Protein 3DCI (pdb70)

Nearest PDB structures (foldseek):
  3dci-assembly1_A  TM=1.004E+00  e=2.165E-43  Agrobacterium fabrum str. C58
  4tx1-assembly1_A  TM=9.556E-01  e=5.006E-25  Sinorhizobium meliloti 1021
  5hoe-assembly1_A  TM=9.175E-01  e=6.074E-21  Sinorhizobium meliloti 1021
  2q0q-assembly1_G  TM=9.028E-01  e=3.417E-20  Mycolicibacterium smegmatis
  2q0s-assembly1_F  TM=8.969E-01  e=2.049E-19  Mycolicibacterium smegmatis

Organism: Agrobacterium fabrum (strain C58 / ATCC 33970) (NCBI:txid176299)

Solvent-accessible surface area: 24130 Å² total

Foldseek 3Di:
DEEEEAEEVLQQAAALAPRDHDDLCLHQQSLLVVLLPPVYDYDGHYHHLAALADFDPPDPDTRGRQVVLLVVQAVTLHAEYEYHQLNCLQVVNPNARVSRLVSLVNVVCLQCPCDVPNPSRYAYEYELEAFFDQAPVGRAPRNHDRVRSVNQVSVCVSCVVVVGHYDYLNVFAHADNNHRRHGHSVSSSSSSNVVNVVVVVRD/DEEEEAEECQQQAQALQPRDHDPQCLHLQSLLVVLLVPPYDYHGHYHHLAALADFDDPDPDTRGRQVVLLVSPAVTLHAEYEYHQLNCLQVVNPNARVSRLVSLSSVVCLQCPCDVVNPSRYAYEYELEAFFDQAPVGRAPRRHDRVRSCNQVSVCVSCVVVVGHYDYLNVFAHADNNGRRHGHRNSSSRSSNVVNVVVVVSD/DEEEEAEAVLQQAQALPPRDHDPLCLRLQSLLCVLLPPPYDYDGHYHHLAALADFDDPDPDTRGRQVVLLVVPVVTLHAEYEYHQLNCLQVVNPNARVSRLVSLSNVVCLQCHCDVVNPSRYAYEYELEAFFALAPVGRAPRRHDRVRSVNQVSVCVSCVVVVGHYDYLNVFAHADNNRRRHGHRNSSSRSSNVVNVVVVVSD

CATH classification: 3.40.50.1110

Secondary structure (DSSP, 8-state):
-EEEEEESHHHHTB-TTT-PBPPGGGSHHHHHHHHHTTS-EEEEEE-TT-BSS----SSSS--BHHHHHHHHHHH---SEEE---TTTTSGGGTSSHHHHHH--HHHHHHHH---SSTT-PPEEEEEEPPPP---TTSS-GGG--TTT--HHHHHHHHHHHHT-EEEEGGGT----TTTSSS--HHHHHHHHHHHHHHHHHH-/-EEEEEESHHHHTB-TTT-PBPPGGGSHHHHHHHHHTTS-EEEEEE-TT-BSS----SSSS--BHHHHHHHHHHH---SEEE---TTTTSGGGTSSHHHHHH--HHHHHHHH---SSTT-PPEEEEEEPPPP---TTSS-GGG--TTT--HHHHHHHHHHHHT-EEEEGGGT----TTTSSS--HHHHHHHHHHHHHHHHHH-/-EEEEEESHHHHTB-TTTSSBPPGGGSHHHHHHHHTTTS-EEEEEE-TT-BSS----SSSS--BHHHHHHHHHHH---SEEE---TTTTSGGGTSSHHHHHH--HHHHHHHH---SSTT-PPEEEEEEPPPP---TTSS-GGG--TTT--HHHHHHHHHHHHT-EEEEGGGT----TTTSSS--HHHHHHHHHHHHHHHHHH-

Structure (mmCIF, N/CA/C/O backbone):
data_3DCI
#
_entry.id   3DCI
#
_cell.length_a   72.204
_cell.length_b   131.397
_cell.length_c   122.332
_cell.angle_alpha   90.00
_cell.angle_beta   90.00
_cell.angle_gamma   90.00
#
_symmetry.space_group_name_H-M   'C 2 2 21'
#
loop_
_entity.id
_entity.type
_entity.pdbx_description
1 polymer Arylesterase
2 non-polymer 'ZINC ION'
3 non-polymer 'CHLORIDE ION'
4 non-polymer 'ACETIC ACID'
5 water water
#
loop_
_atom_site.group_PDB
_atom_site.id
_atom_site.type_symbol
_atom_site.label_atom_id
_atom_sit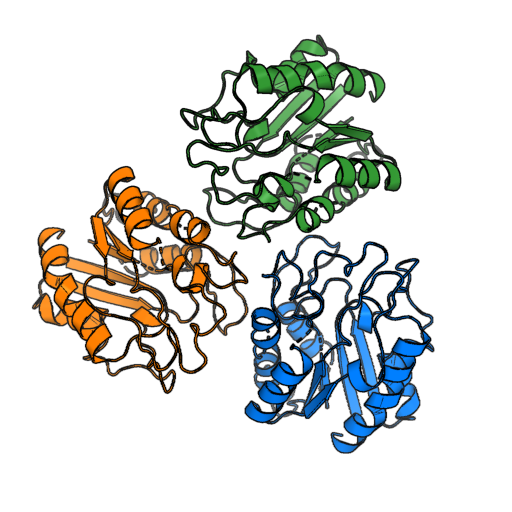e.label_alt_id
_atom_site.label_comp_id
_atom_site.label_asym_id
_atom_site.label_entity_id
_atom_site.label_seq_id
_atom_site.pdbx_PDB_ins_code
_atom_site.Cartn_x
_atom_site.Cartn_y
_atom_site.Cartn_z
_atom_site.occupancy
_atom_site.B_iso_or_equiv
_atom_site.auth_seq_id
_atom_site.auth_comp_id
_atom_site.auth_asym_id
_atom_site.auth_atom_id
_atom_site.pdbx_PDB_model_num
ATOM 9 N N . LYS A 1 24 ? 40.315 44.368 19.169 1.00 39.88 2 LYS A N 1
ATOM 10 C CA . LYS A 1 24 ? 40.035 45.720 18.744 1.00 36.72 2 LYS A CA 1
ATOM 11 C C . LYS A 1 24 ? 39.499 46.521 19.946 1.00 34.61 2 LYS A C 1
ATOM 12 O O . LYS A 1 24 ? 39.018 45.950 20.905 1.00 33.02 2 LYS A O 1
ATOM 18 N N . THR A 1 25 ? 39.610 47.840 19.896 1.00 32.70 3 THR A N 1
ATOM 19 C CA . THR A 1 25 ? 39.093 48.673 20.963 1.00 32.11 3 THR A CA 1
ATOM 20 C C . THR A 1 25 ? 38.124 49.721 20.405 1.00 29.57 3 THR A C 1
ATOM 21 O O . THR A 1 25 ? 38.373 50.325 19.363 1.00 28.23 3 THR A O 1
ATOM 25 N N . VAL A 1 26 ? 37.047 49.931 21.153 1.00 27.46 4 VAL A N 1
ATOM 26 C CA . VAL A 1 26 ? 35.916 50.698 20.729 1.00 26.21 4 VAL A CA 1
ATOM 27 C C . VAL A 1 26 ? 35.534 51.654 21.826 1.00 26.02 4 VAL A C 1
ATOM 28 O O . VAL A 1 26 ? 35.418 51.256 22.975 1.00 25.04 4 VAL A O 1
ATOM 32 N N . LEU A 1 27 ? 35.367 52.921 21.469 1.00 25.88 5 LEU A N 1
ATOM 33 C CA . LEU A 1 27 ? 34.829 53.914 22.394 1.00 25.80 5 LEU A CA 1
ATOM 34 C C . LEU A 1 27 ? 33.342 54.088 22.127 1.00 26.22 5 LEU A C 1
ATOM 35 O O . LEU A 1 27 ? 32.930 54.352 20.998 1.00 28.49 5 LEU A O 1
ATOM 40 N N . ALA A 1 28 ? 32.5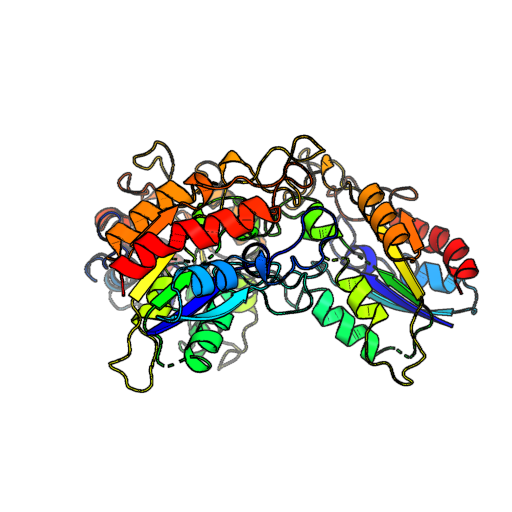40 53.908 23.166 1.00 26.83 6 ALA A N 1
ATOM 41 C CA . ALA A 1 28 ? 31.084 54.069 23.105 1.00 26.82 6 ALA A CA 1
ATOM 42 C C . ALA A 1 28 ? 30.706 55.359 23.811 1.00 26.17 6 ALA A C 1
ATOM 43 O O . ALA A 1 28 ? 30.535 55.394 25.034 1.00 28.68 6 ALA A O 1
ATOM 45 N N . PHE A 1 29 ? 30.518 56.408 23.024 1.00 26.01 7 PHE A N 1
ATOM 46 C CA . PHE A 1 29 ? 30.407 57.770 23.525 1.00 25.86 7 PHE A CA 1
ATOM 47 C C . PHE A 1 29 ? 28.980 58.289 23.376 1.00 25.78 7 PHE A C 1
ATOM 48 O O . PHE A 1 29 ? 28.450 58.366 22.271 1.00 25.58 7 PHE A O 1
ATOM 56 N N . GLY A 1 30 ? 28.348 58.666 24.483 1.00 25.39 8 GLY A N 1
ATOM 57 C CA . GLY A 1 30 ? 26.960 59.094 24.422 1.00 25.91 8 GLY A CA 1
ATOM 58 C C . GLY A 1 30 ? 26.469 59.816 25.643 1.00 25.69 8 GLY A C 1
ATOM 59 O O . GLY A 1 30 ? 27.248 60.327 26.424 1.00 25.28 8 GLY A O 1
ATOM 60 N N . ASP A 1 31 ? 25.156 59.839 25.788 1.00 25.90 9 ASP A N 1
ATOM 61 C CA . ASP A 1 31 ? 24.501 60.555 26.871 1.00 26.46 9 ASP A CA 1
ATOM 62 C C . ASP A 1 31 ? 23.823 59.570 27.830 1.00 25.99 9 ASP A C 1
ATOM 63 O O . ASP A 1 31 ? 24.304 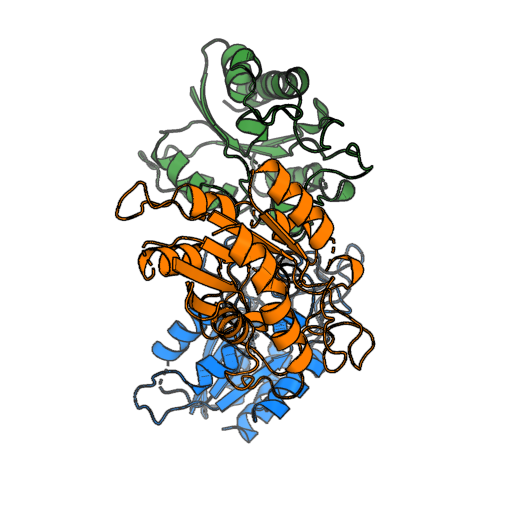58.459 27.974 1.00 24.94 9 ASP A O 1
ATOM 68 N N . SER A 1 32 ? 22.745 59.953 28.505 1.00 26.01 10 SER A N 1
ATOM 69 C CA . SER A 1 32 ? 22.092 59.020 29.428 1.00 27.59 10 SER A CA 1
ATOM 70 C C . SER A 1 32 ? 21.507 57.762 28.741 1.00 27.49 10 SER A C 1
ATOM 71 O O . SER A 1 32 ? 21.318 56.736 29.401 1.00 27.40 10 SER A O 1
ATOM 74 N N . LEU A 1 33 ? 21.251 57.808 27.431 1.00 26.57 11 LEU A N 1
ATOM 75 C CA . LEU A 1 33 ? 20.794 56.583 26.736 1.00 27.11 11 LEU A CA 1
ATOM 76 C C . LEU A 1 33 ? 21.922 55.531 26.689 1.00 26.13 11 LEU A C 1
ATOM 77 O O . LEU A 1 33 ? 21.666 54.332 26.654 1.00 26.93 11 LEU A O 1
ATOM 82 N N . THR A 1 34 ? 23.160 56.012 26.715 1.00 25.92 12 THR A N 1
ATOM 83 C CA . THR A 1 34 ? 24.359 55.190 26.685 1.00 26.15 12 THR A CA 1
ATOM 84 C C . THR A 1 34 ? 24.786 54.810 28.120 1.00 26.44 12 THR A C 1
ATOM 85 O O . THR A 1 34 ? 25.143 53.654 28.379 1.00 27.92 12 THR A O 1
ATOM 89 N N . TRP A 1 35 ? 24.715 55.764 29.048 1.00 25.91 13 TRP A N 1
ATOM 90 C CA . TRP A 1 35 ? 24.792 55.460 30.480 1.00 25.88 13 TRP A CA 1
ATOM 91 C C . TRP A 1 35 ? 23.778 54.368 30.884 1.00 26.59 13 TRP A C 1
ATOM 92 O O . TRP A 1 35 ? 24.121 53.463 31.634 1.00 26.98 13 TRP A O 1
ATOM 103 N N . GLY A 1 36 ? 22.544 54.475 30.368 1.00 26.95 14 GLY A N 1
ATOM 104 C CA . GLY A 1 36 ? 21.464 53.522 30.628 1.00 27.17 14 GLY A CA 1
ATOM 105 C C . GLY A 1 36 ? 20.508 54.028 31.699 1.00 27.37 14 GLY A C 1
ATOM 106 O O . GLY A 1 36 ? 20.344 53.383 32.715 1.00 27.85 14 GLY A O 1
ATOM 107 N N . ALA A 1 37 ? 19.871 55.181 31.491 1.00 27.59 15 ALA A N 1
ATOM 108 C CA . ALA A 1 37 ? 18.949 55.699 32.508 1.00 28.10 15 ALA A CA 1
ATOM 109 C C . ALA A 1 37 ? 17.570 55.051 32.352 1.00 29.21 15 ALA A C 1
ATOM 110 O O . ALA A 1 37 ? 17.013 55.000 31.242 1.00 30.00 15 ALA A O 1
ATOM 112 N N . ASP A 1 38 ? 17.037 54.556 33.456 1.00 29.76 16 ASP A N 1
ATOM 113 C CA . ASP A 1 38 ? 15.664 54.085 33.499 1.00 31.16 16 ASP A CA 1
ATOM 114 C C . ASP A 1 38 ? 14.679 55.249 33.306 1.00 31.51 16 ASP A C 1
ATOM 115 O O . ASP A 1 38 ? 14.786 56.273 33.987 1.00 30.67 16 ASP A O 1
ATOM 120 N N . PRO A 1 39 ? 13.694 55.090 32.396 1.00 32.79 17 PRO A N 1
ATOM 121 C CA . PRO A 1 39 ? 12.732 56.183 32.144 1.00 33.00 17 PRO A CA 1
ATOM 122 C C . PRO A 1 39 ? 11.950 56.630 33.394 1.00 33.56 17 PRO A C 1
ATOM 123 O O . PRO A 1 39 ? 11.722 57.826 33.568 1.00 34.35 17 PRO A O 1
ATOM 127 N N . ALA A 1 40 ? 11.585 55.683 34.251 1.00 33.56 18 ALA A N 1
ATOM 128 C CA . ALA A 1 40 ? 10.796 55.963 35.459 1.00 34.28 18 ALA A CA 1
ATOM 129 C C . ALA A 1 40 ? 11.643 56.546 36.599 1.00 34.92 18 ALA A C 1
ATOM 130 O O . ALA A 1 40 ? 11.391 57.659 37.079 1.00 35.43 18 ALA A O 1
ATOM 132 N N . THR A 1 41 ? 12.652 55.782 37.020 1.00 34.71 19 THR A N 1
ATOM 133 C CA . THR A 1 41 ? 13.432 56.100 38.223 1.00 33.66 19 THR A CA 1
ATOM 134 C C . THR A 1 41 ? 14.627 56.996 37.952 1.00 33.35 19 THR A C 1
ATOM 135 O O . THR A 1 41 ? 15.084 57.684 38.844 1.00 34.38 19 THR A O 1
ATOM 139 N N . GLY A 1 42 ? 15.157 56.982 36.735 1.00 32.15 20 GLY A N 1
ATOM 140 C CA . GLY A 1 42 ? 16.393 57.708 36.435 1.00 31.35 20 GLY A CA 1
ATOM 141 C C . GLY A 1 42 ? 17.652 56.987 36.903 1.00 30.47 20 GLY A C 1
ATOM 142 O O . GLY A 1 42 ? 18.765 57.454 36.654 1.00 29.06 20 GLY A O 1
ATOM 143 N N . LEU A 1 43 ? 17.476 55.836 37.556 1.00 29.38 21 LEU A N 1
ATOM 144 C CA . LEU A 1 43 ? 18.599 55.012 37.995 1.00 29.08 21 LEU A CA 1
ATOM 145 C C . LEU A 1 43 ? 19.137 54.156 36.856 1.00 28.58 21 LEU A C 1
ATOM 146 O O . LEU A 1 43 ? 18.453 53.932 35.856 1.00 28.00 21 LEU A O 1
ATOM 151 N N . ARG A 1 44 ? 20.369 53.675 37.005 1.00 28.10 22 ARG A N 1
ATOM 152 C CA . ARG A 1 44 ? 21.033 52.962 35.908 1.00 27.18 22 ARG A CA 1
ATOM 153 C C . ARG A 1 44 ? 20.462 51.557 35.638 1.00 27.37 22 ARG A C 1
ATOM 154 O O . ARG A 1 44 ? 20.180 50.795 36.574 1.00 26.89 22 ARG A O 1
ATOM 162 N N . HIS A 1 45 ? 20.289 51.208 34.363 1.00 27.27 23 HIS A N 1
ATOM 163 C CA . HIS A 1 45 ? 19.922 49.835 33.993 1.00 28.01 23 HIS A CA 1
ATOM 164 C C . HIS A 1 45 ? 21.017 48.896 34.427 1.00 28.56 23 HIS A C 1
ATOM 165 O O . HIS A 1 45 ? 22.185 49.277 34.395 1.00 28.83 23 HIS A O 1
ATOM 172 N N . PRO A 1 46 ? 20.663 47.650 34.746 1.00 29.57 24 PRO A N 1
ATOM 173 C CA . PRO A 1 46 ? 21.651 46.595 35.005 1.00 30.03 24 PRO A CA 1
ATOM 174 C C . PRO A 1 46 ? 22.679 46.508 33.863 1.00 30.02 24 PRO A C 1
ATOM 175 O O . PRO A 1 46 ? 22.321 46.691 32.692 1.00 29.29 24 PRO A O 1
ATOM 179 N N . VAL A 1 47 ? 23.925 46.200 34.190 1.00 30.83 25 VAL A N 1
ATOM 180 C CA . VAL A 1 47 ? 24.999 46.244 33.185 1.00 31.60 25 VAL A CA 1
ATOM 181 C C . VAL A 1 47 ? 24.687 45.349 31.975 1.00 31.85 25 VAL A C 1
ATOM 182 O O . VAL A 1 47 ? 24.974 45.720 30.840 1.00 30.54 25 VAL A O 1
ATOM 186 N N . GLU A 1 48 ? 24.056 44.205 32.257 1.00 32.54 26 GLU A N 1
ATOM 187 C CA A GLU A 1 48 ? 23.626 43.224 31.249 0.50 32.92 26 GLU A CA 1
ATOM 188 C CA B GLU A 1 48 ? 23.670 43.230 31.222 0.50 32.82 26 GLU A CA 1
ATOM 189 C C . GLU A 1 48 ? 22.740 43.804 30.151 1.00 33.04 26 GLU A C 1
ATOM 190 O O . GLU A 1 48 ? 22.611 43.213 29.078 1.00 33.64 26 GLU A O 1
ATOM 201 N N . HIS A 1 49 ? 22.095 44.939 30.439 1.00 33.22 27 HIS A N 1
ATOM 202 C CA . HIS A 1 49 ? 21.184 45.573 29.496 1.00 32.60 27 HIS A CA 1
ATOM 203 C C . HIS A 1 49 ? 21.711 46.860 28.873 1.00 32.32 27 HIS A C 1
ATOM 204 O O . HIS A 1 49 ? 21.044 47.404 28.004 1.00 33.33 27 HIS A O 1
ATOM 211 N N . ARG A 1 50 ? 22.888 47.342 29.280 1.00 30.43 28 ARG A N 1
ATOM 212 C CA . ARG A 1 50 ? 23.434 48.598 28.741 1.00 30.03 28 ARG A CA 1
ATOM 213 C C . ARG A 1 50 ? 24.027 48.359 27.360 1.00 28.77 28 ARG A C 1
ATOM 214 O O . ARG A 1 50 ? 24.693 47.349 27.142 1.00 28.32 28 ARG A O 1
ATOM 222 N N . TRP A 1 51 ? 23.815 49.273 26.422 1.00 27.21 29 TRP A N 1
ATOM 223 C CA . TRP A 1 51 ? 24.152 48.930 25.049 1.00 26.63 29 TRP A CA 1
ATOM 224 C C . TRP A 1 51 ? 25.662 48.685 24.840 1.00 26.12 29 TRP A C 1
ATOM 225 O O . TRP A 1 51 ? 26.010 47.770 24.118 1.00 25.24 29 TRP A O 1
ATOM 236 N N . PRO A 1 52 ? 26.553 49.508 25.460 1.00 25.84 30 PRO A N 1
ATOM 237 C CA . PRO A 1 52 ? 27.979 49.202 25.296 1.00 26.77 30 PRO A CA 1
ATOM 238 C C . PRO A 1 52 ? 28.420 47.827 25.820 1.00 27.23 30 PRO A C 1
ATOM 239 O O . PRO A 1 52 ? 29.174 47.151 25.127 1.00 27.40 30 PRO A O 1
ATOM 243 N N . ASP A 1 53 ? 27.949 47.415 26.999 1.00 28.33 31 ASP A N 1
ATOM 244 C CA . ASP A 1 53 ? 28.227 46.067 27.535 1.00 27.93 31 ASP A CA 1
ATOM 245 C C . ASP A 1 53 ? 27.628 44.946 26.695 1.00 27.77 31 ASP A C 1
ATOM 246 O O . ASP A 1 53 ? 28.244 43.877 26.527 1.00 27.60 31 ASP A O 1
ATOM 251 N N . VAL A 1 54 ? 26.400 45.151 26.228 1.00 27.49 32 VAL A N 1
ATOM 252 C CA . VAL A 1 54 ? 25.741 44.204 25.318 1.00 26.68 32 VAL A CA 1
ATOM 253 C C . VAL A 1 54 ? 26.537 44.069 24.026 1.00 26.86 32 VAL A C 1
ATOM 254 O O . VAL A 1 54 ? 26.863 42.970 23.618 1.00 27.19 32 VAL A O 1
ATOM 258 N N . LEU A 1 55 ? 26.885 45.193 23.403 1.00 26.27 33 LEU A N 1
ATOM 259 C CA . LEU A 1 55 ? 27.694 45.174 22.183 1.00 26.47 33 LEU A CA 1
ATOM 260 C C . LEU A 1 55 ? 28.994 44.376 22.385 1.00 26.58 33 LEU A C 1
ATOM 261 O O . LEU A 1 55 ? 29.347 43.535 21.550 1.00 26.63 33 LEU A O 1
ATOM 266 N N . GLU A 1 56 ? 29.694 44.627 23.491 1.00 27.08 34 GLU A N 1
ATOM 267 C CA . GLU A 1 56 ? 30.926 43.902 23.794 1.00 27.94 34 GLU A CA 1
ATOM 268 C C . GLU A 1 56 ? 30.704 42.401 23.939 1.00 28.09 34 GLU A C 1
ATOM 269 O O . GLU A 1 56 ? 31.454 41.601 23.389 1.00 28.02 34 GLU A O 1
ATOM 275 N N . ALA A 1 57 ? 29.691 42.020 24.703 1.00 28.49 35 ALA A N 1
ATOM 276 C CA . ALA A 1 57 ? 29.328 40.597 24.853 1.00 29.25 35 ALA A CA 1
ATOM 277 C C . ALA A 1 57 ? 28.988 39.952 23.497 1.00 29.50 35 ALA A C 1
ATOM 278 O O . ALA A 1 57 ? 29.385 38.830 23.223 1.00 29.38 35 ALA A O 1
ATOM 280 N N . GLU A 1 58 ? 28.280 40.685 22.643 1.00 29.98 36 GLU A N 1
ATOM 281 C CA . GLU A 1 58 ? 27.937 40.200 21.308 1.00 30.46 36 GLU A CA 1
ATOM 282 C C . GLU A 1 58 ? 29.152 39.972 20.437 1.00 30.63 36 GLU A C 1
ATOM 283 O O . GLU A 1 58 ? 29.183 39.027 19.662 1.00 30.59 36 GLU A O 1
ATOM 289 N N . LEU A 1 59 ? 30.151 40.837 20.554 1.00 30.85 37 LEU A N 1
ATOM 290 C CA . LEU A 1 59 ? 31.361 40.716 19.751 1.00 31.49 37 LEU A CA 1
ATOM 291 C C . LEU A 1 59 ? 32.269 39.605 20.262 1.00 32.15 37 LEU A C 1
ATOM 292 O O . LEU A 1 59 ? 33.261 39.261 19.628 1.00 32.55 37 LEU A O 1
ATOM 297 N N . ALA A 1 60 ? 31.951 39.079 21.436 1.00 33.66 38 ALA A N 1
ATOM 298 C CA . ALA A 1 60 ? 32.451 37.786 21.879 1.00 34.86 38 ALA A CA 1
ATOM 299 C C . ALA A 1 60 ? 33.986 37.681 21.868 1.00 35.64 38 ALA A C 1
ATOM 300 O O . ALA A 1 60 ? 34.542 36.716 21.357 1.00 35.88 38 ALA A O 1
ATOM 302 N N . GLY A 1 61 ? 34.661 38.684 22.425 1.00 36.54 39 GLY A N 1
ATOM 303 C CA . GLY A 1 61 ? 36.123 38.644 22.577 1.00 36.73 39 GLY A CA 1
ATOM 304 C C . GLY A 1 61 ? 36.896 39.318 21.459 1.00 37.31 39 GLY A C 1
ATOM 305 O O . GLY A 1 61 ? 38.100 39.501 21.561 1.00 37.84 39 GLY A O 1
ATOM 306 N N . LYS A 1 62 ? 36.204 39.677 20.387 1.00 37.99 40 LYS A N 1
ATOM 307 C CA . LYS A 1 62 ? 36.791 40.428 19.293 1.00 37.95 40 LYS A CA 1
ATOM 308 C C . LYS A 1 62 ? 37.202 41.849 19.724 1.00 37.63 40 LYS A C 1
ATOM 309 O O . LYS A 1 62 ? 38.288 42.316 19.364 1.00 37.17 40 LYS A O 1
ATOM 315 N N . ALA A 1 63 ? 36.322 42.525 20.467 1.00 36.66 41 ALA A N 1
ATOM 316 C CA . ALA A 1 63 ? 36.535 43.909 20.836 1.00 36.43 41 ALA A CA 1
ATOM 317 C C . ALA A 1 63 ? 36.297 44.173 22.313 1.00 35.52 41 ALA A C 1
ATOM 318 O O . ALA A 1 63 ? 35.507 43.495 22.969 1.00 36.40 41 ALA A O 1
ATOM 320 N N . LYS A 1 64 ? 37.004 45.174 22.823 1.00 34.10 42 LYS A N 1
ATOM 321 C CA . LYS A 1 64 ? 36.780 45.746 24.134 1.00 33.16 42 LYS A CA 1
ATOM 322 C C . LYS A 1 64 ? 36.047 47.069 23.893 1.00 31.18 42 LYS A C 1
ATOM 323 O O . LYS A 1 64 ? 36.497 47.883 23.061 1.00 30.24 42 LYS A O 1
ATOM 329 N N . VAL A 1 65 ? 34.916 47.258 24.576 1.00 28.61 43 VAL A N 1
ATOM 330 C CA . VAL A 1 65 ? 34.125 48.511 24.455 1.00 28.25 43 VAL A CA 1
ATOM 331 C C . VAL A 1 65 ? 34.244 49.339 25.738 1.00 27.40 43 VAL A C 1
ATOM 332 O O . VAL A 1 65 ? 34.039 48.823 26.831 1.00 26.92 43 VAL A O 1
ATOM 336 N N . HIS A 1 66 ? 34.672 50.588 25.592 1.00 27.80 44 HIS A N 1
ATOM 337 C CA . HIS A 1 66 ? 34.797 51.517 26.707 1.00 28.60 44 HIS A CA 1
ATOM 338 C C . HIS A 1 66 ? 33.564 52.411 26.774 1.00 28.30 44 HIS A C 1
ATOM 339 O O . HIS A 1 66 ? 33.378 53.281 25.924 1.00 28.22 44 HIS A O 1
ATOM 346 N N . PRO A 1 67 ? 32.724 52.199 27.788 1.00 27.84 45 PRO A N 1
ATOM 347 C CA . PRO A 1 67 ? 31.503 53.001 27.935 1.00 28.51 45 PRO A CA 1
ATOM 348 C C . PRO A 1 67 ? 31.781 54.417 28.457 1.00 28.25 45 PRO A C 1
ATOM 349 O O . PRO A 1 67 ? 32.468 54.595 29.456 1.00 30.04 45 PRO A O 1
ATOM 353 N N . GLU A 1 68 ? 31.275 55.423 27.758 1.00 28.22 46 GLU A N 1
ATOM 354 C CA . GLU A 1 68 ? 31.417 56.817 28.185 1.00 27.46 46 GLU A CA 1
ATOM 355 C C . GLU A 1 68 ? 30.095 57.520 27.909 1.00 27.16 46 GLU A C 1
ATOM 356 O O . GLU A 1 68 ? 29.985 58.349 27.001 1.00 26.35 46 GLU A O 1
ATOM 362 N N . GLY A 1 69 ? 29.090 57.138 28.696 1.00 26.45 47 GLY A N 1
ATOM 363 C CA . GLY A 1 69 ? 27.753 57.694 28.625 1.00 26.99 47 GLY A CA 1
ATOM 364 C C . GLY A 1 69 ? 27.478 58.634 29.785 1.00 27.05 47 GLY A C 1
ATOM 365 O O . GLY A 1 69 ? 27.414 58.190 30.938 1.00 27.65 47 GLY A O 1
ATOM 366 N N . LEU A 1 70 ? 27.274 59.918 29.477 1.00 27.02 48 LEU A N 1
ATOM 367 C CA . LEU A 1 70 ? 27.074 60.939 30.506 1.00 26.93 48 LEU A CA 1
ATOM 368 C C . LEU A 1 70 ? 25.692 61.598 30.372 1.00 27.36 48 LEU A C 1
ATOM 369 O O . LEU A 1 70 ? 25.396 62.232 29.348 1.00 27.22 48 LEU A O 1
ATOM 374 N N . GLY A 1 71 ? 24.891 61.509 31.431 1.00 27.06 49 GLY A N 1
ATOM 375 C CA . GLY A 1 71 ? 23.564 62.137 31.458 1.00 27.37 49 GLY A CA 1
ATOM 376 C C . GLY A 1 71 ? 23.608 63.634 31.179 1.00 27.23 49 GLY A C 1
ATOM 377 O O . GLY A 1 71 ? 24.351 64.381 31.832 1.00 27.35 49 GLY A O 1
ATOM 378 N N . GLY A 1 72 ? 22.868 64.057 30.163 1.00 27.06 50 GLY A N 1
ATOM 379 C CA . GLY A 1 72 ? 22.784 65.481 29.774 1.00 26.71 50 GLY A CA 1
ATOM 380 C C . GLY A 1 72 ? 23.772 65.899 28.695 1.00 26.46 50 GLY A C 1
ATOM 381 O O . GLY A 1 72 ? 23.773 67.049 28.259 1.00 24.99 50 GLY A O 1
ATOM 382 N N . ARG A 1 73 ? 24.618 64.977 28.257 1.00 26.69 51 ARG A N 1
ATOM 383 C CA . ARG A 1 73 ? 25.672 65.331 27.280 1.00 27.00 51 ARG A CA 1
ATOM 384 C C . ARG A 1 73 ? 25.089 65.771 25.926 1.00 26.99 51 ARG A C 1
ATOM 385 O O . ARG A 1 73 ? 24.139 65.162 25.428 1.00 26.02 51 ARG A O 1
ATOM 393 N N . THR A 1 74 ? 25.689 66.836 25.371 1.00 26.96 52 THR A N 1
ATOM 394 C CA . THR A 1 74 ? 25.350 67.412 24.075 1.00 27.31 52 THR A CA 1
ATOM 395 C C . THR A 1 74 ? 26.519 67.109 23.130 1.00 27.83 52 THR A C 1
ATOM 396 O O . THR A 1 74 ? 27.557 66.659 23.571 1.00 28.06 52 THR A O 1
ATOM 400 N N . THR A 1 75 ? 26.351 67.352 21.837 1.00 27.92 53 THR A N 1
ATOM 401 C CA . THR A 1 75 ? 27.442 67.186 20.908 1.00 28.50 53 THR A CA 1
ATOM 402 C C . THR A 1 75 ? 28.574 68.175 21.238 1.00 28.92 53 THR A C 1
ATOM 403 O O . THR A 1 75 ? 29.714 67.759 21.420 1.00 29.45 53 THR A O 1
ATOM 407 N N . CYS A 1 76 ? 28.264 69.472 21.315 1.00 29.61 54 CYS A N 1
ATOM 408 C CA . CYS A 1 76 ? 29.327 70.477 21.481 1.00 29.78 54 CYS A CA 1
ATOM 409 C C . CYS A 1 76 ? 28.852 71.748 22.165 1.00 29.82 54 CYS A C 1
ATOM 410 O O . CYS A 1 76 ? 29.413 72.825 21.940 1.00 30.09 54 CYS A O 1
ATOM 413 N N . TYR A 1 77 ? 27.850 71.616 23.031 1.00 29.47 55 TYR A N 1
ATOM 414 C CA . TYR A 1 77 ? 27.218 72.772 23.649 1.00 30.18 55 TYR A CA 1
ATOM 415 C C . TYR A 1 77 ? 27.417 72.694 25.159 1.00 30.23 55 TYR A C 1
ATOM 416 O O . TYR A 1 77 ? 27.220 71.648 25.767 1.00 29.43 55 TYR A O 1
ATOM 425 N N . ASP A 1 78 ? 27.859 73.793 25.752 1.00 30.53 56 ASP A N 1
ATOM 426 C CA . ASP A 1 78 ? 28.003 73.832 27.205 1.00 31.13 56 ASP A CA 1
ATOM 427 C C . ASP A 1 78 ? 26.613 73.718 27.801 1.00 30.98 56 ASP A C 1
ATOM 428 O O . ASP A 1 78 ? 25.636 74.246 27.254 1.00 30.38 56 ASP A O 1
ATOM 433 N N . ASP A 1 79 ? 26.521 73.036 28.939 1.00 30.60 57 ASP A N 1
ATOM 434 C CA . ASP A 1 79 ? 25.283 72.977 29.716 1.00 29.87 57 ASP A CA 1
ATOM 435 C C . ASP A 1 79 ? 25.686 72.751 31.180 1.00 29.24 57 ASP A C 1
ATOM 436 O O . ASP A 1 79 ? 26.171 71.674 31.510 1.00 28.49 57 ASP A O 1
ATOM 441 N N . HIS A 1 80 ? 25.534 73.769 32.033 1.00 28.23 58 HIS A N 1
ATOM 442 C CA . HIS A 1 80 ? 25.996 73.682 33.429 1.00 28.90 58 HIS A CA 1
ATOM 443 C C . HIS A 1 80 ? 24.919 73.226 34.401 1.00 28.05 58 HIS A C 1
ATOM 444 O O . HIS A 1 80 ? 25.088 73.402 35.591 1.00 27.91 58 HIS A O 1
ATOM 451 N N . ALA A 1 81 ? 23.842 72.602 33.903 1.00 27.68 59 ALA A N 1
ATOM 452 C CA . ALA A 1 81 ? 22.706 72.231 34.780 1.00 28.10 59 ALA A CA 1
ATOM 453 C C . ALA A 1 81 ? 22.904 70.898 35.510 1.00 27.72 59 ALA A C 1
ATOM 454 O O . ALA A 1 81 ? 22.067 70.514 36.328 1.00 27.83 59 ALA A O 1
ATOM 456 N N . GLY A 1 82 ? 24.022 70.225 35.254 1.00 26.97 60 GLY A N 1
ATOM 457 C CA . GLY A 1 82 ? 24.288 68.910 35.844 1.00 27.33 60 GLY A CA 1
ATOM 458 C C . GLY A 1 82 ? 25.492 68.982 36.769 1.00 27.13 60 GLY A C 1
ATOM 459 O O . GLY A 1 82 ? 26.112 70.033 36.887 1.00 25.94 60 GLY A O 1
ATOM 460 N N . PRO A 1 83 ? 25.824 67.866 37.435 1.00 27.05 61 PRO A N 1
ATOM 461 C CA . PRO A 1 83 ? 26.983 67.853 38.308 1.00 27.51 61 PRO A CA 1
ATOM 462 C C . PRO A 1 83 ? 28.334 67.725 37.580 1.00 27.85 61 PRO A C 1
ATOM 463 O O . PRO A 1 83 ? 29.373 67.845 38.240 1.00 27.89 61 PRO A O 1
ATOM 467 N N . ALA A 1 84 ? 28.326 67.439 36.271 1.00 27.47 62 ALA A N 1
ATOM 468 C CA . ALA A 1 84 ? 29.550 67.330 35.488 1.00 27.88 62 ALA A CA 1
ATOM 469 C C . ALA A 1 84 ? 29.373 68.004 34.130 1.00 28.28 62 ALA A C 1
ATOM 470 O O . ALA A 1 84 ? 28.261 68.137 33.644 1.00 28.04 62 ALA A O 1
ATOM 472 N N . CYS A 1 85 ? 30.494 68.405 33.542 1.00 29.73 63 CYS A N 1
ATOM 473 C CA . CYS A 1 85 ? 30.545 69.040 32.222 1.00 29.59 63 CYS A CA 1
ATOM 474 C C . CYS A 1 85 ? 29.774 68.241 31.142 1.00 28.91 63 CYS A C 1
ATOM 475 O O . CYS A 1 85 ? 29.964 67.048 31.003 1.00 27.67 63 CYS A O 1
ATOM 478 N N . ARG A 1 86 ? 28.913 68.917 30.384 1.00 27.87 64 ARG A N 1
ATOM 479 C CA . ARG A 1 86 ? 28.064 68.237 29.376 1.00 27.20 64 ARG A CA 1
ATOM 480 C C . ARG A 1 86 ? 28.491 68.484 27.930 1.00 27.26 64 ARG A C 1
ATOM 481 O O . ARG A 1 86 ? 27.860 67.974 27.012 1.00 26.63 64 ARG A O 1
ATOM 489 N N . ASN A 1 87 ? 29.576 69.237 27.726 1.00 26.92 65 ASN A N 1
ATOM 490 C CA . ASN A 1 87 ? 30.023 69.550 26.395 1.00 27.08 65 ASN A CA 1
ATOM 491 C C . ASN A 1 87 ? 30.681 68.299 25.845 1.00 27.48 65 ASN A C 1
ATOM 492 O O . ASN A 1 87 ? 31.709 67.853 26.355 1.00 27.94 65 ASN A O 1
ATOM 497 N N . GLY A 1 88 ? 30.058 67.700 24.843 1.00 27.13 66 GLY A N 1
ATOM 498 C CA . GLY A 1 88 ? 30.568 66.473 24.265 1.00 27.45 66 GLY A CA 1
ATOM 499 C C . GLY A 1 88 ? 31.936 66.588 23.620 1.00 26.98 66 GLY A C 1
ATOM 500 O O . GLY A 1 88 ? 32.707 65.667 23.671 1.00 26.81 66 GLY A O 1
ATOM 501 N N . ALA A 1 89 ? 32.244 67.718 23.015 1.00 26.77 67 ALA A N 1
ATOM 502 C CA . ALA A 1 89 ? 33.512 67.858 22.314 1.00 27.01 67 ALA A CA 1
ATOM 503 C C . ALA A 1 89 ? 34.719 67.865 23.277 1.00 27.62 67 ALA A C 1
ATOM 504 O O . ALA A 1 89 ? 35.761 67.266 22.987 1.00 26.34 67 ALA A O 1
ATOM 506 N N . ARG A 1 90 ? 34.576 68.550 24.420 1.00 28.14 68 ARG A N 1
ATOM 507 C CA . ARG A 1 90 ? 35.656 68.617 25.408 1.00 29.12 68 ARG A CA 1
ATOM 508 C C . ARG A 1 90 ? 35.890 67.241 26.015 1.00 27.75 68 ARG A C 1
ATOM 509 O O . ARG A 1 90 ? 37.025 66.808 26.177 1.00 26.04 68 ARG A O 1
ATOM 517 N N . ALA A 1 91 ? 34.800 66.568 26.353 1.00 27.06 69 ALA A N 1
ATOM 518 C CA . ALA A 1 91 ? 34.873 65.230 26.927 1.00 26.71 69 ALA A CA 1
ATOM 519 C C . ALA A 1 91 ? 35.343 64.198 25.918 1.00 26.39 69 ALA A C 1
ATOM 520 O O . ALA A 1 91 ? 35.959 63.200 26.315 1.00 25.01 69 ALA A O 1
ATOM 522 N N . LEU A 1 92 ? 35.009 64.389 24.634 1.00 26.43 70 LEU A N 1
ATOM 523 C CA . LEU A 1 92 ? 35.452 63.469 23.597 1.00 25.55 70 LEU A CA 1
ATOM 524 C C . LEU A 1 92 ? 36.953 63.505 23.482 1.00 25.61 70 LEU A C 1
ATOM 525 O O . LEU A 1 92 ? 37.592 62.457 23.409 1.00 24.48 70 LEU A O 1
ATOM 530 N N . GLU A 1 93 ? 37.529 64.706 23.523 1.00 25.52 71 GLU A N 1
ATOM 531 C CA . GLU A 1 93 ? 38.976 64.850 23.506 1.00 26.03 71 GLU A CA 1
ATOM 532 C C . GLU A 1 93 ? 39.637 64.090 24.666 1.00 25.10 71 GLU A C 1
ATOM 533 O O . GLU A 1 93 ? 40.652 63.440 24.479 1.00 24.28 71 GLU A O 1
ATOM 539 N N . VAL A 1 94 ? 39.072 64.190 25.862 1.00 25.47 72 VAL A N 1
ATOM 540 C CA . VAL A 1 94 ? 39.604 63.461 27.025 1.00 25.23 72 VAL A CA 1
ATOM 541 C C . VAL A 1 94 ? 39.466 61.939 26.850 1.00 25.65 72 VAL A C 1
ATOM 542 O O . VAL A 1 94 ? 40.381 61.164 27.187 1.00 24.46 72 VAL A O 1
ATOM 546 N N . ALA A 1 95 ? 38.311 61.522 26.356 1.00 25.08 73 ALA A N 1
ATOM 547 C CA . ALA A 1 95 ? 38.057 60.119 26.069 1.00 25.24 73 ALA A CA 1
ATOM 548 C C . ALA A 1 95 ? 39.043 59.550 25.059 1.00 24.57 73 ALA A C 1
ATOM 549 O O . ALA A 1 95 ? 39.490 58.388 25.194 1.00 24.90 73 ALA A O 1
ATOM 551 N N . LEU A 1 96 ? 39.296 60.302 24.002 1.00 24.30 74 LEU A N 1
ATOM 552 C CA . LEU A 1 96 ? 40.259 59.874 22.978 1.00 24.82 74 LEU A CA 1
ATOM 553 C C . LEU A 1 96 ? 41.647 59.732 23.588 1.00 25.15 74 LEU A C 1
ATOM 554 O O . LEU A 1 96 ? 42.313 58.754 23.359 1.00 24.69 74 LEU A O 1
ATOM 559 N N . SER A 1 97 ? 42.059 60.669 24.422 1.00 25.39 75 SER A N 1
ATOM 560 C CA . SER A 1 97 ? 43.379 60.555 25.034 1.00 26.17 75 SER A CA 1
ATOM 561 C C . SER A 1 97 ? 43.458 59.392 26.042 1.00 26.10 75 SER A C 1
ATOM 562 O O . SER A 1 97 ? 44.461 58.697 26.120 1.00 26.13 75 SER A O 1
ATOM 565 N N . CYS A 1 98 ? 42.403 59.187 26.814 1.00 26.15 76 CYS A N 1
ATOM 566 C CA . CYS A 1 98 ? 42.418 58.154 27.833 1.00 26.11 76 CYS A CA 1
ATOM 567 C C . CYS A 1 98 ? 42.456 56.751 27.221 1.00 25.53 76 CYS A C 1
ATOM 568 O O . CYS A 1 98 ? 43.006 55.819 27.818 1.00 24.25 76 CYS A O 1
ATOM 571 N N . HIS A 1 99 ? 41.846 56.606 26.055 1.00 25.53 77 HIS A N 1
ATOM 572 C CA . HIS A 1 99 ? 41.606 55.268 25.520 1.00 26.05 77 HIS A CA 1
ATOM 573 C C . HIS A 1 99 ? 42.325 54.968 24.221 1.00 26.20 77 HIS A C 1
ATOM 574 O O . HIS A 1 99 ? 42.335 53.833 23.788 1.00 25.86 77 HIS A O 1
ATOM 589 N N . PRO A 1 101 ? 45.352 53.920 21.798 1.00 26.89 79 PRO A N 1
ATOM 590 C CA . PRO A 1 101 ? 44.823 53.829 20.445 1.00 26.82 79 PRO A CA 1
ATOM 591 C C . PRO A 1 101 ? 43.469 53.100 20.344 1.00 26.48 79 PRO A C 1
ATOM 592 O O . PRO A 1 101 ? 43.244 52.068 20.972 1.00 27.41 79 PRO A O 1
ATOM 596 N N . LEU A 1 102 ? 42.587 53.657 19.532 1.00 26.12 80 LEU A N 1
ATOM 597 C CA . LEU A 1 102 ? 41.227 53.173 19.368 1.00 25.99 80 LEU A CA 1
ATOM 598 C C . LEU A 1 102 ? 41.029 52.743 17.911 1.00 26.25 80 LEU A C 1
ATOM 599 O O . LEU A 1 102 ? 41.506 53.399 16.987 1.00 24.15 80 LEU A O 1
ATOM 604 N N . ASP A 1 103 ? 40.289 51.665 17.699 1.00 26.66 81 ASP A N 1
ATOM 605 C CA . ASP A 1 103 ? 40.006 51.246 16.334 1.00 26.31 81 ASP A CA 1
ATOM 606 C C . ASP A 1 103 ? 38.724 51.881 15.804 1.00 26.06 81 ASP A C 1
ATOM 607 O O . ASP A 1 103 ? 38.592 52.096 14.606 1.00 24.56 81 ASP A O 1
ATOM 612 N N . LEU A 1 104 ? 37.783 52.156 16.710 1.00 25.75 82 LEU A N 1
ATOM 613 C CA . LEU A 1 104 ? 36.470 52.680 16.366 1.00 25.32 82 LEU A CA 1
ATOM 614 C C . LEU A 1 104 ? 35.919 53.567 17.483 1.00 25.02 82 LEU A C 1
ATOM 615 O O . LEU A 1 104 ? 36.021 53.245 18.654 1.00 24.91 82 LEU A O 1
ATOM 620 N N . VAL A 1 105 ? 35.326 54.677 17.085 1.00 24.98 83 VAL A N 1
ATOM 621 C CA . VAL A 1 105 ? 34.553 55.493 17.963 1.00 25.18 83 VAL A CA 1
ATOM 622 C C . VAL A 1 105 ? 33.105 55.401 17.495 1.00 25.34 83 VAL A C 1
ATOM 623 O O . VAL A 1 105 ? 32.813 55.566 16.302 1.00 25.67 83 VAL A O 1
ATOM 627 N N . ILE A 1 106 ? 32.210 55.162 18.440 1.00 25.06 84 ILE A N 1
ATOM 628 C CA . ILE A 1 106 ? 30.774 55.176 18.181 1.00 25.10 84 ILE A CA 1
ATOM 629 C C . ILE A 1 106 ? 30.174 56.334 18.974 1.00 25.22 84 ILE A C 1
ATOM 630 O O . ILE A 1 106 ? 30.411 56.454 20.176 1.00 25.47 84 ILE A O 1
ATOM 635 N N . ILE A 1 107 ? 29.418 57.199 18.321 1.00 24.46 85 ILE A N 1
ATOM 636 C CA . ILE A 1 107 ? 28.827 58.345 19.024 1.00 24.74 85 ILE A CA 1
ATOM 637 C C . ILE A 1 107 ? 27.322 58.318 18.830 1.00 25.02 85 ILE A C 1
ATOM 638 O O . ILE A 1 107 ? 26.863 58.353 17.695 1.00 24.14 85 ILE A O 1
ATOM 651 N N . LEU A 1 109 ? 24.462 60.730 20.091 1.00 26.53 87 LEU A N 1
ATOM 652 C CA . LEU A 1 109 ? 24.140 62.011 20.720 1.00 26.91 87 LEU A CA 1
ATOM 653 C C . LEU A 1 109 ? 23.163 62.758 19.842 1.00 27.02 87 LEU A C 1
ATOM 654 O O . LEU A 1 109 ? 23.006 62.438 18.641 1.00 26.70 87 LEU A O 1
ATOM 659 N N . GLY A 1 110 ? 22.509 63.744 20.441 1.00 27.02 88 GLY A N 1
ATOM 660 C CA . GLY A 1 110 ? 21.552 64.609 19.722 1.00 27.71 88 GLY A CA 1
ATOM 661 C C . GLY A 1 110 ? 20.284 64.886 20.506 1.00 28.03 88 GLY A C 1
ATOM 662 O O . GLY A 1 110 ? 19.640 65.933 20.315 1.00 28.39 88 GLY A O 1
ATOM 663 N N . THR A 1 111 ? 19.899 63.926 21.354 1.00 27.88 89 THR A N 1
ATOM 664 C CA . THR A 1 111 ? 18.705 64.040 22.196 1.00 27.76 89 THR A CA 1
ATOM 665 C C . THR A 1 111 ? 18.703 65.287 23.085 1.00 27.21 89 THR A C 1
ATOM 666 O O . THR A 1 111 ? 17.665 65.878 23.313 1.00 27.72 89 THR A O 1
ATOM 670 N N . ASN A 1 112 ? 19.860 65.667 23.606 1.00 27.07 90 ASN A N 1
ATOM 671 C CA . ASN A 1 112 ? 19.979 66.881 24.421 1.00 27.15 90 ASN A CA 1
ATOM 672 C C . ASN A 1 112 ? 20.195 68.148 23.613 1.00 26.92 90 ASN A C 1
ATOM 673 O O . ASN A 1 112 ? 19.851 69.222 24.073 1.00 26.26 90 ASN A O 1
ATOM 678 N N . ASP A 1 113 ? 20.728 68.001 22.405 1.00 26.82 91 ASP A N 1
ATOM 679 C CA . ASP A 1 113 ? 20.955 69.139 21.503 1.00 27.69 91 ASP A CA 1
ATOM 680 C C . ASP A 1 113 ? 19.659 69.722 20.990 1.00 26.69 91 ASP A C 1
ATOM 681 O O . ASP A 1 113 ? 19.630 70.874 20.547 1.00 26.39 91 ASP A O 1
ATOM 686 N N . ILE A 1 114 ? 18.589 68.925 21.049 1.00 26.47 92 ILE A N 1
ATOM 687 C CA . ILE A 1 114 ? 17.263 69.390 20.639 1.00 26.25 92 ILE A CA 1
ATOM 688 C C . ILE A 1 114 ? 16.436 69.917 21.827 1.00 26.37 92 ILE A C 1
ATOM 689 O O . ILE A 1 114 ? 15.276 70.277 21.649 1.00 27.38 92 ILE A O 1
ATOM 694 N N . LYS A 1 115 ? 17.020 69.972 23.025 1.00 26.86 93 LYS A N 1
ATOM 695 C CA . LYS A 1 115 ? 16.402 70.700 24.132 1.00 27.04 93 LYS A CA 1
ATOM 696 C C . LYS A 1 115 ? 16.248 72.174 23.707 1.00 26.51 93 LYS A C 1
ATOM 697 O O . LYS A 1 115 ? 17.069 72.693 22.949 1.00 26.08 93 LYS A O 1
ATOM 703 N N . PRO A 1 116 ? 15.215 72.862 24.220 1.00 26.13 94 PRO A N 1
ATOM 704 C CA . PRO A 1 116 ? 15.060 74.282 23.907 1.00 26.63 94 PRO A CA 1
ATOM 705 C C . PRO A 1 116 ? 16.295 75.134 24.168 1.00 26.02 94 PRO A C 1
ATOM 706 O O . PRO A 1 116 ? 16.575 76.038 23.390 1.00 25.58 94 PRO A O 1
ATOM 710 N N . VAL A 1 117 ? 17.017 74.868 25.261 1.00 27.12 95 VAL A N 1
ATOM 711 C CA . VAL A 1 117 ? 18.156 75.721 25.640 1.00 27.42 95 VAL A CA 1
ATOM 712 C C . VAL A 1 117 ? 19.228 75.746 24.537 1.00 28.21 95 VAL A C 1
ATOM 713 O O . VAL A 1 117 ? 19.919 76.751 24.368 1.00 27.23 95 VAL A O 1
ATOM 717 N N . HIS A 1 118 ? 19.317 74.641 23.788 1.00 28.34 96 HIS A N 1
ATOM 718 C CA . HIS A 1 118 ? 20.286 74.496 22.704 1.00 28.84 96 HIS A CA 1
ATOM 719 C C . HIS A 1 118 ? 19.713 74.752 21.336 1.00 28.68 96 HIS A C 1
ATOM 720 O O . HIS A 1 118 ? 20.370 74.458 20.351 1.00 29.52 96 HIS A O 1
ATOM 727 N N . GLY A 1 119 ? 18.487 75.255 21.295 1.00 28.63 97 GLY A N 1
ATOM 728 C CA . GLY A 1 119 ? 17.897 75.790 20.083 1.00 28.94 97 GLY A CA 1
ATOM 729 C C . GLY A 1 119 ? 16.613 75.107 19.642 1.00 28.90 97 GLY A C 1
ATOM 730 O O . GLY A 1 119 ? 15.887 75.636 18.831 1.00 28.51 97 GLY A O 1
ATOM 731 N N . GLY A 1 120 ? 16.380 73.900 20.149 1.00 29.10 98 GLY A N 1
ATOM 732 C CA . GLY A 1 120 ? 15.129 73.203 19.941 1.00 29.09 98 GLY A CA 1
ATOM 733 C C . GLY A 1 120 ? 15.028 72.475 18.622 1.00 29.21 98 GLY A C 1
ATOM 734 O O . GLY A 1 120 ? 13.977 71.921 18.342 1.00 29.32 98 GLY A O 1
ATOM 735 N N . ARG A 1 121 ? 16.126 72.412 17.855 1.00 28.84 99 ARG A N 1
ATOM 736 C CA . ARG A 1 121 ? 16.103 71.934 16.463 1.00 28.81 99 ARG A CA 1
ATOM 737 C C . ARG A 1 121 ? 17.262 70.990 16.120 1.00 28.05 99 ARG A C 1
ATOM 738 O O . ARG A 1 121 ? 18.275 70.974 16.784 1.00 26.69 99 ARG A O 1
ATOM 746 N N . ALA A 1 122 ? 17.100 70.244 15.038 1.00 28.19 100 ALA A N 1
ATOM 747 C CA . ALA A 1 122 ? 18.073 69.248 14.611 1.00 28.73 100 ALA A CA 1
ATOM 748 C C . ALA A 1 122 ? 19.383 69.851 14.071 1.00 29.02 100 ALA A C 1
ATOM 749 O O . ALA A 1 122 ? 20.435 69.177 14.127 1.00 28.87 100 ALA A O 1
ATOM 751 N N . GLU A 1 123 ? 19.317 71.095 13.569 1.00 29.21 101 GLU A N 1
ATOM 752 C CA . GLU A 1 123 ? 20.479 71.782 12.955 1.00 29.65 101 GLU A CA 1
ATOM 753 C C . GLU A 1 123 ? 21.662 71.773 13.901 1.00 28.98 101 GLU A C 1
ATOM 754 O O . GLU A 1 123 ? 22.789 71.480 13.498 1.00 28.93 101 GLU A O 1
ATOM 760 N N . ALA A 1 124 ? 21.407 72.134 15.157 1.00 28.14 102 ALA A N 1
ATOM 761 C CA . ALA A 1 124 ? 22.468 72.176 16.151 1.00 27.23 102 ALA A CA 1
ATOM 762 C C . ALA A 1 124 ? 23.095 70.789 16.396 1.00 26.34 102 ALA A C 1
ATOM 763 O O . ALA A 1 124 ? 24.309 70.677 16.646 1.00 26.23 102 ALA A O 1
ATOM 765 N N . ALA A 1 125 ? 22.280 69.741 16.337 1.00 25.58 103 ALA A N 1
ATOM 766 C CA . ALA A 1 125 ? 22.785 68.392 16.529 1.00 25.39 103 ALA A CA 1
ATOM 767 C C . ALA A 1 125 ? 23.678 67.959 15.372 1.00 25.12 103 ALA A C 1
ATOM 768 O O . ALA A 1 125 ? 24.754 67.415 15.620 1.00 23.28 103 ALA A O 1
ATOM 770 N N . VAL A 1 126 ? 23.250 68.182 14.131 1.00 25.32 104 VAL A N 1
ATOM 771 C CA . VAL A 1 126 ? 24.100 67.807 12.984 1.00 26.13 104 VAL A CA 1
ATOM 772 C C . VAL A 1 126 ? 25.433 68.629 12.935 1.00 26.34 104 VAL A C 1
ATOM 773 O O . VAL A 1 126 ? 26.492 68.065 12.681 1.00 26.10 104 VAL A O 1
ATOM 777 N N . SER A 1 127 ? 25.363 69.937 13.188 1.00 26.25 105 SER A N 1
ATOM 778 C CA . SER A 1 127 ? 26.562 70.787 13.279 1.00 26.48 105 SER A CA 1
ATOM 779 C C . SER A 1 127 ? 27.529 70.279 14.330 1.00 25.66 105 SER A C 1
ATOM 780 O O . SER A 1 127 ? 28.734 70.260 14.110 1.00 25.28 105 SER A O 1
ATOM 783 N N . GLY A 1 128 ? 26.996 69.892 15.485 1.00 25.48 106 GLY A N 1
ATOM 784 C CA . GLY A 1 128 ? 27.811 69.403 16.569 1.00 24.61 106 GLY A CA 1
ATOM 785 C C . GLY A 1 128 ? 28.422 68.059 16.221 1.00 25.33 106 GLY A C 1
ATOM 786 O O . GLY A 1 128 ? 29.593 67.812 16.495 1.00 23.89 106 GLY A O 1
ATOM 795 N N . ARG A 1 130 ? 29.139 67.014 13.237 1.00 24.76 108 ARG A N 1
ATOM 796 C CA . ARG A 1 130 ? 30.199 67.288 12.290 1.00 24.97 108 ARG A CA 1
ATOM 797 C C . ARG A 1 130 ? 31.464 67.712 13.056 1.00 25.17 108 ARG A C 1
ATOM 798 O O . ARG A 1 130 ? 32.564 67.247 12.748 1.00 23.18 108 ARG A O 1
ATOM 806 N N . ARG A 1 131 ? 31.304 68.564 14.080 1.00 24.54 109 ARG A N 1
ATOM 807 C CA . ARG A 1 131 ? 32.470 68.963 14.879 1.00 24.98 109 ARG A CA 1
ATOM 808 C C . ARG A 1 131 ? 33.123 67.741 15.576 1.00 24.95 109 ARG A C 1
ATOM 809 O O . ARG A 1 131 ? 34.333 67.576 15.558 1.00 22.88 109 ARG A O 1
ATOM 817 N N . LEU A 1 132 ? 32.322 66.850 16.135 1.00 25.42 110 LEU A N 1
ATOM 818 C CA . LEU A 1 132 ? 32.902 65.656 16.783 1.00 24.67 110 LEU A CA 1
ATOM 819 C C . LEU A 1 132 ? 33.641 64.735 15.792 1.00 25.07 110 LEU A C 1
ATOM 820 O O . LEU A 1 132 ? 34.725 64.182 16.097 1.00 23.61 110 LEU A O 1
ATOM 825 N N . ALA A 1 133 ? 33.062 64.571 14.604 1.00 24.69 111 ALA A N 1
ATOM 826 C CA . ALA A 1 133 ? 33.722 63.830 13.536 1.00 25.34 111 ALA A CA 1
ATOM 827 C C . ALA A 1 133 ? 35.102 64.429 13.223 1.00 25.47 111 ALA A C 1
ATOM 828 O O . ALA A 1 133 ? 36.095 63.711 13.140 1.00 25.21 111 ALA A O 1
ATOM 830 N N . GLN A 1 134 ? 35.174 65.748 13.077 1.00 25.52 112 GLN A N 1
ATOM 831 C CA . GLN A 1 134 ? 36.447 66.429 12.793 1.00 26.01 112 GLN A CA 1
ATOM 832 C C . GLN A 1 134 ? 37.456 66.221 13.906 1.00 26.35 112 GLN A C 1
ATOM 833 O O . GLN A 1 134 ? 38.655 66.038 13.652 1.00 26.70 112 GLN A O 1
ATOM 839 N N . ILE A 1 135 ? 36.979 66.267 15.143 1.00 25.66 113 ILE A N 1
ATOM 840 C CA . ILE A 1 135 ? 37.838 65.991 16.292 1.00 25.21 113 ILE A CA 1
ATOM 841 C C . ILE A 1 135 ? 38.436 64.587 16.227 1.00 24.98 113 ILE A C 1
ATOM 842 O O . ILE A 1 135 ? 39.647 64.414 16.391 1.00 24.10 113 ILE A O 1
ATOM 847 N N . VAL A 1 136 ? 37.596 63.586 15.969 1.00 25.67 114 VAL A N 1
ATOM 848 C CA . VAL A 1 136 ? 38.059 62.200 15.878 1.00 25.28 114 VAL A CA 1
ATOM 849 C C . VAL A 1 136 ? 39.106 62.079 14.758 1.00 25.75 114 VAL A C 1
ATOM 850 O O . VAL A 1 136 ? 40.147 61.445 14.952 1.00 24.97 114 VAL A O 1
ATOM 854 N N . GLU A 1 137 ? 38.808 62.670 13.589 1.00 26.04 115 GLU A N 1
ATOM 855 C CA . GLU A 1 137 ? 39.678 62.616 12.412 1.00 26.19 115 GLU A CA 1
ATOM 856 C C . GLU A 1 137 ? 41.053 63.233 12.648 1.00 25.20 115 GLU A C 1
ATOM 857 O O . GLU A 1 137 ? 42.076 62.711 12.197 1.00 24.90 115 GLU A O 1
ATOM 863 N N . THR A 1 138 ? 41.088 64.361 13.341 1.00 24.63 116 THR A N 1
ATOM 864 C CA . THR A 1 138 ? 42.286 65.182 13.373 1.00 24.98 116 THR A CA 1
ATOM 865 C C . THR A 1 138 ? 43.023 65.177 14.716 1.00 25.10 116 THR A C 1
ATOM 866 O O . THR A 1 138 ? 44.057 65.821 14.835 1.00 25.56 116 THR A O 1
ATOM 870 N N . PHE A 1 139 ? 42.535 64.433 15.711 1.00 25.03 117 PHE A N 1
ATOM 871 C CA . PHE A 1 139 ? 43.178 64.382 17.042 1.00 25.36 117 PHE A CA 1
ATOM 872 C C . PHE A 1 139 ? 44.653 63.973 16.976 1.00 25.43 117 PHE A C 1
ATOM 873 O O . PHE A 1 139 ? 45.035 63.237 16.097 1.00 25.89 117 PHE A O 1
ATOM 881 N N . ILE A 1 140 ? 45.472 64.439 17.907 1.00 26.35 118 ILE A N 1
ATOM 882 C CA . ILE A 1 140 ? 46.905 64.030 17.955 1.00 26.80 118 ILE A CA 1
ATOM 883 C C . ILE A 1 140 ? 46.974 62.726 18.734 1.00 26.48 118 ILE A C 1
ATOM 884 O O . ILE A 1 140 ? 47.005 62.730 19.966 1.00 27.50 118 ILE A O 1
ATOM 889 N N . TYR A 1 141 ? 46.937 61.622 18.005 1.00 26.54 119 TYR A N 1
ATOM 890 C CA . TYR A 1 141 ? 46.977 60.290 18.591 1.00 26.66 119 TYR A CA 1
ATOM 891 C C . TYR A 1 141 ? 48.428 59.828 18.822 1.00 26.98 119 TYR A C 1
ATOM 892 O O . TYR A 1 141 ? 49.369 60.309 18.166 1.00 26.47 119 TYR A O 1
ATOM 901 N N . LYS A 1 142 ? 48.595 58.929 19.788 1.00 27.49 120 LYS A N 1
ATOM 902 C CA . LYS A 1 142 ? 49.856 58.224 20.016 1.00 28.61 120 LYS A CA 1
ATOM 903 C C . LYS A 1 142 ? 49.596 56.753 19.713 1.00 28.78 120 LYS A C 1
ATOM 904 O O . LYS A 1 142 ? 48.853 56.087 20.457 1.00 28.45 120 LYS A O 1
ATOM 910 N N . PRO A 1 143 ? 50.130 56.248 18.572 1.00 29.31 121 PRO A N 1
ATOM 911 C CA . PRO A 1 143 ? 50.875 56.954 17.533 1.00 29.42 121 PRO A CA 1
ATOM 912 C C . PRO A 1 143 ? 49.947 57.724 16.601 1.00 30.28 121 PRO A C 1
ATOM 913 O O . PRO A 1 143 ? 48.726 57.483 16.592 1.00 30.16 121 PRO A O 1
ATOM 917 N N . ARG A 1 144 ? 50.528 58.617 15.808 1.00 30.66 122 ARG A N 1
ATOM 918 C CA . ARG A 1 144 ? 49.752 59.490 14.946 1.00 31.60 122 ARG A CA 1
ATOM 919 C C . ARG A 1 144 ? 48.909 58.728 13.932 1.00 31.40 122 ARG A C 1
ATOM 920 O O . ARG A 1 144 ? 47.861 59.208 13.534 1.00 32.31 122 ARG A O 1
ATOM 928 N N . GLU A 1 145 ? 49.374 57.546 13.557 1.00 31.91 123 GLU A N 1
ATOM 929 C CA . GLU A 1 145 ? 48.728 56.709 12.561 1.00 32.29 123 GLU A CA 1
ATOM 930 C C . GLU A 1 145 ? 47.447 56.040 13.086 1.00 31.60 123 GLU A C 1
ATOM 931 O O . GLU A 1 145 ? 46.644 55.544 12.296 1.00 30.80 123 GLU A O 1
ATOM 937 N N . ALA A 1 146 ? 47.257 56.019 14.404 1.00 30.76 124 ALA A N 1
ATOM 938 C CA . ALA A 1 146 ? 46.103 55.331 15.014 1.00 30.56 124 ALA A CA 1
ATOM 939 C C . ALA A 1 146 ? 44.781 56.112 14.926 1.00 29.74 124 ALA A C 1
ATOM 940 O O . ALA A 1 146 ? 44.143 56.352 15.955 1.00 30.63 124 ALA A O 1
ATOM 942 N N . VAL A 1 147 ? 44.344 56.474 13.723 1.00 28.17 125 VAL A N 1
ATOM 943 C CA . VAL A 1 147 ? 43.119 57.244 13.557 1.00 27.75 125 VAL A CA 1
ATOM 944 C C . VAL A 1 147 ? 41.948 56.249 13.563 1.00 27.67 125 VAL A C 1
ATOM 945 O O . VAL A 1 147 ? 41.917 55.358 12.755 1.00 27.21 125 VAL A O 1
ATOM 949 N N . PRO A 1 148 ? 41.002 56.393 14.500 1.00 26.65 126 PRO A N 1
ATOM 950 C CA . PRO A 1 148 ? 39.897 55.438 14.523 1.00 27.28 126 PRO A CA 1
ATOM 951 C C . PRO A 1 148 ? 38.881 55.659 13.398 1.00 26.88 126 PRO A C 1
ATOM 952 O O . PRO A 1 148 ? 38.750 56.769 12.901 1.00 24.79 126 PRO A O 1
ATOM 956 N N . LYS A 1 149 ? 38.124 54.606 13.082 1.00 27.01 127 LYS A N 1
ATOM 957 C CA . LYS A 1 149 ? 36.924 54.725 12.285 1.00 27.09 127 LYS A CA 1
ATOM 958 C C . LYS A 1 149 ? 35.834 55.337 13.159 1.00 26.38 127 LYS A C 1
ATOM 959 O O . LYS A 1 149 ? 35.988 55.405 14.379 1.00 25.20 127 LYS A O 1
ATOM 965 N N . LEU A 1 150 ? 34.757 55.795 12.524 1.00 25.30 128 LEU A N 1
ATOM 966 C CA . LEU A 1 150 ? 33.653 56.461 13.215 1.00 25.75 128 LEU A CA 1
ATOM 967 C C . LEU A 1 150 ? 32.323 55.879 12.750 1.00 24.66 128 LEU A C 1
ATOM 968 O O . LEU A 1 150 ? 32.075 55.723 11.558 1.00 24.95 128 LEU A O 1
ATOM 973 N N . LEU A 1 151 ? 31.467 55.594 13.717 1.00 24.91 129 LEU A N 1
ATOM 974 C CA . LEU A 1 151 ? 30.098 55.221 13.496 1.00 24.44 129 LEU A CA 1
ATOM 975 C C . LEU A 1 151 ? 29.237 56.243 14.227 1.00 25.31 129 LEU A C 1
ATOM 976 O O . LEU A 1 151 ? 29.328 56.379 15.444 1.00 25.28 129 LEU A O 1
ATOM 981 N N . ILE A 1 152 ? 28.466 56.997 13.437 1.00 25.26 130 ILE A N 1
ATOM 982 C CA . ILE A 1 152 ? 27.544 58.028 13.890 1.00 25.09 130 ILE A CA 1
ATOM 983 C C . ILE A 1 152 ? 26.208 57.318 14.076 1.00 24.67 130 ILE A C 1
ATOM 984 O O . ILE A 1 152 ? 25.734 56.708 13.150 1.00 24.18 130 ILE A O 1
ATOM 989 N N . VAL A 1 153 ? 25.643 57.383 15.292 1.00 24.07 131 VAL A N 1
ATOM 990 C CA . VAL A 1 153 ? 24.402 56.736 15.631 1.00 23.38 131 VAL A CA 1
ATOM 991 C C . VAL A 1 153 ? 23.305 57.755 15.987 1.00 23.53 131 VAL A C 1
ATOM 992 O O . VAL A 1 153 ? 23.467 58.584 16.900 1.00 23.22 131 VAL A O 1
ATOM 996 N N . ALA A 1 154 ? 22.197 57.709 15.252 1.00 23.71 132 ALA A N 1
ATOM 997 C CA . ALA A 1 154 ? 21.070 58.576 15.559 1.00 24.14 132 ALA A CA 1
ATOM 998 C C . ALA A 1 154 ? 20.309 57.913 16.699 1.00 24.92 132 ALA A C 1
ATOM 999 O O . ALA A 1 154 ? 20.042 56.716 16.625 1.00 25.27 132 ALA A O 1
ATOM 1001 N N . PRO A 1 155 ? 19.980 58.678 17.766 1.00 25.34 133 PRO A N 1
ATOM 1002 C CA . PRO A 1 155 ? 19.227 58.107 18.860 1.00 25.60 133 PRO A CA 1
ATOM 1003 C C . PRO A 1 155 ? 17.779 57.886 18.447 1.00 25.62 133 PRO A C 1
ATOM 1004 O O . PRO A 1 155 ? 17.297 58.535 17.516 1.00 25.27 133 PRO A O 1
ATOM 1008 N N . PRO A 1 156 ? 17.076 56.976 19.116 1.00 26.85 134 PRO A N 1
ATOM 1009 C CA . PRO A 1 156 ? 15.674 56.794 18.744 1.00 27.61 134 PRO A CA 1
ATOM 1010 C C . PRO A 1 156 ? 14.911 58.090 18.985 1.00 28.52 134 PRO A C 1
ATOM 1011 O O . PRO A 1 156 ? 15.225 58.784 19.939 1.00 28.42 134 PRO A O 1
ATOM 1015 N N . PRO A 1 157 ? 13.952 58.441 18.104 1.00 29.34 135 PRO A N 1
ATOM 1016 C CA . PRO A 1 157 ? 13.218 59.685 18.278 1.00 29.79 135 PRO A CA 1
ATOM 1017 C C . PRO A 1 157 ? 12.362 59.728 19.536 1.00 30.63 135 PRO A C 1
ATOM 1018 O O . PRO A 1 157 ? 11.953 58.680 20.065 1.00 31.90 135 PRO A O 1
ATOM 1022 N N . CYS A 1 158 ? 12.084 60.944 19.999 1.00 30.17 136 CYS A N 1
ATOM 1023 C CA . CYS A 1 158 ? 11.160 61.155 21.101 1.00 30.34 136 CYS A CA 1
ATOM 1024 C C . CYS A 1 158 ? 9.720 60.770 20.725 1.00 30.38 136 CYS A C 1
ATOM 1025 O O . CYS A 1 158 ? 9.346 60.747 19.553 1.00 29.85 136 CYS A O 1
ATOM 1028 N N . VAL A 1 159 ? 8.927 60.462 21.742 1.00 30.43 137 VAL A N 1
ATOM 1029 C CA . VAL A 1 159 ? 7.525 60.151 21.545 1.00 30.74 137 VAL A CA 1
ATOM 1030 C C . VAL A 1 159 ? 6.734 60.925 22.576 1.00 31.26 137 VAL A C 1
ATOM 1031 O O . VAL A 1 159 ? 7.318 61.592 23.419 1.00 31.17 137 VAL A O 1
ATOM 1035 N N . ALA A 1 160 ? 5.413 60.866 22.479 1.00 32.40 138 ALA A N 1
ATOM 1036 C CA . ALA A 1 160 ? 4.557 61.535 23.440 1.00 32.85 138 ALA A CA 1
ATOM 1037 C C . ALA A 1 160 ? 4.855 60.970 24.820 1.00 33.95 138 ALA A C 1
ATOM 1038 O O . ALA A 1 160 ? 4.730 59.761 25.049 1.00 34.13 138 ALA A O 1
ATOM 1040 N N . GLY A 1 161 ? 5.303 61.845 25.723 1.00 35.04 139 GLY A N 1
ATOM 1041 C CA . GLY A 1 161 ? 5.331 61.553 27.145 1.00 36.18 139 GLY A CA 1
ATOM 1042 C C . GLY A 1 161 ? 3.925 61.657 27.710 1.00 37.06 139 GLY A C 1
ATOM 1043 O O . GLY A 1 161 ? 2.961 61.899 26.964 1.00 36.65 139 GLY A O 1
ATOM 1044 N N . PRO A 1 162 ? 3.792 61.480 29.035 1.00 38.18 140 PRO A N 1
ATOM 1045 C CA . PRO A 1 162 ? 2.475 61.484 29.703 1.00 38.70 140 PRO A CA 1
ATOM 1046 C C . PRO A 1 162 ? 1.589 62.709 29.397 1.00 39.34 140 PRO A C 1
ATOM 1047 O O . PRO A 1 162 ? 0.367 62.559 29.172 1.00 39.97 140 PRO A O 1
ATOM 1051 N N . GLY A 1 163 ? 2.187 63.903 29.392 1.00 39.46 141 GLY A N 1
ATOM 1052 C CA . GLY A 1 163 ? 1.420 65.136 29.144 1.00 39.03 141 GLY A CA 1
ATOM 1053 C C . GLY A 1 163 ? 0.981 65.355 27.698 1.00 39.15 141 GLY A C 1
ATOM 1054 O O . GLY A 1 163 ? 0.285 66.327 27.401 1.00 39.87 141 GLY A O 1
ATOM 1055 N N . GLY A 1 164 ? 1.378 64.458 26.796 1.00 38.52 142 GLY A N 1
ATOM 1056 C CA . GLY A 1 164 ? 1.106 64.615 25.372 1.00 37.96 142 GLY A CA 1
ATOM 1057 C C . GLY A 1 164 ? 2.342 65.043 24.597 1.00 37.62 142 GLY A C 1
ATOM 1058 O O . GLY A 1 164 ? 2.300 65.099 23.368 1.00 37.64 142 GLY A O 1
ATOM 1059 N N . GLU A 1 165 ? 3.437 65.346 25.308 1.00 36.80 143 GLU A N 1
ATOM 1060 C CA . GLU A 1 165 ? 4.689 65.770 24.675 1.00 36.77 143 GLU A CA 1
ATOM 1061 C C . GLU A 1 165 ? 5.886 65.131 25.369 1.00 34.96 143 GLU A C 1
ATOM 1062 O O . GLU A 1 165 ? 5.779 64.674 26.513 1.00 33.81 143 GLU A O 1
ATOM 1068 N N . PRO A 1 166 ? 7.038 65.088 24.683 1.00 33.81 144 PRO A N 1
ATOM 1069 C CA . PRO A 1 166 ? 8.202 64.502 25.341 1.00 32.95 144 PRO A CA 1
ATOM 1070 C C . PRO A 1 166 ? 8.709 65.378 26.493 1.00 32.57 144 PRO A C 1
ATOM 1071 O O . PRO A 1 166 ? 8.443 66.581 26.536 1.00 31.15 144 PRO A O 1
ATOM 1075 N N . ALA A 1 167 ? 9.446 64.758 27.408 1.00 32.33 145 ALA A N 1
ATOM 1076 C CA . ALA A 1 167 ? 10.055 65.470 28.520 1.00 32.15 145 ALA A CA 1
ATOM 1077 C C . ALA A 1 167 ? 11.066 66.507 28.013 1.00 31.75 145 ALA A C 1
ATOM 1078 O O . ALA A 1 167 ? 11.672 66.344 26.951 1.00 30.66 145 ALA A O 1
ATOM 1080 N N . GLY A 1 168 ? 11.214 67.583 28.777 1.00 31.43 146 GLY A N 1
ATOM 1081 C CA . GLY A 1 168 ? 12.284 68.546 28.544 1.00 31.25 146 GLY A CA 1
ATOM 1082 C C . GLY A 1 168 ? 12.026 69.516 27.413 1.00 31.12 146 GLY A C 1
ATOM 1083 O O . GLY A 1 168 ? 12.959 70.137 26.921 1.00 31.26 146 GLY A O 1
ATOM 1084 N N . GLY A 1 169 ? 10.765 69.641 27.002 1.00 30.11 147 GLY A N 1
ATOM 1085 C CA . GLY A 1 169 ? 10.377 70.541 25.926 1.00 30.43 147 GLY A CA 1
ATOM 1086 C C . GLY A 1 169 ? 10.870 70.143 24.539 1.00 30.21 147 GLY A C 1
ATOM 1087 O O . GLY A 1 169 ? 10.818 70.957 23.613 1.00 29.72 147 GLY A O 1
ATOM 1088 N N . ARG A 1 170 ? 11.330 68.902 24.386 1.00 29.69 148 ARG A N 1
ATOM 1089 C CA . ARG A 1 170 ? 11.820 68.441 23.086 1.00 30.13 148 ARG A CA 1
ATOM 1090 C C . ARG A 1 170 ? 10.659 68.238 22.109 1.00 30.24 148 ARG A C 1
ATOM 1091 O O . ARG A 1 170 ? 9.556 67.896 22.498 1.00 29.32 148 ARG A O 1
ATOM 1099 N N . ASP A 1 171 ? 10.953 68.443 20.833 1.00 30.37 149 ASP A N 1
ATOM 1100 C CA . ASP A 1 171 ? 9.982 68.366 19.773 1.00 30.30 149 ASP A CA 1
ATOM 1101 C C . ASP A 1 171 ? 10.164 67.044 19.033 1.00 30.00 149 ASP A C 1
ATOM 1102 O O . ASP A 1 171 ? 11.266 66.717 18.613 1.00 29.90 149 ASP A O 1
ATOM 1107 N N . ILE A 1 172 ? 9.076 66.292 18.865 1.00 29.59 150 ILE A N 1
ATOM 1108 C CA . ILE A 1 172 ? 9.126 64.981 18.215 1.00 29.57 150 ILE A CA 1
ATOM 1109 C C . ILE A 1 172 ? 9.633 65.091 16.780 1.00 29.26 150 ILE A C 1
ATOM 1110 O O . ILE A 1 172 ? 10.534 64.365 16.370 1.00 29.15 150 ILE A O 1
ATOM 1115 N N . GLU A 1 173 ? 9.058 66.034 16.040 1.00 28.95 151 GLU A N 1
ATOM 1116 C CA A GLU A 1 173 ? 9.387 66.163 14.626 0.50 28.89 151 GLU A CA 1
ATOM 1117 C CA B GLU A 1 173 ? 9.367 66.257 14.622 0.50 28.87 151 GLU A CA 1
ATOM 1118 C C . GLU A 1 173 ? 10.859 66.526 14.422 1.00 28.53 151 GLU A C 1
ATOM 1119 O O . GLU A 1 173 ? 11.479 66.045 13.470 1.00 28.16 151 GLU A O 1
ATOM 1130 N N . GLN A 1 174 ? 11.435 67.321 15.321 1.00 27.88 152 GLN A N 1
ATOM 1131 C CA . GLN A 1 174 ? 12.867 67.619 15.234 1.00 28.44 152 GLN A CA 1
ATOM 1132 C C . GLN A 1 174 ? 13.739 66.391 15.522 1.00 28.12 152 GLN A C 1
ATOM 1133 O O . GLN A 1 174 ? 14.725 66.191 14.842 1.00 27.02 152 GLN A O 1
ATOM 1139 N N . SER A 1 175 ? 13.382 65.597 16.535 1.00 28.64 153 SER A N 1
ATOM 1140 C CA . SER A 1 175 ? 14.114 64.376 16.853 1.00 29.38 153 SER A CA 1
ATOM 1141 C C . SER A 1 175 ? 14.118 63.393 15.674 1.00 29.86 153 SER A C 1
ATOM 1142 O O . SER A 1 175 ? 15.073 62.636 15.498 1.00 28.82 153 SER A O 1
ATOM 1158 N N . ARG A 1 177 ? 14.272 64.184 12.604 1.00 30.01 155 ARG A N 1
ATOM 1159 C CA . ARG A 1 177 ? 15.179 64.683 11.581 1.00 29.85 155 ARG A CA 1
ATOM 1160 C C . ARG A 1 177 ? 16.621 64.203 11.787 1.00 28.81 155 ARG A C 1
ATOM 1161 O O . ARG A 1 177 ? 17.457 64.341 10.895 1.00 27.85 155 ARG A O 1
ATOM 1169 N N . LEU A 1 178 ? 16.932 63.674 12.967 1.00 28.24 156 LEU A N 1
ATOM 1170 C CA . LEU A 1 178 ? 18.308 63.311 13.273 1.00 27.81 156 LEU A CA 1
ATOM 1171 C C . LEU A 1 178 ? 18.809 62.171 12.384 1.00 27.51 156 LEU A C 1
ATOM 1172 O O . LEU A 1 178 ? 19.937 62.233 11.888 1.00 27.96 156 LEU A O 1
ATOM 1177 N N . ALA A 1 179 ? 17.984 61.151 12.159 1.00 27.13 157 ALA A N 1
ATOM 1178 C CA . ALA A 1 179 ? 18.389 60.013 11.311 1.00 26.76 157 ALA A CA 1
ATOM 1179 C C . ALA A 1 179 ? 18.792 60.458 9.886 1.00 26.40 157 ALA A C 1
ATOM 1180 O O . ALA A 1 179 ? 19.946 60.265 9.487 1.00 26.56 157 ALA A O 1
ATOM 1182 N N . PRO A 1 180 ? 17.871 61.091 9.138 1.00 26.13 158 PRO A N 1
ATOM 1183 C CA . PRO A 1 180 ? 18.250 61.490 7.780 1.00 25.95 158 PRO A CA 1
ATOM 1184 C C . PRO A 1 180 ? 19.375 62.519 7.717 1.00 25.41 158 PRO A C 1
ATOM 1185 O O . PRO A 1 180 ? 20.172 62.466 6.784 1.00 24.49 158 PRO A O 1
ATOM 1189 N N . LEU A 1 181 ? 19.449 63.445 8.676 1.00 24.78 159 LEU A N 1
ATOM 1190 C CA . LEU A 1 181 ? 20.536 64.427 8.668 1.00 25.09 159 LEU A CA 1
ATOM 1191 C C . LEU A 1 181 ? 21.882 63.774 8.999 1.00 24.65 159 LEU A C 1
ATOM 1192 O O . LEU A 1 181 ? 22.911 64.118 8.401 1.00 23.97 159 LEU A O 1
ATOM 1197 N N . TYR A 1 182 ? 21.881 62.874 9.985 1.00 24.83 160 TYR A N 1
ATOM 1198 C CA . TYR A 1 182 ? 23.109 62.157 10.362 1.00 24.61 160 TYR A CA 1
ATOM 1199 C C . TYR A 1 182 ? 23.559 61.206 9.264 1.00 24.76 160 TYR A C 1
ATOM 1200 O O . TYR A 1 182 ? 24.749 61.031 9.046 1.00 25.72 160 TYR A O 1
ATOM 1209 N N . ARG A 1 183 ? 22.605 60.568 8.606 1.00 25.51 161 ARG A N 1
ATOM 1210 C CA . ARG A 1 183 ? 22.906 59.719 7.455 1.00 25.66 161 ARG A CA 1
ATOM 1211 C C . ARG A 1 183 ? 23.620 60.505 6.385 1.00 25.37 161 ARG A C 1
ATOM 1212 O O . ARG A 1 183 ? 24.635 60.057 5.859 1.00 25.15 161 ARG A O 1
ATOM 1220 N N . LYS A 1 184 ? 23.087 61.678 6.062 1.00 25.57 162 LYS A N 1
ATOM 1221 C CA . LYS A 1 184 ? 23.643 62.506 4.996 1.00 25.83 162 LYS A CA 1
ATOM 1222 C C . LYS A 1 184 ? 25.007 63.025 5.407 1.00 24.98 162 LYS A C 1
ATOM 1223 O O . LYS A 1 184 ? 25.921 63.049 4.578 1.00 23.43 162 LYS A O 1
ATOM 1229 N N . LEU A 1 185 ? 25.171 63.365 6.694 1.00 24.56 163 LEU A N 1
ATOM 1230 C CA . LEU A 1 185 ? 26.468 63.792 7.206 1.00 25.11 163 LEU A CA 1
ATOM 1231 C C . LEU A 1 185 ? 27.535 62.695 7.122 1.00 25.94 163 LEU A C 1
ATOM 1232 O O . LEU A 1 185 ? 28.670 62.957 6.714 1.00 26.04 163 LEU A O 1
ATOM 1237 N N . ALA A 1 186 ? 27.168 61.474 7.525 1.00 26.18 164 ALA A N 1
ATOM 1238 C CA . ALA A 1 186 ? 28.067 60.330 7.468 1.00 25.79 164 ALA A CA 1
ATOM 1239 C C . ALA A 1 186 ? 28.499 60.055 6.027 1.00 25.91 164 ALA A C 1
ATOM 1240 O O . ALA A 1 186 ? 29.670 59.851 5.781 1.00 25.87 164 ALA A O 1
ATOM 1242 N N . ALA A 1 187 ? 27.568 60.116 5.068 1.00 26.19 165 ALA A N 1
ATOM 1243 C CA . ALA A 1 187 ? 27.894 59.945 3.662 1.00 26.65 165 ALA A CA 1
ATOM 1244 C C . ALA A 1 187 ? 28.862 61.033 3.181 1.00 27.33 165 ALA A C 1
ATOM 1245 O O . ALA A 1 187 ? 29.857 60.735 2.514 1.00 25.83 165 ALA A O 1
ATOM 1247 N N . GLU A 1 188 ? 28.589 62.288 3.538 1.00 27.41 166 GLU A N 1
ATOM 1248 C CA . GLU A 1 188 ? 29.493 63.386 3.163 1.00 27.79 166 GLU A CA 1
ATOM 1249 C C . GLU A 1 188 ? 30.921 63.179 3.670 1.00 27.31 166 GLU A C 1
ATOM 1250 O O . GLU A 1 188 ? 31.870 63.446 2.958 1.00 26.55 166 GLU A O 1
ATOM 1256 N N . LEU A 1 189 ? 31.051 62.767 4.927 1.00 27.41 167 LEU A N 1
ATOM 1257 C CA . LEU A 1 189 ? 32.341 62.697 5.591 1.00 27.95 167 LEU A CA 1
ATOM 1258 C C . LEU A 1 189 ? 33.064 61.376 5.375 1.00 28.21 167 LEU A C 1
ATOM 1259 O O . LEU A 1 189 ? 34.214 61.247 5.761 1.00 28.31 167 LEU A O 1
ATOM 1264 N N . GLY A 1 190 ? 32.384 60.392 4.793 1.00 27.96 168 GLY A N 1
ATOM 1265 C CA . GLY A 1 190 ? 32.978 59.073 4.557 1.00 28.17 168 GLY A CA 1
ATOM 1266 C C . GLY A 1 190 ? 33.069 58.208 5.809 1.00 27.77 168 GLY A C 1
ATOM 1267 O O . GLY A 1 190 ? 34.051 57.499 6.018 1.00 28.16 168 GLY A O 1
ATOM 1268 N N . HIS A 1 191 ? 32.050 58.276 6.647 1.00 27.77 169 HIS A N 1
ATOM 1269 C CA . HIS A 1 191 ? 31.952 57.429 7.828 1.00 27.43 169 HIS A CA 1
ATOM 1270 C C . HIS A 1 191 ? 30.668 56.617 7.777 1.00 26.92 169 HIS A C 1
ATOM 1271 O O . HIS A 1 191 ? 29.861 56.795 6.898 1.00 27.02 169 HIS A O 1
ATOM 1278 N N . HIS A 1 192 ? 30.486 55.728 8.746 1.00 26.98 170 HIS A N 1
ATOM 1279 C CA . HIS A 1 192 ? 29.307 54.872 8.836 1.00 25.65 170 HIS A CA 1
ATOM 1280 C C . HIS A 1 192 ? 28.210 55.466 9.711 1.00 24.84 170 HIS A C 1
ATOM 1281 O O . HIS A 1 192 ? 28.466 56.284 10.608 1.00 24.34 170 HIS A O 1
ATOM 1288 N N . PHE A 1 193 ? 26.996 54.997 9.466 1.00 23.97 171 PHE A N 1
ATOM 1289 C CA . PHE A 1 193 ? 25.805 55.508 10.148 1.00 24.12 171 PHE A CA 1
ATOM 1290 C C . PHE A 1 193 ? 24.935 54.367 10.569 1.00 23.86 171 PHE A C 1
ATOM 1291 O O . PHE A 1 193 ? 24.778 53.402 9.832 1.00 21.76 171 PHE A O 1
ATOM 1299 N N . PHE A 1 194 ? 24.333 54.481 11.747 1.00 24.52 172 PHE A N 1
ATOM 1300 C CA . PHE A 1 194 ? 23.254 53.574 12.120 1.00 25.04 172 PHE A CA 1
ATOM 1301 C C . PHE A 1 194 ? 22.123 54.348 12.780 1.00 24.98 172 PHE A C 1
ATOM 1302 O O . PHE A 1 194 ? 22.379 55.245 13.581 1.00 24.90 172 PHE A O 1
ATOM 1310 N N . ASP A 1 195 ? 20.885 54.015 12.418 1.00 24.94 173 ASP A N 1
ATOM 1311 C CA . ASP A 1 195 ? 19.707 54.592 13.057 1.00 25.03 173 ASP A CA 1
ATOM 1312 C C . ASP A 1 195 ? 19.199 53.707 14.197 1.00 24.96 173 ASP A C 1
ATOM 1313 O O . ASP A 1 195 ? 18.541 52.707 13.964 1.00 25.02 173 ASP A O 1
ATOM 1318 N N . ALA A 1 196 ? 19.495 54.093 15.443 1.00 25.45 174 ALA A N 1
ATOM 1319 C CA . ALA A 1 196 ? 19.034 53.336 16.623 1.00 24.90 174 ALA A CA 1
ATOM 1320 C C . ALA A 1 196 ? 17.516 53.286 16.707 1.00 25.20 174 ALA A C 1
ATOM 1321 O O . ALA A 1 196 ? 16.972 52.359 17.296 1.00 25.29 174 ALA A O 1
ATOM 1323 N N . GLY A 1 197 ? 16.832 54.268 16.112 1.00 25.70 175 GLY A N 1
ATOM 1324 C CA . GLY A 1 197 ? 15.373 54.255 16.015 1.00 26.04 175 GLY A CA 1
ATOM 1325 C C . GLY A 1 197 ? 14.801 53.125 15.173 1.00 26.49 175 GLY A C 1
ATOM 1326 O O . GLY A 1 197 ? 13.618 52.837 15.257 1.00 26.55 175 GLY A O 1
ATOM 1327 N N . SER A 1 198 ? 15.630 52.505 14.336 1.00 26.95 176 SER A N 1
ATOM 1328 C CA . SER A 1 198 ? 15.188 51.399 13.496 1.00 27.74 176 SER A CA 1
ATOM 1329 C C . SER A 1 198 ? 15.018 50.121 14.300 1.00 27.86 176 SER A C 1
ATOM 1330 O O . SER A 1 198 ? 14.416 49.192 13.807 1.00 28.31 176 SER A O 1
ATOM 1333 N N . VAL A 1 199 ? 15.588 50.063 15.504 1.00 28.57 177 VAL A N 1
ATOM 1334 C CA . VAL A 1 199 ? 15.497 48.887 16.371 1.00 28.98 177 VAL A CA 1
ATOM 1335 C C . VAL A 1 199 ? 14.958 49.150 17.779 1.00 29.66 177 VAL A C 1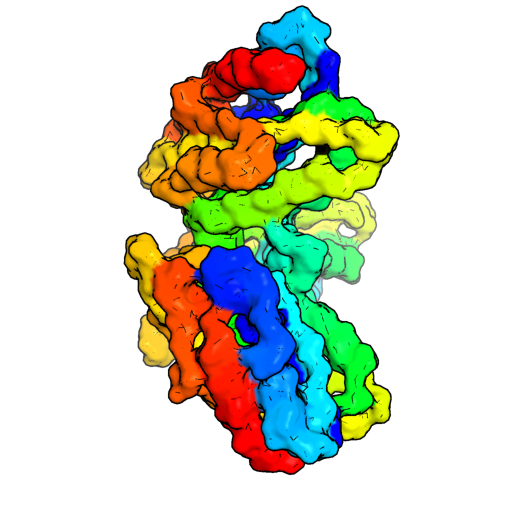
ATOM 1336 O O . VAL A 1 199 ? 14.693 48.191 18.508 1.00 30.32 177 VAL A O 1
ATOM 1340 N N . ALA A 1 200 ? 14.765 50.414 18.155 1.00 29.58 178 ALA A N 1
ATOM 1341 C CA . ALA A 1 200 ? 14.385 50.759 19.521 1.00 29.68 178 ALA A CA 1
ATOM 1342 C C . ALA A 1 200 ? 13.498 51.969 19.484 1.00 29.94 178 ALA A C 1
ATOM 1343 O O . ALA A 1 200 ? 13.681 52.840 18.626 1.00 29.77 178 ALA A O 1
ATOM 1345 N N . SER A 1 201 ? 12.548 52.023 20.415 1.00 30.27 179 SER A N 1
ATOM 1346 C CA . SER A 1 201 ? 11.669 53.197 20.570 1.00 30.45 179 SER A CA 1
ATOM 1347 C C . SER A 1 201 ? 11.799 53.814 21.957 1.00 30.00 179 SER A C 1
ATOM 1348 O O . SER A 1 201 ? 11.943 53.099 22.941 1.00 30.29 179 SER A O 1
ATOM 1351 N N . ALA A 1 202 ? 11.721 55.144 22.019 1.00 29.70 180 ALA A N 1
ATOM 1352 C CA . ALA A 1 202 ? 11.622 55.867 23.288 1.00 29.65 180 ALA A CA 1
ATOM 1353 C C . ALA A 1 202 ? 10.486 55.332 24.162 1.00 28.99 180 ALA A C 1
ATOM 1354 O O . ALA A 1 202 ? 9.462 54.871 23.660 1.00 28.96 180 ALA A O 1
ATOM 1356 N N . SER A 1 203 ? 10.671 55.384 25.473 1.00 28.54 181 SER A N 1
ATOM 1357 C CA . SER A 1 203 ? 9.608 54.970 26.407 1.00 28.77 181 SER A CA 1
ATOM 1358 C C . SER A 1 203 ? 8.514 56.046 26.516 1.00 28.72 181 SER A C 1
ATOM 1359 O O . SER A 1 203 ? 8.821 57.236 26.566 1.00 28.48 181 SER A O 1
ATOM 1362 N N . PRO A 1 204 ? 7.235 55.639 26.578 1.00 29.04 182 PRO A N 1
ATOM 1363 C CA . PRO A 1 204 ? 6.194 56.634 26.851 1.00 29.31 182 PRO A CA 1
ATOM 1364 C C . PRO A 1 204 ? 6.143 57.121 28.310 1.00 29.64 182 PRO A C 1
ATOM 1365 O O . PRO A 1 204 ? 5.403 58.060 28.605 1.00 29.77 182 PRO A O 1
ATOM 1369 N N . VAL A 1 205 ? 6.897 56.482 29.210 1.00 29.23 183 VAL A N 1
ATOM 1370 C CA . VAL A 1 205 ? 7.006 56.942 30.595 1.00 29.18 183 VAL A CA 1
ATOM 1371 C C . VAL A 1 205 ? 7.504 58.398 30.653 1.00 28.95 183 VAL A C 1
ATOM 1372 O O . VAL A 1 205 ? 7.021 59.192 31.451 1.00 28.54 183 VAL A O 1
ATOM 1376 N N . ASP A 1 206 ? 8.469 58.749 29.804 1.00 29.06 184 ASP A N 1
ATOM 1377 C CA . ASP A 1 206 ? 8.870 60.150 29.688 1.00 29.14 184 ASP A CA 1
ATOM 1378 C C . ASP A 1 206 ? 9.001 60.677 28.263 1.00 29.04 184 ASP A C 1
ATOM 1379 O O . ASP A 1 206 ? 9.297 61.857 28.077 1.00 29.38 184 ASP A O 1
ATOM 1384 N N . GLY A 1 207 ? 8.765 59.827 27.274 1.00 28.71 185 GLY A N 1
ATOM 1385 C CA . GLY A 1 207 ? 8.875 60.214 25.873 1.00 28.78 185 GLY A CA 1
ATOM 1386 C C . GLY A 1 207 ? 10.287 60.348 25.334 1.00 28.24 185 GLY A C 1
ATOM 1387 O O . GLY A 1 207 ? 10.465 60.675 24.168 1.00 27.75 185 GLY A O 1
ATOM 1388 N N . VAL A 1 208 ? 11.301 60.084 26.158 1.00 29.20 18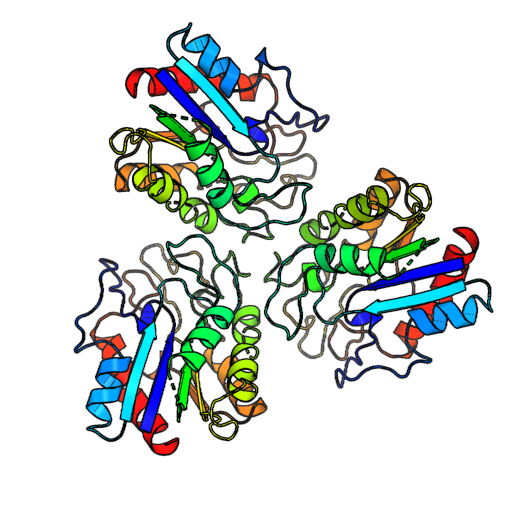6 VAL A N 1
ATOM 1389 C CA . VAL A 1 208 ? 12.691 60.409 25.792 1.00 29.12 186 VAL A CA 1
ATOM 1390 C C . VAL A 1 208 ? 13.690 59.244 25.996 1.00 29.53 186 VAL A C 1
ATOM 1391 O O . VAL A 1 208 ? 14.450 58.903 25.091 1.00 29.28 186 VAL A O 1
ATOM 1395 N N . HIS A 1 209 ? 13.673 58.639 27.176 1.00 29.98 187 HIS A N 1
ATOM 1396 C CA . HIS A 1 209 ? 14.634 57.604 27.545 1.00 30.41 187 HIS A CA 1
ATOM 1397 C C . HIS A 1 209 ? 14.191 56.212 27.135 1.00 30.08 187 HIS A C 1
ATOM 1398 O O . HIS A 1 209 ? 13.088 56.042 26.654 1.00 29.37 187 HIS A O 1
ATOM 1405 N N . LEU A 1 210 ? 15.083 55.238 27.313 1.00 29.86 188 LEU A N 1
ATOM 1406 C CA . LEU A 1 210 ? 14.872 53.863 26.846 1.00 29.81 188 LEU A CA 1
ATOM 1407 C C . LEU A 1 210 ? 14.743 52.865 28.001 1.00 29.44 188 LEU A C 1
ATOM 1408 O O . LEU A 1 210 ? 15.514 52.916 28.960 1.00 28.49 188 LEU A O 1
ATOM 1413 N N . ASP A 1 211 ? 13.772 51.957 27.915 1.00 29.88 189 ASP A N 1
ATOM 1414 C CA . ASP A 1 211 ? 13.704 50.877 28.884 1.00 30.07 189 ASP A CA 1
ATOM 1415 C C . ASP A 1 211 ? 14.862 49.884 28.634 1.00 29.95 189 ASP A C 1
ATOM 1416 O O . ASP A 1 211 ? 15.628 50.045 27.671 1.00 29.50 189 ASP A O 1
ATOM 1421 N N . ALA A 1 212 ? 15.013 48.900 29.517 1.00 29.52 190 ALA A N 1
ATOM 1422 C CA . ALA A 1 212 ? 16.150 47.961 29.452 1.00 30.01 190 ALA A CA 1
ATOM 1423 C C . ALA A 1 212 ? 16.171 47.170 28.147 1.00 29.65 190 ALA A C 1
ATOM 1424 O O . ALA A 1 212 ? 17.237 46.969 27.556 1.00 29.46 190 ALA A O 1
ATOM 1426 N N . SER A 1 213 ? 14.984 46.729 27.719 1.00 29.25 191 SER A N 1
ATOM 1427 C CA . SER A 1 213 ? 14.813 45.950 26.500 1.00 29.34 191 SER A CA 1
ATOM 1428 C C . SER A 1 213 ? 15.255 46.677 25.256 1.00 28.79 191 SER A C 1
ATOM 1429 O O . SER A 1 213 ? 15.950 46.112 24.409 1.00 28.25 191 SER A O 1
ATOM 1432 N N . ALA A 1 214 ? 14.816 47.928 25.140 1.00 28.27 192 ALA A N 1
ATOM 1433 C CA . ALA A 1 214 ? 15.127 48.753 23.988 1.00 27.93 192 ALA A CA 1
ATOM 1434 C C . ALA A 1 214 ? 16.622 49.097 23.994 1.00 27.78 192 ALA A C 1
ATOM 1435 O O . ALA A 1 214 ? 17.258 49.200 22.932 1.00 26.36 192 ALA A O 1
ATOM 1437 N N . THR A 1 215 ? 17.174 49.276 25.197 1.00 27.21 193 THR A N 1
ATOM 1438 C CA . THR A 1 215 ? 18.579 49.562 25.348 1.00 26.70 193 THR A CA 1
ATOM 1439 C C . THR A 1 215 ? 19.434 48.376 24.857 1.00 26.64 193 THR A C 1
ATOM 1440 O O . THR A 1 215 ? 20.371 48.552 24.054 1.00 25.91 193 THR A O 1
ATOM 1444 N N . ALA A 1 216 ? 19.095 47.183 25.310 1.00 26.13 194 ALA A N 1
ATOM 1445 C CA . ALA A 1 216 ? 19.820 45.983 24.919 1.00 26.34 194 ALA A CA 1
ATOM 1446 C C . ALA A 1 216 ? 19.671 45.688 23.424 1.00 26.40 194 ALA A C 1
ATOM 1447 O O . ALA A 1 216 ? 20.611 45.181 22.808 1.00 26.53 194 ALA A O 1
ATOM 1449 N N . ALA A 1 217 ? 18.502 46.004 22.842 1.00 26.22 195 ALA A N 1
ATOM 1450 C CA . ALA A 1 217 ? 18.285 45.802 21.400 1.00 26.05 195 ALA A CA 1
ATOM 1451 C C . ALA A 1 217 ? 19.212 46.704 20.559 1.00 26.37 195 ALA A C 1
ATOM 1452 O O . ALA A 1 217 ? 19.623 46.329 19.460 1.00 26.36 195 ALA A O 1
ATOM 1454 N N . ILE A 1 218 ? 19.577 47.869 21.087 1.00 26.04 196 ILE A N 1
ATOM 1455 C CA . ILE A 1 218 ? 20.544 48.719 20.406 1.00 26.54 196 ILE A CA 1
ATOM 1456 C C . ILE A 1 218 ? 21.932 48.069 20.398 1.00 26.68 196 ILE A C 1
ATOM 1457 O O . ILE A 1 218 ? 22.606 48.037 19.353 1.00 26.51 196 ILE A O 1
ATOM 1462 N N . GLY A 1 219 ? 22.367 47.551 21.542 1.00 26.68 197 GLY A N 1
ATOM 1463 C CA . GLY A 1 219 ? 23.682 46.914 21.604 1.00 27.43 197 GLY A CA 1
ATOM 1464 C C . GLY A 1 219 ? 23.756 45.695 20.690 1.00 27.82 197 GLY A C 1
ATOM 1465 O O . GLY A 1 219 ? 24.759 45.467 20.034 1.00 27.95 197 GLY A O 1
ATOM 1466 N N . ARG A 1 220 ? 22.683 44.913 20.655 1.00 27.66 198 ARG A N 1
ATOM 1467 C CA . ARG A 1 220 ? 22.625 43.736 19.793 1.00 29.14 198 ARG A CA 1
ATOM 1468 C C . ARG A 1 220 ? 22.684 44.111 18.311 1.00 28.11 198 ARG A C 1
ATOM 1469 O O . ARG A 1 220 ? 23.441 43.504 17.560 1.00 27.13 198 ARG A O 1
ATOM 1477 N N . ALA A 1 221 ? 21.911 45.136 17.931 1.00 27.69 199 ALA A N 1
ATOM 1478 C CA . ALA A 1 221 ? 21.804 45.611 16.544 1.00 27.69 199 ALA A CA 1
ATOM 1479 C C . ALA A 1 221 ? 23.116 46.235 16.042 1.00 27.43 199 ALA A C 1
ATOM 1480 O O . ALA A 1 221 ? 23.449 46.128 14.859 1.00 26.95 199 ALA A O 1
ATOM 1482 N N . LEU A 1 222 ? 23.862 46.868 16.936 1.00 26.74 200 LEU A N 1
ATOM 1483 C CA . LEU A 1 222 ? 25.156 47.480 16.557 1.00 27.36 200 LEU A CA 1
ATOM 1484 C C . LEU A 1 222 ? 26.283 46.485 16.274 1.00 27.29 200 LEU A C 1
ATOM 1485 O O . LEU A 1 222 ? 27.261 46.836 15.622 1.00 27.26 200 LEU A O 1
ATOM 1490 N N . ALA A 1 223 ? 26.137 45.249 16.730 1.00 28.19 201 ALA A N 1
ATOM 1491 C CA . ALA A 1 223 ? 27.162 44.241 16.549 1.00 28.35 201 ALA A CA 1
ATOM 1492 C C . ALA A 1 223 ? 27.441 44.041 15.058 1.00 29.52 201 ALA A C 1
ATOM 1493 O O . ALA A 1 223 ? 28.615 43.958 14.661 1.00 29.48 201 ALA A O 1
ATOM 1495 N N . ALA A 1 224 ? 26.386 44.049 14.229 1.00 29.97 202 ALA A N 1
ATOM 1496 C CA . ALA A 1 224 ? 26.545 43.816 12.782 1.00 29.89 202 ALA A CA 1
ATOM 1497 C C . ALA A 1 224 ? 27.361 44.878 12.067 1.00 30.03 202 ALA A C 1
ATOM 1498 O O . ALA A 1 224 ? 28.375 44.551 11.442 1.00 29.06 202 ALA A O 1
ATOM 1500 N N . PRO A 1 225 ? 26.936 46.158 12.142 1.00 30.56 203 PRO A N 1
ATOM 1501 C CA . PRO A 1 225 ? 27.774 47.169 11.542 1.00 30.48 203 PRO A CA 1
ATOM 1502 C C . PRO A 1 225 ? 29.177 47.196 12.157 1.00 30.03 203 PRO A C 1
ATOM 1503 O O . PRO A 1 225 ? 30.143 47.387 11.434 1.00 30.12 203 PRO A O 1
ATOM 1507 N N . VAL A 1 226 ? 29.288 46.988 13.467 1.00 30.00 204 VAL A N 1
ATOM 1508 C CA . VAL A 1 226 ? 30.595 47.067 14.140 1.00 30.38 204 VAL A CA 1
ATOM 1509 C C . VAL A 1 226 ? 31.537 45.978 13.587 1.00 30.73 204 VAL A C 1
ATOM 1510 O O . VAL A 1 226 ? 32.708 46.255 13.335 1.00 30.71 204 VAL A O 1
ATOM 1514 N N . ARG A 1 227 ? 31.013 44.781 13.308 1.00 31.62 205 ARG A N 1
ATOM 1515 C CA . ARG A 1 227 ? 31.767 43.768 12.533 1.00 31.98 205 ARG A CA 1
ATOM 1516 C C . ARG A 1 227 ? 32.138 44.182 11.095 1.00 31.98 205 ARG A C 1
ATOM 1517 O O . ARG A 1 227 ? 33.267 43.932 10.656 1.00 33.15 205 ARG A O 1
ATOM 1525 N N . ASP A 1 228 ? 31.208 44.769 10.332 1.00 31.79 206 ASP A N 1
ATOM 1526 C CA . ASP A 1 228 ? 31.536 45.246 8.968 1.00 31.77 206 ASP A CA 1
ATOM 1527 C C . ASP A 1 228 ? 32.669 46.270 9.057 1.00 31.89 206 ASP A C 1
ATOM 1528 O O . ASP A 1 228 ? 33.544 46.286 8.195 1.00 32.37 206 ASP A O 1
ATOM 1533 N N . ILE A 1 229 ? 32.633 47.120 10.079 1.00 31.34 207 ILE A N 1
ATOM 1534 C CA . ILE A 1 229 ? 33.587 48.228 10.188 1.00 31.51 207 ILE A CA 1
ATOM 1535 C C . ILE A 1 229 ? 34.970 47.734 10.634 1.00 31.64 207 ILE A C 1
ATOM 1536 O O . ILE A 1 229 ? 35.974 48.089 10.013 1.00 31.18 207 ILE A O 1
ATOM 1541 N N . LEU A 1 230 ? 35.007 46.930 11.705 1.00 31.98 208 LEU A N 1
ATOM 1542 C CA . LEU A 1 230 ? 36.271 46.473 12.300 1.00 32.72 208 LEU A CA 1
ATOM 1543 C C . LEU A 1 230 ? 37.035 45.468 11.444 1.00 32.84 208 LEU A C 1
ATOM 1544 O O . LEU A 1 230 ? 36.419 44.582 10.838 1.00 35.12 208 LEU A O 1
ATOM 1557 N N . LYS B 1 24 ? 45.381 106.758 8.901 1.00 39.16 2 LYS B N 1
ATOM 1558 C CA . LYS B 1 24 ? 44.425 106.239 9.884 1.00 37.15 2 LYS B CA 1
ATOM 1559 C C . LYS B 1 24 ? 44.437 104.710 9.894 1.00 33.09 2 LYS B C 1
ATOM 1560 O O . LYS B 1 24 ? 44.862 104.075 8.936 1.00 30.77 2 LYS B O 1
ATOM 1566 N N . THR B 1 25 ? 44.000 104.126 10.999 1.00 29.87 3 THR B N 1
ATOM 1567 C CA . THR B 1 25 ? 43.888 102.670 11.064 1.00 28.41 3 THR B CA 1
ATOM 1568 C C . THR B 1 25 ? 42.477 102.291 11.445 1.00 26.68 3 THR B C 1
ATOM 1569 O O . THR B 1 25 ? 41.851 102.928 12.300 1.00 25.46 3 THR B O 1
ATOM 1573 N N . VAL B 1 26 ? 42.011 101.221 10.813 1.00 25.23 4 VAL B N 1
ATOM 1574 C CA . VAL B 1 26 ? 40.635 100.773 10.899 1.00 24.53 4 VAL B CA 1
ATOM 1575 C C . VAL B 1 26 ? 40.620 99.269 11.158 1.00 24.79 4 VAL B C 1
ATOM 1576 O O . VAL B 1 26 ? 41.331 98.506 10.495 1.00 23.82 4 VAL B O 1
ATOM 1580 N N . LEU B 1 27 ? 39.807 98.845 12.121 1.00 24.24 5 LEU B N 1
ATOM 1581 C CA . LEU B 1 27 ? 39.588 97.430 12.375 1.00 23.41 5 LEU B CA 1
ATOM 1582 C C . LEU B 1 27 ? 38.263 97.030 11.727 1.00 24.03 5 LEU B C 1
ATOM 1583 O O . LEU B 1 27 ? 37.239 97.647 12.008 1.00 24.80 5 LEU B O 1
ATOM 1588 N N . ALA B 1 28 ? 38.295 95.994 10.875 1.00 24.29 6 ALA B N 1
ATOM 1589 C CA . ALA B 1 28 ? 37.105 95.442 10.208 1.00 23.65 6 ALA B CA 1
ATOM 1590 C C . ALA B 1 28 ? 36.807 94.088 10.835 1.00 24.46 6 ALA B C 1
ATOM 1591 O O . ALA B 1 28 ? 37.452 93.065 10.489 1.00 24.45 6 ALA B O 1
ATOM 1593 N N . PHE B 1 29 ? 35.846 94.083 11.755 1.00 24.01 7 PHE B N 1
ATOM 1594 C CA . PHE B 1 29 ? 35.584 92.942 12.633 1.00 23.87 7 PHE B CA 1
ATOM 1595 C C . PHE B 1 29 ? 34.246 92.321 12.244 1.00 23.88 7 PHE B C 1
ATOM 1596 O O . PHE B 1 29 ? 33.209 92.979 12.316 1.00 23.38 7 PHE B O 1
ATOM 1604 N N . GLY B 1 30 ? 34.255 91.052 11.854 1.00 23.64 8 GLY B N 1
ATOM 1605 C CA . GLY B 1 30 ? 33.021 90.392 11.498 1.00 24.03 8 GLY B CA 1
ATOM 1606 C C . GLY B 1 30 ? 33.108 88.887 11.467 1.00 23.46 8 GLY B C 1
ATOM 1607 O O . GLY B 1 30 ? 33.965 88.285 12.092 1.00 24.18 8 GLY B O 1
ATOM 1608 N N . ASP B 1 31 ? 32.214 88.286 10.691 1.00 23.80 9 ASP B N 1
ATOM 1609 C CA . ASP B 1 31 ? 32.060 86.867 10.587 1.00 23.83 9 ASP B CA 1
ATOM 1610 C C . ASP B 1 31 ? 32.414 86.434 9.162 1.00 23.56 9 ASP B C 1
ATOM 1611 O O . ASP B 1 31 ? 33.200 87.091 8.513 1.00 23.18 9 ASP B O 1
ATOM 1616 N N . SER B 1 32 ? 31.867 85.326 8.661 1.00 23.60 10 SER B N 1
ATOM 1617 C CA . SER B 1 32 ? 32.235 84.864 7.319 1.00 23.90 10 SER B CA 1
ATOM 1618 C C . SER B 1 32 ? 31.861 85.869 6.195 1.00 23.36 10 SER B C 1
ATOM 1619 O O . SER B 1 32 ? 32.436 85.828 5.113 1.00 22.52 10 SER B O 1
ATOM 1622 N N . LEU B 1 33 ? 30.926 86.790 6.443 1.00 23.36 11 LEU B N 1
ATOM 1623 C CA . LEU B 1 33 ? 30.638 87.839 5.450 1.00 23.39 11 LEU B CA 1
ATOM 1624 C C . LEU B 1 33 ? 31.840 88.769 5.285 1.00 23.24 11 LEU B C 1
ATOM 1625 O O . LEU B 1 33 ? 32.061 89.307 4.223 1.00 23.24 11 LEU B O 1
ATOM 1630 N N . THR B 1 34 ? 32.598 88.936 6.357 1.00 23.17 12 THR B N 1
ATOM 1631 C CA . THR B 1 34 ? 33.783 89.775 6.370 1.00 22.87 12 THR B CA 1
ATOM 1632 C C . THR B 1 34 ? 35.014 89.002 5.902 1.00 23.18 12 THR B C 1
ATOM 1633 O O . THR B 1 34 ? 35.825 89.535 5.150 1.00 23.23 12 THR B O 1
ATOM 1637 N N . TRP B 1 35 ? 35.159 87.758 6.354 1.00 21.88 13 TRP B N 1
ATOM 1638 C CA . TRP B 1 35 ? 36.180 86.849 5.819 1.00 22.54 13 TRP B CA 1
ATOM 1639 C C . TRP B 1 35 ? 36.056 86.702 4.306 1.00 22.97 13 TRP B C 1
ATOM 1640 O O . TRP B 1 35 ? 37.047 86.659 3.574 1.00 23.39 13 TRP B O 1
ATOM 1651 N N . GLY B 1 36 ? 34.817 86.604 3.848 1.00 23.14 14 GLY B N 1
ATOM 1652 C CA . GLY B 1 36 ? 34.509 86.551 2.424 1.00 22.69 14 GLY B CA 1
ATOM 1653 C C . GLY B 1 36 ? 34.214 85.152 1.958 1.00 22.41 14 GLY B C 1
ATOM 1654 O O . GLY B 1 36 ? 34.810 84.705 1.004 1.00 23.78 14 GLY B O 1
ATOM 1655 N N . ALA B 1 37 ? 33.258 84.477 2.577 1.00 22.30 15 ALA B N 1
ATOM 1656 C CA . ALA B 1 37 ? 32.902 83.082 2.182 1.00 22.57 15 ALA B CA 1
ATOM 1657 C C . ALA B 1 37 ? 32.039 83.086 0.935 1.00 22.72 15 ALA B C 1
ATOM 1658 O O . ALA B 1 37 ? 31.012 83.774 0.870 1.00 22.14 15 ALA B O 1
ATOM 1660 N N . ASP B 1 38 ? 32.478 82.351 -0.071 1.00 22.49 16 ASP B N 1
ATOM 1661 C CA . ASP B 1 38 ? 31.680 82.184 -1.255 1.00 22.79 16 ASP B CA 1
ATOM 1662 C C . ASP B 1 38 ? 30.436 81.349 -0.917 1.00 23.57 16 ASP B C 1
ATOM 1663 O O . ASP B 1 38 ? 30.571 80.273 -0.319 1.00 24.27 16 ASP B O 1
ATOM 1668 N N . PRO B 1 39 ? 29.225 81.829 -1.279 1.00 24.27 17 PRO B N 1
ATOM 1669 C CA . PRO B 1 39 ? 27.991 81.065 -1.027 1.00 24.48 17 PRO B CA 1
ATOM 1670 C C . PRO B 1 39 ? 27.962 79.615 -1.545 1.00 24.77 17 PRO B C 1
ATOM 1671 O O . PRO B 1 39 ? 27.464 78.747 -0.840 1.00 24.66 17 PRO B O 1
ATOM 1675 N N . ALA B 1 40 ? 28.468 79.365 -2.757 1.00 24.79 18 ALA B N 1
ATOM 1676 C CA . ALA B 1 40 ? 28.427 78.027 -3.359 1.00 25.06 18 ALA B CA 1
ATOM 1677 C C . ALA B 1 40 ? 29.441 77.057 -2.741 1.00 25.61 18 ALA B C 1
ATOM 1678 O O . ALA B 1 40 ? 29.117 75.889 -2.474 1.00 26.62 18 ALA B O 1
ATOM 1680 N N . THR B 1 41 ? 30.672 77.516 -2.560 1.00 25.27 19 THR B N 1
ATOM 1681 C CA . THR B 1 41 ? 31.790 76.620 -2.226 1.00 25.02 19 THR B CA 1
ATOM 1682 C C . THR B 1 41 ? 32.252 76.741 -0.773 1.00 25.28 19 THR B C 1
ATOM 1683 O O . THR B 1 41 ? 32.886 75.840 -0.254 1.00 26.62 19 THR B O 1
ATOM 1687 N N . GLY B 1 42 ? 31.963 77.859 -0.135 1.00 24.31 20 GLY B N 1
ATOM 1688 C CA . GLY B 1 42 ? 32.516 78.165 1.184 1.00 25.50 20 GLY B CA 1
ATOM 1689 C C . GLY B 1 42 ? 33.973 78.622 1.168 1.00 25.59 20 GLY B C 1
ATOM 1690 O O . GLY B 1 42 ? 34.515 78.950 2.225 1.00 27.25 20 GLY B O 1
ATOM 1691 N N . LEU B 1 43 ? 34.604 78.650 -0.008 1.00 24.82 21 LEU B N 1
ATOM 1692 C CA . LEU B 1 43 ? 35.990 79.090 -0.123 1.00 24.75 21 LEU B CA 1
ATOM 1693 C C . LEU B 1 43 ? 36.048 80.597 -0.154 1.00 23.87 21 LEU B C 1
ATOM 1694 O O . LEU B 1 43 ? 35.050 81.260 -0.448 1.00 23.34 21 LEU B O 1
ATOM 1699 N N . ARG B 1 44 ? 37.223 81.138 0.142 1.00 22.98 22 ARG B N 1
ATOM 1700 C CA . ARG B 1 44 ? 37.338 82.582 0.349 1.00 22.02 22 ARG B CA 1
ATOM 1701 C C . ARG B 1 44 ? 37.284 83.300 -1.009 1.00 21.83 22 ARG B C 1
ATOM 1702 O O . ARG B 1 44 ? 37.919 82.877 -1.969 1.00 20.78 22 ARG B O 1
ATOM 1710 N N . HIS B 1 45 ? 36.503 84.372 -1.087 1.00 22.34 23 HIS B N 1
ATOM 1711 C CA . HIS B 1 45 ? 36.550 85.278 -2.223 1.00 22.59 23 HIS B CA 1
ATOM 1712 C C . HIS B 1 45 ? 37.980 85.798 -2.433 1.00 23.44 23 HIS B C 1
ATOM 1713 O O . HIS B 1 45 ? 38.726 85.962 -1.483 1.00 23.91 23 HIS B O 1
ATOM 1720 N N . PRO B 1 46 ? 38.347 86.115 -3.669 1.00 24.96 24 PRO B N 1
ATOM 1721 C CA . PRO B 1 46 ? 39.645 86.735 -3.873 1.00 25.82 24 PRO B CA 1
ATOM 1722 C C . PRO B 1 46 ? 39.742 88.086 -3.161 1.00 26.10 24 PRO B C 1
ATOM 1723 O O . PRO B 1 46 ? 38.742 88.777 -2.983 1.00 24.38 24 PRO B O 1
ATOM 1727 N N . VAL B 1 47 ? 40.951 88.433 -2.754 1.00 27.04 25 VAL B N 1
ATOM 1728 C CA . VAL B 1 47 ? 41.194 89.606 -1.940 1.00 27.53 25 VAL B CA 1
ATOM 1729 C C . VAL B 1 47 ? 40.548 90.870 -2.477 1.00 28.03 25 VAL B C 1
ATOM 1730 O O . VAL B 1 47 ? 39.988 91.648 -1.704 1.00 27.49 25 VAL B O 1
ATOM 1734 N N . GLU B 1 48 ? 40.576 91.060 -3.791 1.00 28.37 26 GLU B N 1
ATOM 1735 C CA . GLU B 1 48 ? 40.038 92.270 -4.376 1.00 29.34 26 GLU B CA 1
ATOM 1736 C C . GLU B 1 48 ? 38.497 92.321 -4.278 1.00 29.50 26 GLU B C 1
ATOM 1737 O O . GLU B 1 48 ? 37.910 93.356 -4.555 1.00 29.43 26 GLU B O 1
ATOM 1743 N N . HIS B 1 49 ? 37.845 91.243 -3.832 1.00 28.30 27 HIS B N 1
ATOM 1744 C CA . HIS B 1 49 ? 36.414 91.306 -3.596 1.00 28.88 27 HIS B CA 1
ATOM 1745 C C . HIS B 1 49 ? 35.985 91.209 -2.136 1.00 28.40 27 HIS B C 1
ATOM 1746 O O . HIS B 1 49 ? 34.797 91.071 -1.861 1.00 30.32 27 HIS B O 1
ATOM 1753 N N . ARG B 1 50 ? 36.929 91.273 -1.200 1.00 26.34 28 ARG B N 1
ATOM 1754 C CA . ARG B 1 50 ? 36.569 91.247 0.194 1.00 24.91 28 ARG B CA 1
ATOM 1755 C C . ARG B 1 50 ? 36.324 92.661 0.639 1.00 23.37 28 ARG B C 1
ATOM 1756 O O . ARG B 1 50 ? 37.038 93.568 0.225 1.00 22.95 28 ARG B O 1
ATOM 1764 N N . TRP B 1 51 ? 35.280 92.866 1.436 1.00 23.09 29 TRP B N 1
ATOM 1765 C CA . TRP B 1 51 ? 34.868 94.231 1.749 1.00 22.62 29 TRP B CA 1
ATOM 1766 C C . TRP B 1 51 ? 35.954 95.041 2.444 1.00 22.43 29 TRP B C 1
ATOM 1767 O O . TRP B 1 51 ? 36.112 96.201 2.107 1.00 22.02 29 TRP B O 1
ATOM 1778 N N . PRO B 1 52 ? 36.698 94.455 3.402 1.00 22.91 30 PRO B N 1
ATOM 1779 C CA . PRO B 1 52 ? 37.763 95.266 4.017 1.00 23.20 30 PRO B CA 1
ATOM 1780 C C . PRO B 1 52 ? 38.834 95.729 3.047 1.00 23.83 30 PRO B C 1
ATOM 1781 O O . PRO B 1 52 ? 39.255 96.894 3.107 1.00 22.79 30 PRO B O 1
ATOM 1785 N N . ASP B 1 53 ? 39.271 94.847 2.150 1.00 24.74 31 ASP B N 1
ATOM 1786 C CA . ASP B 1 53 ? 40.261 95.202 1.146 1.00 24.40 31 ASP B CA 1
ATOM 1787 C C . ASP B 1 53 ? 39.729 96.247 0.162 1.00 23.97 31 ASP B C 1
ATOM 1788 O O . ASP B 1 53 ? 40.426 97.198 -0.147 1.00 22.08 31 ASP B O 1
ATOM 1793 N N . VAL B 1 54 ? 38.514 96.042 -0.345 1.00 24.27 32 VAL B N 1
ATOM 1794 C CA . VAL B 1 54 ? 37.854 97.033 -1.203 1.00 24.16 32 VAL B CA 1
ATOM 1795 C C . VAL B 1 54 ? 37.728 98.382 -0.514 1.00 24.89 32 VAL B C 1
ATOM 1796 O O . VAL B 1 54 ? 37.984 99.426 -1.142 1.00 21.93 32 VAL B O 1
ATOM 1800 N N . LEU B 1 55 ? 37.386 98.373 0.808 1.00 24.15 33 LEU B N 1
ATOM 1801 C CA . LEU B 1 55 ? 37.256 99.634 1.535 1.00 24.16 33 LEU B CA 1
ATOM 1802 C C . LEU B 1 55 ? 38.610 100.351 1.565 1.00 24.64 33 LEU B C 1
ATOM 1803 O O . LEU B 1 55 ? 38.697 101.544 1.286 1.00 23.70 33 LEU B O 1
ATOM 1808 N N . GLU B 1 56 ? 39.671 99.618 1.887 1.00 25.16 34 GLU B N 1
ATOM 1809 C CA . GLU B 1 56 ? 40.999 100.198 1.941 1.00 25.94 34 GLU B CA 1
ATOM 1810 C C . GLU B 1 56 ? 41.417 100.782 0.587 1.00 25.70 34 GLU B C 1
ATOM 1811 O O . GLU B 1 56 ? 41.965 101.890 0.533 1.00 24.88 34 GLU B O 1
ATOM 1817 N N . ALA B 1 57 ? 41.161 100.052 -0.497 1.00 25.84 35 ALA B N 1
ATOM 1818 C CA . ALA B 1 57 ? 41.511 100.547 -1.826 1.00 27.09 35 ALA B CA 1
ATOM 1819 C C . ALA B 1 57 ? 40.775 101.854 -2.119 1.00 27.41 35 ALA B C 1
ATOM 1820 O O . ALA B 1 57 ? 41.351 102.768 -2.687 1.00 27.52 35 ALA B O 1
ATOM 1822 N N . GLU B 1 58 ? 39.503 101.934 -1.731 1.00 28.55 36 GLU B N 1
ATOM 1823 C CA . GLU B 1 58 ? 38.694 103.133 -1.980 1.00 29.92 36 GLU B CA 1
ATOM 1824 C C . GLU B 1 58 ? 39.157 104.320 -1.157 1.00 30.94 36 GLU B C 1
ATOM 1825 O O . GLU B 1 58 ? 39.037 105.456 -1.585 1.00 31.22 36 GLU B O 1
ATOM 1831 N N . LEU B 1 59 ? 39.674 104.054 0.030 1.00 31.63 37 LEU B N 1
ATOM 1832 C CA . LEU B 1 59 ? 40.185 105.106 0.876 1.00 32.89 37 LEU B CA 1
ATOM 1833 C C . LEU B 1 59 ? 41.503 105.678 0.348 1.00 33.78 37 LEU B C 1
ATOM 1834 O O . LEU B 1 59 ? 41.951 106.713 0.826 1.00 34.10 37 LEU B O 1
ATOM 1839 N N . ALA B 1 60 ? 42.101 105.028 -0.652 1.00 34.68 38 ALA B N 1
ATOM 1840 C CA . ALA B 1 60 ? 43.166 105.645 -1.450 1.00 35.40 38 ALA B CA 1
ATOM 1841 C C . ALA B 1 60 ? 44.308 106.194 -0.583 1.00 36.06 38 ALA B C 1
ATOM 1842 O O . ALA B 1 60 ? 44.799 107.323 -0.801 1.00 36.61 38 ALA B O 1
ATOM 1844 N N . GLY B 1 61 ? 44.706 105.392 0.402 1.00 36.29 39 GLY B N 1
ATOM 1845 C CA . GLY B 1 61 ? 45.844 105.712 1.254 1.00 36.51 39 GLY B CA 1
ATOM 1846 C C . GLY B 1 61 ? 45.546 106.564 2.476 1.00 36.96 39 GLY B C 1
ATOM 1847 O O . GLY B 1 61 ? 46.476 106.901 3.198 1.00 37.77 39 GLY B O 1
ATOM 1848 N N . LYS B 1 62 ? 44.278 106.926 2.710 1.00 36.96 40 LYS B N 1
ATOM 1849 C CA . LYS B 1 62 ? 43.879 107.606 3.963 1.00 36.73 40 LYS B CA 1
ATOM 1850 C C . LYS B 1 62 ? 43.963 106.653 5.164 1.00 36.11 40 LYS B C 1
ATOM 1851 O O . LYS B 1 62 ? 44.179 107.103 6.293 1.00 36.03 40 LYS B O 1
ATOM 1857 N N . ALA B 1 63 ? 43.786 105.352 4.914 1.00 34.90 41 ALA B N 1
ATOM 1858 C CA . ALA B 1 63 ? 43.610 104.392 5.985 1.00 34.17 41 ALA B CA 1
ATOM 1859 C C . ALA B 1 63 ? 44.147 103.008 5.632 1.00 32.88 41 ALA B C 1
ATOM 1860 O O . ALA B 1 63 ? 44.184 102.611 4.457 1.00 31.96 41 ALA B O 1
ATOM 1862 N N . LYS B 1 64 ? 44.603 102.316 6.673 1.00 31.69 42 LYS B N 1
ATOM 1863 C CA . LYS B 1 64 ? 44.943 100.912 6.640 1.00 31.41 42 LYS B CA 1
ATOM 1864 C C . LYS B 1 64 ? 43.781 100.194 7.318 1.00 29.55 42 LYS B C 1
ATOM 1865 O O . LYS B 1 64 ? 43.327 100.613 8.398 1.00 29.21 42 LYS B O 1
ATOM 1871 N N . VAL B 1 65 ? 43.276 99.142 6.696 1.00 27.48 43 VAL B N 1
ATOM 1872 C CA . VAL B 1 65 ? 42.157 98.385 7.276 1.00 27.02 43 VAL B CA 1
ATOM 1873 C C . VAL B 1 65 ? 42.618 96.992 7.644 1.00 26.47 43 VAL B C 1
ATOM 1874 O O . VAL B 1 65 ? 43.108 96.272 6.799 1.00 25.21 43 VAL B O 1
ATOM 1878 N N . HIS B 1 66 ? 42.440 96.603 8.902 1.00 26.36 44 HIS B N 1
ATOM 1879 C CA . HIS B 1 66 ? 42.849 95.279 9.371 1.00 26.61 44 HIS B CA 1
ATOM 1880 C C . HIS B 1 66 ? 41.649 94.350 9.364 1.00 26.14 44 HIS B C 1
ATOM 1881 O O . HIS B 1 66 ? 40.714 94.559 10.112 1.00 26.37 44 HIS B O 1
ATOM 1888 N N . PRO B 1 67 ? 41.660 93.339 8.509 1.00 26.59 45 PRO B N 1
ATOM 1889 C CA . PRO B 1 67 ? 40.505 92.411 8.470 1.00 26.85 45 PRO B CA 1
ATOM 1890 C C . PRO B 1 67 ? 40.521 91.364 9.594 1.00 26.78 45 PRO B C 1
ATOM 1891 O O . PRO B 1 67 ? 41.574 90.774 9.859 1.00 26.70 45 PRO B O 1
ATOM 1895 N N . GLU B 1 68 ? 39.378 91.167 10.266 1.00 25.52 46 GLU B N 1
ATOM 1896 C CA . GLU B 1 68 ? 39.238 90.147 11.295 1.00 26.17 46 GLU B CA 1
ATOM 1897 C C . GLU B 1 68 ? 37.843 89.523 11.173 1.00 25.34 46 GLU B C 1
ATOM 1898 O O . GLU B 1 68 ? 36.920 89.855 11.926 1.00 25.18 46 GLU B O 1
ATOM 1904 N N . GLY B 1 69 ? 37.691 88.680 10.162 1.00 24.39 47 GLY B N 1
ATOM 1905 C CA . GLY B 1 69 ? 36.428 88.023 9.855 1.00 24.69 47 GLY B CA 1
ATOM 1906 C C . GLY B 1 69 ? 36.529 86.534 10.112 1.00 24.04 47 GLY B C 1
ATOM 1907 O O . GLY B 1 69 ? 37.328 85.859 9.489 1.00 24.60 47 GLY B O 1
ATOM 1908 N N . LEU B 1 70 ? 35.714 86.020 11.024 1.00 23.96 48 LEU B N 1
ATOM 1909 C CA . LEU B 1 70 ? 35.783 84.615 11.433 1.00 24.15 48 LEU B CA 1
ATOM 1910 C C . LEU B 1 70 ? 34.440 83.932 11.173 1.00 24.10 48 LEU B C 1
ATOM 1911 O O . LEU B 1 70 ? 33.410 84.348 11.709 1.00 23.17 48 LEU B O 1
ATOM 1916 N N . GLY B 1 71 ? 34.454 82.879 10.365 1.00 24.84 49 GLY B N 1
ATOM 1917 C CA . GLY B 1 71 ? 33.226 82.131 10.089 1.00 24.58 49 GLY B CA 1
ATOM 1918 C C . GLY B 1 71 ? 32.585 81.593 11.366 1.00 24.14 49 GLY B C 1
ATOM 1919 O O . GLY B 1 71 ? 33.268 80.999 12.197 1.00 25.49 49 GLY B O 1
ATOM 1920 N N . GLY B 1 72 ? 31.280 81.803 11.509 1.00 23.77 50 GLY B N 1
ATOM 1921 C CA . GLY B 1 72 ? 30.544 81.406 12.686 1.00 23.73 50 GLY B CA 1
ATOM 1922 C C . GLY B 1 72 ? 30.516 82.410 13.828 1.00 23.73 50 GLY B C 1
ATOM 1923 O O . GLY B 1 72 ? 29.819 82.181 14.828 1.00 24.07 50 GLY B O 1
ATOM 1924 N N . ARG B 1 73 ? 31.243 83.529 13.706 1.00 24.32 51 ARG B N 1
ATOM 1925 C CA . ARG B 1 73 ? 31.352 84.482 14.822 1.00 24.22 51 ARG B CA 1
ATOM 1926 C C . ARG B 1 73 ? 29.996 85.077 15.213 1.00 24.42 51 ARG B C 1
ATOM 1927 O O . ARG B 1 73 ? 29.233 85.514 14.363 1.00 23.76 51 ARG B O 1
ATOM 1935 N N . THR B 1 74 ? 29.716 85.064 16.515 1.00 24.13 52 THR B N 1
ATOM 1936 C CA . THR B 1 74 ? 28.560 85.741 17.101 1.00 24.65 52 THR B CA 1
ATOM 1937 C C . THR B 1 74 ? 29.018 87.025 17.760 1.00 24.60 52 THR B C 1
ATOM 1938 O O . THR B 1 74 ? 30.212 87.253 17.933 1.00 24.69 52 THR B O 1
ATOM 1942 N N . THR B 1 75 ? 28.073 87.828 18.219 1.00 25.37 53 THR B N 1
ATOM 1943 C CA . THR B 1 75 ? 28.415 89.045 18.961 1.00 25.62 53 THR B CA 1
ATOM 1944 C C . THR B 1 75 ? 29.063 88.715 20.281 1.00 26.20 53 THR B C 1
ATOM 1945 O O . THR B 1 75 ? 30.162 89.166 20.528 1.00 27.15 53 THR B O 1
ATOM 1949 N N . CYS B 1 76 ? 28.439 87.882 21.111 1.00 27.00 54 CYS B N 1
ATOM 1950 C CA . CYS B 1 76 ? 28.988 87.613 22.426 1.00 27.30 54 CYS B CA 1
ATOM 1951 C C . CYS B 1 76 ? 28.585 86.252 22.988 1.00 27.67 54 CYS B C 1
ATOM 1952 O O . CYS B 1 76 ? 28.440 86.080 24.215 1.00 27.43 54 CYS B O 1
ATOM 1955 N N . TYR B 1 77 ? 28.436 85.277 22.105 1.00 26.16 55 TYR B N 1
ATOM 1956 C CA . TYR B 1 77 ? 27.868 83.992 22.486 1.00 26.90 55 TYR B CA 1
ATOM 1957 C C . TYR B 1 77 ? 28.848 82.886 22.134 1.00 27.20 55 TYR B C 1
ATOM 1958 O O . TYR B 1 77 ? 29.361 82.822 21.017 1.00 26.48 55 TYR B O 1
ATOM 1967 N N . ASP B 1 78 ? 29.104 82.029 23.104 1.00 28.50 56 ASP B N 1
ATOM 1968 C CA . ASP B 1 78 ? 29.989 80.894 22.896 1.00 29.77 56 ASP B CA 1
ATOM 1969 C C . ASP B 1 78 ? 29.321 79.981 21.877 1.00 29.62 56 ASP B C 1
ATOM 1970 O O . ASP B 1 78 ? 28.105 79.792 21.887 1.00 29.18 56 ASP B O 1
ATOM 1975 N N . ASP B 1 79 ? 30.120 79.409 20.994 1.00 29.37 57 ASP B N 1
ATOM 1976 C CA . ASP B 1 79 ? 29.616 78.484 19.985 1.00 28.58 57 ASP B CA 1
ATOM 1977 C C . ASP B 1 79 ? 30.793 77.589 19.643 1.00 28.51 57 ASP B C 1
ATOM 1978 O O . ASP B 1 79 ? 31.778 78.055 19.073 1.00 28.78 57 ASP B O 1
ATOM 1983 N N . HIS B 1 80 ? 30.712 76.319 20.018 1.00 28.13 58 HIS B N 1
ATOM 1984 C CA . HIS B 1 80 ? 31.857 75.417 19.907 1.00 28.48 58 HIS B CA 1
ATOM 1985 C C . HIS B 1 80 ? 31.759 74.485 18.712 1.00 28.09 58 HIS B C 1
ATOM 1986 O O . HIS B 1 80 ? 32.473 73.484 18.678 1.00 27.09 58 HIS B O 1
ATOM 1993 N N . ALA B 1 81 ? 30.881 74.812 17.747 1.00 27.69 59 ALA B N 1
ATOM 1994 C CA . ALA B 1 81 ? 30.646 73.940 16.597 1.00 27.47 59 ALA B CA 1
ATOM 1995 C C . ALA B 1 81 ? 31.727 74.109 15.518 1.00 27.15 59 ALA B C 1
ATOM 1996 O O . ALA B 1 81 ? 31.728 73.373 14.527 1.00 26.99 59 ALA B O 1
ATOM 1998 N N . GLY B 1 82 ? 32.659 75.035 15.710 1.00 26.66 60 GLY B N 1
ATOM 1999 C CA . GLY B 1 82 ? 33.711 75.280 14.704 1.00 26.75 60 GLY B CA 1
ATOM 2000 C C . GLY B 1 82 ? 35.111 74.944 15.205 1.00 26.76 60 GLY B C 1
ATOM 2001 O O . GLY B 1 82 ? 35.287 74.487 16.321 1.00 25.94 60 GLY B O 1
ATOM 2002 N N . PRO B 1 83 ? 36.128 75.145 14.357 1.00 26.85 61 PRO B N 1
ATOM 2003 C CA . PRO B 1 83 ? 37.507 74.870 14.770 1.00 27.29 61 PRO B CA 1
ATOM 2004 C C . PRO B 1 83 ? 38.169 75.958 15.646 1.00 27.40 61 PRO B C 1
ATOM 2005 O O . PRO B 1 83 ? 39.274 75.730 16.164 1.00 27.10 61 PRO B O 1
ATOM 2009 N N . ALA B 1 84 ? 37.502 77.100 15.811 1.00 26.48 62 ALA B N 1
ATOM 2010 C CA . ALA B 1 84 ? 38.031 78.240 16.567 1.00 27.27 62 ALA B CA 1
ATOM 2011 C C . ALA B 1 84 ? 36.915 78.911 17.338 1.00 27.65 62 ALA B C 1
ATOM 2012 O O . ALA B 1 84 ? 35.747 78.869 16.922 1.00 27.03 62 ALA B O 1
ATOM 2014 N N . CYS B 1 85 ? 37.289 79.582 18.421 1.00 28.64 63 CYS B N 1
ATOM 2015 C CA . CYS B 1 85 ? 36.364 80.363 19.243 1.00 27.99 63 CYS B CA 1
ATOM 2016 C C . CYS B 1 85 ? 35.516 81.339 18.420 1.00 27.27 63 CYS B C 1
ATOM 2017 O O . CYS B 1 85 ? 36.053 82.112 17.622 1.00 27.12 63 CYS B O 1
ATOM 2020 N N . ARG B 1 86 ? 34.202 81.311 18.650 1.00 25.79 64 ARG B N 1
ATOM 2021 C CA . ARG B 1 86 ? 33.246 82.139 17.925 1.00 25.47 64 ARG B CA 1
ATOM 2022 C C . ARG B 1 86 ? 32.656 83.260 18.764 1.00 25.42 64 ARG B C 1
ATOM 2023 O O . ARG B 1 86 ? 31.810 84.022 18.277 1.00 25.26 64 ARG B O 1
ATOM 2031 N N . ASN B 1 87 ? 33.096 83.373 20.016 1.00 24.76 65 ASN B N 1
ATOM 2032 C CA . ASN B 1 87 ? 32.659 84.461 20.861 1.00 24.48 65 ASN B CA 1
ATOM 2033 C C . ASN B 1 87 ? 33.265 85.794 20.404 1.00 24.20 65 ASN B C 1
ATOM 2034 O O . ASN B 1 87 ? 34.457 86.028 20.546 1.00 24.20 65 ASN B O 1
ATOM 2039 N N . GLY B 1 88 ? 32.431 86.654 19.843 1.00 23.44 66 GLY B N 1
ATOM 2040 C CA . GLY B 1 88 ? 32.902 87.933 19.319 1.00 24.25 66 GLY B CA 1
ATOM 2041 C C . GLY B 1 88 ? 33.506 88.882 20.323 1.00 23.92 66 GLY B C 1
ATOM 2042 O O . GLY B 1 88 ? 34.463 89.570 19.994 1.00 24.29 66 GLY B O 1
ATOM 2043 N N . ALA B 1 89 ? 32.953 88.931 21.531 1.00 24.23 67 ALA B N 1
ATOM 2044 C CA . ALA B 1 89 ? 33.465 89.815 22.589 1.00 24.59 67 ALA B CA 1
ATOM 2045 C C . ALA B 1 89 ? 34.897 89.445 22.996 1.00 25.27 67 ALA B C 1
ATOM 2046 O O . ALA B 1 89 ? 35.761 90.314 23.132 1.00 23.39 67 ALA B O 1
ATOM 2048 N N . ARG B 1 90 ? 35.161 88.159 23.191 1.00 25.87 68 ARG B N 1
ATOM 2049 C CA . ARG B 1 90 ? 36.517 87.754 23.585 1.00 27.08 68 ARG B CA 1
ATOM 2050 C C . ARG B 1 90 ? 37.495 88.021 22.482 1.00 26.58 68 ARG B C 1
ATOM 2051 O O . ARG B 1 90 ? 38.601 88.496 22.722 1.00 26.17 68 ARG B O 1
ATOM 2059 N N . ALA B 1 91 ? 37.100 87.732 21.250 1.00 26.17 69 ALA B N 1
ATOM 2060 C CA . ALA B 1 91 ? 37.974 87.989 20.116 1.00 25.60 69 ALA B CA 1
ATOM 2061 C C . ALA B 1 91 ? 38.130 89.480 19.815 1.00 24.86 69 ALA B C 1
ATOM 2062 O O . ALA B 1 91 ? 39.160 89.896 19.319 1.00 24.16 69 ALA B O 1
ATOM 2064 N N . LEU B 1 92 ? 37.105 90.280 20.106 1.00 24.64 70 LEU B N 1
ATOM 2065 C CA . LEU B 1 92 ? 37.188 91.693 19.912 1.00 23.93 70 LEU B CA 1
ATOM 2066 C C . LEU B 1 92 ? 38.262 92.268 20.837 1.00 24.10 70 LEU B C 1
ATOM 2067 O O . LEU B 1 92 ? 39.061 93.085 20.406 1.00 23.47 70 LEU B O 1
ATOM 2072 N N . GLU B 1 93 ? 38.297 91.846 22.101 1.00 23.46 71 GLU B N 1
ATOM 2073 C CA . GLU B 1 93 ? 39.326 92.328 23.023 1.00 23.54 71 GLU B CA 1
ATOM 2074 C C . GLU B 1 93 ? 40.710 92.022 22.473 1.00 23.22 71 GLU B C 1
ATOM 2075 O O . GLU B 1 93 ? 41.607 92.865 22.510 1.00 23.43 71 GLU B O 1
ATOM 2081 N N . VAL B 1 94 ? 40.886 90.814 21.952 1.00 22.45 72 VAL B N 1
ATOM 2082 C CA . VAL B 1 94 ? 42.154 90.435 21.318 1.00 22.78 72 VAL B CA 1
ATOM 2083 C C . VAL B 1 94 ? 42.503 91.320 20.097 1.00 22.98 72 VAL B C 1
ATOM 2084 O O . VAL B 1 94 ? 43.629 91.770 19.969 1.00 22.69 72 VAL B O 1
ATOM 2088 N N . ALA B 1 95 ? 41.531 91.557 19.222 1.00 22.35 73 ALA B N 1
ATOM 2089 C CA . ALA B 1 95 ? 41.764 92.365 18.034 1.00 22.83 73 ALA B CA 1
ATOM 2090 C C . ALA B 1 95 ? 42.094 93.822 18.376 1.00 22.87 73 ALA B C 1
ATOM 2091 O O . ALA B 1 95 ? 42.923 94.461 17.713 1.00 23.59 73 ALA B O 1
ATOM 2093 N N . LEU B 1 96 ? 41.451 94.358 19.407 1.00 22.40 74 LEU B N 1
ATOM 2094 C CA . LEU B 1 96 ? 41.779 95.719 19.867 1.00 22.24 74 LEU B CA 1
ATOM 2095 C C . LEU B 1 96 ? 43.221 95.789 20.359 1.00 22.60 74 LEU B C 1
ATOM 2096 O O . LEU B 1 96 ? 43.944 96.718 20.025 1.00 22.41 74 LEU B O 1
ATOM 2101 N N . SER B 1 97 ? 43.644 94.819 21.152 1.00 22.07 75 SER B N 1
ATOM 2102 C CA . SER B 1 97 ? 44.997 94.838 21.690 1.00 22.36 75 SER B CA 1
ATOM 2103 C C . SER B 1 97 ? 46.049 94.659 20.605 1.00 22.21 75 SER B C 1
ATOM 2104 O O . SER B 1 97 ? 47.078 95.354 20.618 1.00 21.35 75 SER B O 1
ATOM 2107 N N . CYS B 1 98 ? 45.809 93.712 19.691 1.00 21.97 76 CYS B N 1
ATOM 2108 C CA . CYS B 1 98 ? 46.713 93.468 18.549 1.00 22.69 76 CYS B CA 1
ATOM 2109 C C . CYS B 1 98 ? 46.861 94.645 17.612 1.00 22.96 76 CYS B C 1
ATOM 2110 O O . CYS B 1 98 ? 47.936 94.858 17.065 1.00 23.31 76 CYS B O 1
ATOM 2113 N N . HIS B 1 99 ? 45.804 95.420 17.407 1.00 23.45 77 HIS B N 1
ATOM 2114 C CA . HIS B 1 99 ? 45.830 96.471 16.377 1.00 23.59 77 HIS B CA 1
ATOM 2115 C C . HIS B 1 99 ? 45.762 97.911 16.857 1.00 23.35 77 HIS B C 1
ATOM 2116 O O . HIS B 1 99 ? 45.898 98.846 16.057 1.00 22.74 77 HIS B O 1
ATOM 2131 N N . PRO B 1 101 ? 47.086 101.366 18.430 1.00 24.83 79 PRO B N 1
ATOM 2132 C CA . PRO B 1 101 ? 45.960 102.302 18.437 1.00 24.84 79 PRO B CA 1
ATOM 2133 C C . PRO B 1 101 ? 45.164 102.314 17.127 1.00 24.64 79 PRO B C 1
ATOM 2134 O O . PRO B 1 101 ? 45.725 102.234 16.023 1.00 22.60 79 PRO B O 1
ATOM 2138 N N . LEU B 1 102 ? 43.850 102.380 17.294 1.00 24.41 80 LEU B N 1
ATOM 2139 C CA . LEU B 1 102 ? 42.904 102.329 16.210 1.00 24.35 80 LEU B CA 1
ATOM 2140 C C . LEU B 1 102 ? 42.116 103.647 16.146 1.00 24.55 80 LEU B C 1
ATOM 2141 O O . LEU B 1 102 ? 41.696 104.192 17.188 1.00 23.91 80 LEU B O 1
ATOM 2146 N N . ASP B 1 103 ? 41.919 104.150 14.930 1.00 24.17 81 ASP B N 1
ATOM 2147 C CA . ASP B 1 103 ? 41.070 105.341 14.718 1.00 24.49 81 ASP B CA 1
ATOM 2148 C C . ASP B 1 103 ? 39.580 104.980 14.661 1.00 23.58 81 ASP B C 1
ATOM 2149 O O . ASP B 1 103 ? 38.734 105.724 15.142 1.00 22.34 81 ASP B O 1
ATOM 2154 N N . LEU B 1 104 ? 39.275 103.803 14.134 1.00 23.69 82 LEU B N 1
ATOM 2155 C CA . LEU B 1 104 ? 37.889 103.373 13.943 1.00 23.37 82 LEU B CA 1
ATOM 2156 C C . LEU B 1 104 ? 37.777 101.871 13.986 1.00 23.49 82 LEU B C 1
ATOM 2157 O O . LEU B 1 104 ? 38.636 101.176 13.445 1.00 22.21 82 LEU B O 1
ATOM 2162 N N . VAL B 1 105 ? 36.671 101.403 14.581 1.00 23.28 83 VAL B N 1
ATOM 2163 C CA . VAL B 1 105 ? 36.311 100.013 14.595 1.00 24.05 83 VAL B CA 1
ATOM 2164 C C . VAL B 1 105 ? 35.013 99.875 13.842 1.00 23.87 83 VAL B C 1
ATOM 2165 O O . VAL B 1 105 ? 34.074 100.621 14.088 1.00 25.05 83 VAL B O 1
ATOM 2169 N N . ILE B 1 106 ? 34.974 98.947 12.893 1.00 23.43 84 ILE B N 1
ATOM 2170 C CA . ILE B 1 106 ? 33.745 98.635 12.158 1.00 23.34 84 ILE B CA 1
ATOM 2171 C C . ILE B 1 106 ? 33.333 97.218 12.521 1.00 23.82 84 ILE B C 1
ATOM 2172 O O . ILE B 1 106 ? 34.122 96.301 12.404 1.00 24.91 84 ILE B O 1
ATOM 2177 N N . ILE B 1 107 ? 32.090 97.028 12.942 1.00 23.55 85 ILE B N 1
ATOM 2178 C CA . ILE B 1 107 ? 31.644 95.697 13.327 1.00 23.85 85 ILE B CA 1
ATOM 2179 C C . ILE B 1 107 ? 30.421 95.335 12.538 1.00 24.52 85 ILE B C 1
ATOM 2180 O O . ILE B 1 107 ? 29.399 96.040 12.602 1.00 24.21 85 ILE B O 1
ATOM 2193 N N . LEU B 1 109 ? 28.174 92.143 12.513 1.00 24.83 87 LEU B N 1
ATOM 2194 C CA . LEU B 1 109 ? 27.816 90.862 13.108 1.00 24.73 87 LEU B CA 1
ATOM 2195 C C . LEU B 1 109 ? 26.322 90.825 13.373 1.00 25.34 87 LEU B C 1
ATOM 2196 O O . LEU B 1 109 ? 25.634 91.857 13.304 1.00 25.73 87 LEU B O 1
ATOM 2201 N N . GLY B 1 110 ? 25.807 89.629 13.612 1.00 25.59 88 GLY B N 1
ATOM 2202 C CA . GLY B 1 110 ? 24.372 89.445 13.884 1.00 25.77 88 GLY B CA 1
ATOM 2203 C C . GLY B 1 110 ? 23.810 88.239 13.168 1.00 25.35 88 GLY B C 1
ATOM 2204 O O . GLY B 1 110 ? 22.852 87.635 13.636 1.00 25.23 88 GLY B O 1
ATOM 2205 N N . THR B 1 111 ? 24.422 87.888 12.037 1.00 25.42 89 THR B N 1
ATOM 2206 C CA . THR B 1 111 ? 23.912 86.837 11.153 1.00 25.26 89 THR B CA 1
ATOM 2207 C C . THR B 1 111 ? 23.934 85.480 11.877 1.00 25.39 89 THR B C 1
ATOM 2208 O O . THR B 1 111 ? 23.022 84.693 11.723 1.00 25.22 89 THR B O 1
ATOM 2212 N N . ASN B 1 112 ? 24.932 85.244 12.730 1.00 25.31 90 ASN B N 1
ATOM 2213 C CA . ASN B 1 112 ? 24.998 83.986 13.497 1.00 25.78 90 ASN B CA 1
ATOM 2214 C C . ASN B 1 112 ? 24.207 83.982 14.810 1.00 25.87 90 ASN B C 1
ATOM 2215 O O . ASN B 1 112 ? 23.745 82.931 15.284 1.00 25.33 90 ASN B O 1
ATOM 2220 N N . ASP B 1 113 ? 23.971 85.171 15.342 1.00 26.03 91 ASP B N 1
ATOM 2221 C CA . ASP B 1 113 ? 23.220 85.327 16.581 1.00 26.55 91 ASP B CA 1
ATOM 2222 C C . ASP B 1 113 ? 21.745 84.973 16.403 1.00 26.51 91 ASP B C 1
ATOM 2223 O O . ASP B 1 113 ? 21.030 84.688 17.379 1.00 25.30 91 ASP B O 1
ATOM 2228 N N . ILE B 1 114 ? 21.276 85.030 15.154 1.00 26.30 92 ILE B N 1
ATOM 2229 C CA . ILE B 1 114 ? 19.910 84.636 14.857 1.00 26.22 92 ILE B CA 1
ATOM 2230 C C . ILE B 1 114 ? 19.796 83.151 14.502 1.00 26.34 92 ILE B C 1
ATOM 2231 O O . ILE B 1 114 ? 18.715 82.689 14.172 1.00 27.00 92 ILE B O 1
ATOM 2236 N N . LYS B 1 115 ? 20.882 82.385 14.584 1.00 26.80 93 LYS B N 1
ATOM 2237 C CA . LYS B 1 115 ? 20.772 80.916 14.463 1.00 27.01 93 LYS B CA 1
ATOM 2238 C C . LYS B 1 115 ? 19.872 80.400 15.625 1.00 26.63 93 LYS B C 1
ATOM 2239 O O . LYS B 1 115 ? 19.900 80.970 16.722 1.00 24.15 93 LYS B O 1
ATOM 2245 N N . PRO B 1 116 ? 19.103 79.317 15.406 1.00 26.76 94 PRO B N 1
ATOM 2246 C CA . PRO B 1 116 ? 18.318 78.770 16.508 1.00 26.56 94 PRO B CA 1
ATOM 2247 C C . PRO B 1 116 ? 19.096 78.496 17.811 1.00 26.21 94 PRO B C 1
ATOM 2248 O O . PRO B 1 116 ? 18.542 78.704 18.880 1.00 24.30 94 PRO B O 1
ATOM 2252 N N . VAL B 1 117 ? 20.358 78.036 17.730 1.00 26.41 95 VAL B N 1
ATOM 2253 C CA . VAL B 1 117 ? 21.113 77.722 18.942 1.00 26.29 95 VAL B CA 1
ATOM 2254 C C . VAL B 1 117 ? 21.310 78.943 19.820 1.00 26.33 95 VAL B C 1
ATOM 2255 O O . VAL B 1 117 ? 21.407 78.812 21.044 1.00 25.96 95 VAL B O 1
ATOM 2259 N N . HIS B 1 118 ? 21.309 80.128 19.210 1.00 25.64 96 HIS B N 1
ATOM 2260 C CA . HIS B 1 118 ? 21.473 81.384 19.945 1.00 25.49 96 HIS B CA 1
ATOM 2261 C C . HIS B 1 118 ? 20.156 82.148 20.173 1.00 24.99 96 HIS B C 1
ATOM 2262 O O . HIS B 1 118 ? 20.175 83.313 20.547 1.00 24.81 96 HIS B O 1
ATOM 2269 N N . GLY B 1 119 ? 19.035 81.468 19.969 1.00 24.34 97 GLY B N 1
ATOM 2270 C CA . GLY B 1 119 ? 17.699 82.006 20.290 1.00 24.65 97 GLY B CA 1
ATOM 2271 C C . GLY B 1 119 ? 16.786 82.250 19.091 1.00 24.12 97 GLY B C 1
ATOM 2272 O O . GLY B 1 119 ? 15.581 82.411 19.251 1.00 23.00 97 GLY B O 1
ATOM 2273 N N . GLY B 1 120 ? 17.363 82.289 17.886 1.00 24.71 98 GLY B N 1
ATOM 2274 C CA . GLY B 1 120 ? 16.588 82.461 16.670 1.00 24.73 98 GLY B CA 1
ATOM 2275 C C . GLY B 1 120 ? 16.002 83.845 16.436 1.00 25.23 98 GLY B C 1
ATOM 2276 O O . GLY B 1 120 ? 15.141 84.020 15.567 1.00 24.52 98 GLY B O 1
ATOM 2277 N N . ARG B 1 121 ? 16.472 84.839 17.182 1.00 25.44 99 ARG B N 1
ATOM 2278 C CA . ARG B 1 121 ? 15.815 86.140 17.220 1.00 26.13 99 ARG B CA 1
ATOM 2279 C C . ARG B 1 121 ? 16.806 87.279 17.283 1.00 25.44 99 ARG B C 1
ATOM 2280 O O . ARG B 1 121 ? 17.966 87.083 17.621 1.00 25.11 99 ARG B O 1
ATOM 2288 N N . ALA B 1 122 ? 16.329 88.483 16.982 1.00 24.80 100 ALA B N 1
ATOM 2289 C CA . ALA B 1 122 ? 17.221 89.639 16.837 1.00 24.89 100 ALA B CA 1
ATOM 2290 C C . ALA B 1 122 ? 17.680 90.249 18.172 1.00 24.13 100 ALA B C 1
ATOM 2291 O O . ALA B 1 122 ? 18.729 90.879 18.228 1.00 25.22 100 ALA B O 1
ATOM 2293 N N . GLU B 1 123 ? 16.904 90.071 19.234 1.00 24.36 101 GLU B N 1
ATOM 2294 C CA . GLU B 1 123 ? 17.244 90.633 20.555 1.00 24.87 101 GLU B CA 1
ATOM 2295 C C . GLU B 1 123 ? 18.673 90.290 21.005 1.00 24.36 101 GLU B C 1
ATOM 2296 O O . GLU B 1 123 ? 19.393 91.147 21.502 1.00 23.79 101 GLU B O 1
ATOM 2302 N N . ALA B 1 124 ? 19.077 89.033 20.814 1.00 24.26 102 ALA B N 1
ATOM 2303 C CA . ALA B 1 124 ? 20.399 88.588 21.199 1.00 24.20 102 ALA B CA 1
ATOM 2304 C C . ALA B 1 124 ? 21.509 89.338 20.426 1.00 24.52 102 ALA B C 1
ATOM 2305 O O . ALA B 1 124 ? 22.547 89.675 21.010 1.00 24.55 102 ALA B O 1
ATOM 2307 N N . ALA B 1 125 ? 21.277 89.597 19.125 1.00 24.61 103 ALA B N 1
ATOM 2308 C CA . ALA B 1 125 ? 22.209 90.368 18.286 1.00 24.13 103 ALA B CA 1
ATOM 2309 C C . ALA B 1 125 ? 22.375 91.810 18.773 1.00 24.32 103 ALA B C 1
ATOM 2310 O O . ALA B 1 125 ? 23.512 92.289 18.961 1.00 23.58 103 ALA B O 1
ATOM 2312 N N . VAL B 1 126 ? 21.267 92.497 18.990 1.00 23.82 104 VAL B N 1
ATOM 2313 C CA . VAL B 1 126 ? 21.336 93.856 19.522 1.00 24.59 104 VAL B CA 1
ATOM 2314 C C . VAL B 1 126 ? 21.926 93.945 20.958 1.00 24.49 104 VAL B C 1
ATOM 2315 O O . VAL B 1 126 ? 22.745 94.828 21.234 1.00 23.90 104 VAL B O 1
ATOM 2319 N N . SER B 1 127 ? 21.568 93.021 21.848 1.00 24.83 105 SER B N 1
ATOM 2320 C CA . SER B 1 127 ? 22.172 92.993 23.173 1.00 24.96 105 SER B CA 1
ATOM 2321 C C . SER B 1 127 ? 23.663 92.748 23.030 1.00 24.83 105 SER B C 1
ATOM 2322 O O . SER B 1 127 ? 24.455 93.341 23.747 1.00 24.98 105 SER B O 1
ATOM 2325 N N . GLY B 1 128 ? 24.044 91.830 22.139 1.00 23.93 106 GLY B N 1
ATOM 2326 C CA . GLY B 1 128 ? 25.450 91.551 21.936 1.00 24.66 106 GLY B CA 1
ATOM 2327 C C . GLY B 1 128 ? 26.227 92.714 21.340 1.00 24.58 106 GLY B C 1
ATOM 2328 O O . GLY B 1 128 ? 27.368 92.979 21.740 1.00 24.93 106 GLY B O 1
ATOM 2337 N N . ARG B 1 130 ? 25.485 95.883 21.733 1.00 23.67 108 ARG B N 1
ATOM 2338 C CA . ARG B 1 130 ? 25.651 96.812 22.846 1.00 24.42 108 ARG B CA 1
ATOM 2339 C C . ARG B 1 130 ? 26.915 96.469 23.659 1.00 24.23 108 ARG B C 1
ATOM 2340 O O . ARG B 1 130 ? 27.711 97.349 23.991 1.00 24.97 108 ARG B O 1
ATOM 2348 N N . ARG B 1 131 ? 27.097 95.189 23.956 1.00 23.98 109 ARG B N 1
ATOM 2349 C CA . ARG B 1 131 ? 28.249 94.742 24.729 1.00 23.98 109 ARG B CA 1
ATOM 2350 C C . ARG B 1 131 ? 29.543 95.040 23.975 1.00 23.61 109 ARG B C 1
ATOM 2351 O O . ARG B 1 131 ? 30.498 95.540 24.554 1.00 23.98 109 ARG B O 1
ATOM 2359 N N . LEU B 1 132 ? 29.564 94.763 22.675 1.00 23.59 110 LEU B N 1
ATOM 2360 C CA . LEU B 1 132 ? 30.731 95.041 21.855 1.00 22.75 110 LEU B CA 1
ATOM 2361 C C . LEU B 1 132 ? 31.040 96.538 21.836 1.00 22.67 110 LEU B C 1
ATOM 2362 O O . LEU B 1 132 ? 32.196 96.923 21.978 1.00 21.41 110 LEU B O 1
ATOM 2367 N N . ALA B 1 133 ? 30.016 97.367 21.707 1.00 22.38 111 ALA B N 1
ATOM 2368 C CA . ALA B 1 133 ? 30.196 98.819 21.747 1.00 23.25 111 ALA B CA 1
ATOM 2369 C C . ALA B 1 133 ? 30.789 99.263 23.085 1.00 23.32 111 ALA B C 1
ATOM 2370 O O . ALA B 1 133 ? 31.711 100.075 23.114 1.00 21.64 111 ALA B O 1
ATOM 2372 N N . GLN B 1 134 ? 30.280 98.712 24.183 1.00 23.72 112 GLN B N 1
ATOM 2373 C CA . GLN B 1 134 ? 30.838 98.965 25.528 1.00 24.11 112 GLN B CA 1
ATOM 2374 C C . GLN B 1 134 ? 32.291 98.598 25.619 1.00 23.59 112 GLN B C 1
ATOM 2375 O O . GLN B 1 134 ? 33.075 99.361 26.186 1.00 24.09 112 GLN B O 1
ATOM 2381 N N . ILE B 1 135 ? 32.654 97.457 25.044 1.00 22.52 113 ILE B N 1
ATOM 2382 C CA . ILE B 1 135 ? 34.040 96.996 25.041 1.00 22.12 113 ILE B CA 1
ATOM 2383 C C . ILE B 1 135 ? 34.943 97.978 24.297 1.00 22.43 113 ILE B C 1
ATOM 2384 O O . ILE B 1 135 ? 35.969 98.357 24.834 1.00 22.31 113 ILE B O 1
ATOM 2389 N N . VAL B 1 136 ? 34.537 98.424 23.112 1.00 22.07 114 VAL B N 1
ATOM 2390 C CA . VAL B 1 136 ? 35.324 99.389 22.351 1.00 22.84 114 VAL B CA 1
ATOM 2391 C C . VAL B 1 136 ? 35.475 100.697 23.128 1.00 22.80 114 VAL B C 1
ATOM 2392 O O . VAL B 1 136 ? 36.552 101.280 23.174 1.00 23.62 114 VAL B O 1
ATOM 2396 N N . GLU B 1 137 ? 34.399 101.151 23.737 1.00 23.04 115 GLU B N 1
ATOM 2397 C CA . GLU B 1 137 ? 34.452 102.399 24.494 1.00 24.54 115 GLU B CA 1
ATOM 2398 C C . GLU B 1 137 ? 35.409 102.365 25.670 1.00 23.40 115 GLU B C 1
ATOM 2399 O O . GLU B 1 137 ? 36.099 103.356 25.942 1.00 22.95 115 GLU B O 1
ATOM 2405 N N . THR B 1 138 ? 35.423 101.251 26.393 1.00 22.66 116 THR B N 1
ATOM 2406 C CA . THR B 1 138 ? 36.039 101.184 27.722 1.00 23.01 116 THR B CA 1
ATOM 2407 C C . THR B 1 138 ? 37.359 100.422 27.788 1.00 22.47 116 THR B C 1
ATOM 2408 O O . THR B 1 138 ? 37.984 100.358 28.847 1.00 22.07 116 THR B O 1
ATOM 2412 N N . PHE B 1 139 ? 37.823 99.911 26.662 1.00 22.40 117 PHE B N 1
ATOM 2413 C CA . PHE B 1 139 ? 39.035 99.101 26.631 1.00 22.82 117 PHE B CA 1
ATOM 2414 C C . PHE B 1 139 ? 40.227 99.902 27.141 1.00 23.83 117 PHE B C 1
ATOM 2415 O O . PHE B 1 139 ? 40.262 101.142 26.989 1.00 24.36 117 PHE B O 1
ATOM 2423 N N . ILE B 1 140 ? 41.195 99.193 27.734 1.00 23.64 118 ILE B N 1
ATOM 2424 C CA . ILE B 1 140 ? 42.445 99.801 28.192 1.00 23.69 118 ILE B CA 1
ATOM 2425 C C . ILE B 1 140 ? 43.407 99.895 27.018 1.00 23.85 118 ILE B C 1
ATOM 2426 O O . ILE B 1 140 ? 44.194 98.979 26.762 1.00 24.04 118 ILE B O 1
ATOM 2431 N N . TYR B 1 141 ? 43.330 101.012 26.320 1.00 23.63 119 TYR B N 1
ATOM 2432 C CA . TYR B 1 141 ? 44.188 101.268 25.158 1.00 24.05 119 TYR B CA 1
ATOM 2433 C C . TYR B 1 141 ? 45.556 101.817 25.579 1.00 24.18 119 TYR B C 1
ATOM 2434 O O . TYR B 1 141 ? 45.722 102.368 26.671 1.00 22.01 119 TYR B O 1
ATOM 2443 N N . LYS B 1 142 ? 46.519 101.656 24.668 1.00 25.23 120 LYS B N 1
ATOM 2444 C CA . LYS B 1 142 ? 47.865 102.204 24.798 1.00 25.94 120 LYS B CA 1
ATOM 2445 C C . LYS B 1 142 ? 48.071 103.114 23.593 1.00 26.66 120 LYS B C 1
ATOM 2446 O O . LYS B 1 142 ? 48.207 102.613 22.470 1.00 27.36 120 LYS B O 1
ATOM 2452 N N . PRO B 1 143 ? 48.042 104.443 23.797 1.00 27.03 121 PRO B N 1
ATOM 2453 C CA . PRO B 1 143 ? 47.791 105.189 25.012 1.00 27.44 121 PRO B CA 1
ATOM 2454 C C . PRO B 1 143 ? 46.312 105.227 25.393 1.00 27.46 121 PRO B C 1
ATOM 2455 O O . PRO B 1 143 ? 45.457 104.980 24.555 1.00 27.48 121 PRO B O 1
ATOM 2459 N N . ARG B 1 144 ? 46.008 105.587 26.628 1.00 28.07 122 ARG B N 1
ATOM 2460 C CA . ARG B 1 144 ? 44.634 105.467 27.134 1.00 29.19 122 ARG B CA 1
ATOM 2461 C C . ARG B 1 144 ? 43.625 106.288 26.370 1.00 29.66 122 ARG B C 1
ATOM 2462 O O . ARG B 1 144 ? 42.465 105.918 26.309 1.00 30.53 122 ARG B O 1
ATOM 2470 N N . GLU B 1 145 ? 44.077 107.375 25.764 1.00 30.50 123 GLU B N 1
ATOM 2471 C CA . GLU B 1 145 ? 43.191 108.313 25.068 1.00 30.82 123 GLU B CA 1
ATOM 2472 C C . GLU B 1 145 ? 42.906 107.933 23.607 1.00 30.52 123 GLU B C 1
ATOM 2473 O O . GLU B 1 145 ? 42.087 108.582 22.955 1.00 30.00 123 GLU B O 1
ATOM 2479 N N . ALA B 1 146 ? 43.572 106.896 23.092 1.00 28.98 124 ALA B N 1
ATOM 2480 C CA . ALA B 1 146 ? 43.335 106.448 21.730 1.00 28.55 124 ALA B CA 1
ATOM 2481 C C . ALA B 1 146 ? 42.037 105.645 21.637 1.00 27.56 124 ALA B C 1
ATOM 2482 O O . ALA B 1 146 ? 42.047 104.486 21.218 1.00 28.36 124 ALA B O 1
ATOM 2484 N N . VAL B 1 147 ? 40.914 106.251 22.015 1.00 26.75 125 VAL B N 1
ATOM 2485 C CA . VAL B 1 147 ? 39.631 105.551 21.957 1.00 26.63 125 VAL B CA 1
ATOM 2486 C C . VAL B 1 147 ? 39.103 105.622 20.526 1.00 26.02 125 VAL B C 1
ATOM 2487 O O . VAL B 1 147 ? 38.907 106.707 19.996 1.00 25.64 125 VAL B O 1
ATOM 2491 N N . PRO B 1 148 ? 38.881 104.471 19.888 1.00 25.45 126 PRO B N 1
ATOM 2492 C CA . PRO B 1 148 ? 38.453 104.504 18.487 1.00 25.81 126 PRO B CA 1
ATOM 2493 C C . PRO B 1 148 ? 37.024 104.958 18.344 1.00 25.35 126 PRO B C 1
ATOM 2494 O O . PRO B 1 148 ? 36.229 104.814 19.277 1.00 24.74 126 PRO B O 1
ATOM 2498 N N . LYS B 1 149 ? 36.701 105.480 17.174 1.00 25.28 127 LYS B N 1
ATOM 2499 C CA . LYS B 1 149 ? 35.313 105.696 16.815 1.00 25.42 127 LYS B CA 1
ATOM 2500 C C . LYS B 1 149 ? 34.719 104.312 16.482 1.00 24.93 127 LYS B C 1
ATOM 2501 O O . LYS B 1 149 ? 35.458 103.323 16.322 1.00 23.76 127 LYS B O 1
ATOM 2507 N N . LEU B 1 150 ? 33.391 104.228 16.412 1.00 23.54 128 LEU B N 1
ATOM 2508 C CA . LEU B 1 150 ? 32.738 102.966 16.170 1.00 23.82 128 LEU B CA 1
ATOM 2509 C C . LEU B 1 150 ? 31.671 103.103 15.086 1.00 23.74 128 LEU B C 1
ATOM 2510 O O . LEU B 1 150 ? 30.780 103.977 15.166 1.00 23.45 128 LEU B O 1
ATOM 2515 N N . LEU B 1 151 ? 31.744 102.221 14.096 1.00 23.18 129 LEU B N 1
ATOM 2516 C CA . LEU B 1 151 ? 30.690 102.113 13.086 1.00 23.30 129 LEU B CA 1
ATOM 2517 C C . LEU B 1 151 ? 30.025 100.731 13.227 1.00 24.09 129 LEU B C 1
ATOM 2518 O O . LEU B 1 151 ? 30.683 99.697 13.022 1.00 23.72 129 LEU B O 1
ATOM 2523 N N . ILE B 1 152 ? 28.752 100.733 13.616 1.00 23.48 130 ILE B N 1
ATOM 2524 C CA . ILE B 1 152 ? 27.941 99.506 13.754 1.00 23.69 130 ILE B CA 1
ATOM 2525 C C . ILE B 1 152 ? 27.262 99.222 12.408 1.00 23.07 130 ILE B C 1
ATOM 2526 O O . ILE B 1 152 ? 26.599 100.075 11.869 1.00 23.08 130 ILE B O 1
ATOM 2531 N N . VAL B 1 153 ? 27.486 98.040 11.849 1.00 23.18 131 VAL B N 1
ATOM 2532 C CA . VAL B 1 153 ? 26.952 97.680 10.535 1.00 23.15 131 VAL B CA 1
ATOM 2533 C C . VAL B 1 153 ? 25.940 96.537 10.637 1.00 22.98 131 VAL B C 1
ATOM 2534 O O . VAL B 1 153 ? 26.260 95.464 11.123 1.00 24.33 131 VAL B O 1
ATOM 2538 N N . ALA B 1 154 ? 24.719 96.775 10.168 1.00 23.20 132 ALA B N 1
ATOM 2539 C CA . ALA B 1 154 ? 23.725 95.722 10.038 1.00 23.06 132 ALA B CA 1
ATOM 2540 C C . ALA B 1 154 ? 24.091 94.898 8.812 1.00 22.87 132 ALA B C 1
ATOM 2541 O O . ALA B 1 154 ? 24.228 95.463 7.722 1.00 23.54 132 ALA B O 1
ATOM 2543 N N . PRO B 1 155 ? 24.249 93.562 8.966 1.00 23.65 133 PRO B N 1
ATOM 2544 C CA . PRO B 1 155 ? 24.518 92.733 7.793 1.00 23.65 133 PRO B CA 1
ATOM 2545 C C . PRO B 1 155 ? 23.290 92.639 6.910 1.00 23.77 133 PRO B C 1
ATOM 2546 O O . PRO B 1 155 ? 22.171 92.828 7.392 1.00 25.09 133 PRO B O 1
ATOM 2550 N N . PRO B 1 156 ? 23.478 92.330 5.616 1.00 24.74 134 PRO B N 1
ATOM 2551 C CA . PRO B 1 156 ? 22.315 92.164 4.750 1.00 25.01 134 PRO B CA 1
ATOM 2552 C C . PRO B 1 156 ? 21.395 91.048 5.254 1.00 25.39 134 PRO B C 1
ATOM 2553 O O . PRO B 1 156 ? 21.889 90.015 5.685 1.00 24.14 134 PRO B O 1
ATOM 2557 N N . PRO B 1 157 ? 20.071 91.239 5.149 1.00 26.27 135 PRO B N 1
ATOM 2558 C CA . PRO B 1 157 ? 19.124 90.238 5.615 1.00 26.52 135 PRO B CA 1
ATOM 2559 C C . PRO B 1 157 ? 19.246 88.924 4.852 1.00 27.14 135 PRO B C 1
ATOM 2560 O O . PRO B 1 157 ? 19.686 88.900 3.698 1.00 27.06 135 PRO B O 1
ATOM 2564 N N . CYS B 1 158 ? 18.819 87.842 5.480 1.00 27.77 136 CYS B N 1
ATOM 2565 C CA . CYS B 1 158 ? 18.787 86.541 4.821 1.00 28.32 136 CYS B CA 1
ATOM 2566 C C . CYS B 1 158 ? 17.678 86.565 3.794 1.00 28.50 136 CYS B C 1
ATOM 2567 O O . CYS B 1 158 ? 16.766 87.381 3.888 1.00 27.67 136 CYS B O 1
ATOM 2570 N N . VAL B 1 159 ? 17.770 85.660 2.823 1.00 28.73 137 VAL B N 1
ATOM 2571 C CA . VAL B 1 159 ? 16.742 85.484 1.807 1.00 29.47 137 VAL B CA 1
ATOM 2572 C C . VAL B 1 159 ? 16.453 83.975 1.685 1.00 30.20 137 VAL B C 1
ATOM 2573 O O . VAL B 1 159 ? 17.140 83.152 2.291 1.00 29.93 137 VAL B O 1
ATOM 2577 N N . ALA B 1 160 ? 15.432 83.620 0.916 1.00 31.46 138 ALA B N 1
ATOM 2578 C CA . ALA B 1 160 ? 15.111 82.233 0.725 1.00 32.98 138 ALA B CA 1
ATOM 2579 C C . ALA B 1 160 ? 16.267 81.557 -0.026 1.00 33.82 138 ALA B C 1
ATOM 2580 O O . ALA B 1 160 ? 16.724 82.060 -1.051 1.00 34.10 138 ALA B O 1
ATOM 2582 N N . GLY B 1 161 ? 16.769 80.454 0.527 1.00 34.48 139 GLY B N 1
ATOM 2583 C CA . GLY B 1 161 ? 17.730 79.591 -0.177 1.00 35.34 139 GLY B CA 1
ATOM 2584 C C . GLY B 1 161 ? 16.999 78.628 -1.112 1.00 36.22 139 GLY B C 1
ATOM 2585 O O . GLY B 1 161 ? 15.783 78.767 -1.328 1.00 36.37 139 GLY B O 1
ATOM 2586 N N . PRO B 1 162 ? 17.723 77.634 -1.665 1.00 37.04 140 PRO B N 1
ATOM 2587 C CA . PRO B 1 162 ? 17.129 76.708 -2.661 1.00 37.35 140 PRO B CA 1
ATOM 2588 C C . PRO B 1 162 ? 15.873 76.015 -2.147 1.00 37.67 140 PRO B C 1
ATOM 2589 O O . PRO B 1 162 ? 14.897 75.910 -2.875 1.00 37.98 140 PRO B O 1
ATOM 2593 N N . GLY B 1 163 ? 15.902 75.575 -0.891 1.00 38.06 141 GLY B N 1
ATOM 2594 C CA . GLY B 1 163 ? 14.784 74.837 -0.307 1.00 38.45 141 GLY B CA 1
ATOM 2595 C C . GLY B 1 163 ? 13.606 75.679 0.146 1.00 38.74 141 GLY B C 1
ATOM 2596 O O . GLY B 1 163 ? 12.562 75.134 0.493 1.00 39.04 141 GLY B O 1
ATOM 2597 N N . GLY B 1 164 ? 13.758 77.000 0.152 1.00 38.70 142 GLY B N 1
ATOM 2598 C CA . GLY B 1 164 ? 12.660 77.901 0.509 1.00 38.70 142 GLY B CA 1
ATOM 2599 C C . GLY B 1 164 ? 12.892 78.798 1.715 1.00 39.01 142 GLY B C 1
ATOM 2600 O O . GLY B 1 164 ? 12.123 79.745 1.920 1.00 40.05 142 GLY B O 1
ATOM 2601 N N . GLU B 1 165 ? 13.911 78.499 2.528 1.00 38.57 143 GLU B N 1
ATOM 2602 C CA . GLU B 1 165 ? 14.285 79.349 3.671 1.00 38.25 143 GLU B CA 1
ATOM 2603 C C . GLU B 1 165 ? 15.825 79.418 3.772 1.00 37.57 143 GLU B C 1
ATOM 2604 O O . GLU B 1 165 ? 16.538 78.671 3.082 1.00 36.92 143 GLU B O 1
ATOM 2610 N N . PRO B 1 166 ? 16.353 80.338 4.605 1.00 36.36 144 PRO B N 1
ATOM 2611 C CA . PRO B 1 166 ? 17.820 80.439 4.639 1.00 35.75 144 PRO B CA 1
ATOM 2612 C C . PRO B 1 166 ? 18.495 79.207 5.239 1.00 34.43 144 PRO B C 1
ATOM 2613 O O . PRO B 1 166 ? 17.853 78.416 5.931 1.00 33.75 144 PRO B O 1
ATOM 2617 N N . ALA B 1 167 ? 19.785 79.063 4.969 1.00 33.48 145 ALA B N 1
ATOM 2618 C CA . ALA B 1 167 ? 20.593 78.028 5.583 1.00 33.54 145 ALA B CA 1
ATOM 2619 C C . ALA B 1 167 ? 20.636 78.213 7.096 1.00 33.72 145 ALA B C 1
ATOM 2620 O O . ALA B 1 167 ? 20.492 79.329 7.587 1.00 34.11 145 ALA B O 1
ATOM 2622 N N . GLY B 1 168 ? 20.809 77.108 7.822 1.00 33.88 146 GLY B N 1
ATOM 2623 C CA . GLY B 1 168 ? 21.082 77.141 9.261 1.00 33.52 146 GLY B CA 1
ATOM 2624 C C . GLY B 1 168 ? 19.897 77.457 10.157 1.00 33.32 146 GLY B C 1
ATOM 2625 O O . GLY B 1 168 ? 20.078 77.814 11.332 1.00 33.73 146 GLY B O 1
ATOM 2626 N N . GLY B 1 169 ? 18.687 77.342 9.614 1.00 32.87 147 GLY B N 1
ATOM 2627 C CA . GLY B 1 169 ? 17.476 77.605 10.380 1.00 32.87 147 GLY B CA 1
ATOM 2628 C C . GLY B 1 169 ? 17.176 79.072 10.657 1.00 32.54 147 GLY B C 1
ATOM 2629 O O . GLY B 1 169 ? 16.256 79.377 11.421 1.00 32.97 147 GLY B O 1
ATOM 2630 N N . ARG B 1 170 ? 17.901 79.978 10.010 1.00 32.17 148 ARG B N 1
ATOM 2631 C CA . ARG B 1 170 ? 17.685 81.413 10.215 1.00 32.23 148 ARG B CA 1
ATOM 2632 C C . ARG B 1 170 ? 16.333 81.893 9.686 1.00 32.29 148 ARG B C 1
ATOM 2633 O O . ARG B 1 170 ? 15.790 81.359 8.706 1.00 33.21 148 ARG B O 1
ATOM 2641 N N . ASP B 1 171 ? 15.800 82.913 10.348 1.00 32.00 149 ASP B N 1
ATOM 2642 C CA . ASP B 1 171 ? 14.475 83.456 10.056 1.00 31.72 149 ASP B CA 1
ATOM 2643 C C . ASP B 1 171 ? 14.667 84.799 9.353 1.00 31.02 149 ASP B C 1
ATOM 2644 O O . ASP B 1 171 ? 15.346 85.692 9.879 1.00 29.74 149 ASP B O 1
ATOM 2649 N N . ILE B 1 172 ? 14.055 84.942 8.177 1.00 29.93 150 ILE B N 1
ATOM 2650 C CA . ILE B 1 172 ? 14.232 86.121 7.353 1.00 29.82 150 ILE B CA 1
ATOM 2651 C C . ILE B 1 172 ? 13.743 87.359 8.102 1.00 29.35 150 ILE B C 1
ATOM 2652 O O . ILE B 1 172 ? 14.446 88.366 8.193 1.00 28.18 150 ILE B O 1
ATOM 2657 N N . GLU B 1 173 ? 12.539 87.249 8.647 1.00 29.78 151 GLU B N 1
ATOM 2658 C CA . GLU B 1 173 ? 11.910 88.309 9.424 1.00 30.11 151 GLU B CA 1
ATOM 2659 C C . GLU B 1 173 ? 12.823 88.817 10.548 1.00 29.44 151 GLU B C 1
ATOM 2660 O O . GLU B 1 173 ? 12.941 90.025 10.752 1.00 29.99 151 GLU B O 1
ATOM 2666 N N . GLN B 1 174 ? 13.520 87.916 11.241 1.00 27.98 152 GLN B N 1
ATOM 2667 C CA . GLN B 1 174 ? 14.385 88.332 12.350 1.00 27.18 152 GLN B CA 1
ATOM 2668 C C . GLN B 1 174 ? 15.631 89.073 11.842 1.00 26.50 152 GLN B C 1
ATOM 2669 O O . GLN B 1 174 ? 16.048 90.055 12.437 1.00 25.41 152 GLN B O 1
ATOM 2675 N N . SER B 1 175 ? 16.207 88.589 10.742 1.00 26.75 153 SER B N 1
ATOM 2676 C CA . SER B 1 175 ? 17.356 89.233 10.105 1.00 27.41 153 SER B CA 1
ATOM 2677 C C . SER B 1 175 ? 17.033 90.654 9.619 1.00 27.58 153 SER B C 1
ATOM 2678 O O . SER B 1 175 ? 17.914 91.509 9.575 1.00 26.99 153 SER B O 1
ATOM 2694 N N . ARG B 1 177 ? 15.208 92.733 11.229 1.00 28.21 155 ARG B N 1
ATOM 2695 C CA . ARG B 1 177 ? 15.106 93.606 12.399 1.00 27.64 155 ARG B CA 1
ATOM 2696 C C . ARG B 1 177 ? 16.436 94.212 12.797 1.00 26.68 155 ARG B C 1
ATOM 2697 O O . ARG B 1 177 ? 16.467 95.209 13.514 1.00 26.27 155 ARG B O 1
ATOM 2705 N N . LEU B 1 178 ? 17.543 93.635 12.337 1.00 26.77 156 LEU B N 1
ATOM 2706 C CA . LEU B 1 178 ? 18.860 94.096 12.788 1.00 26.16 156 LEU B CA 1
ATOM 2707 C C . LEU B 1 178 ? 19.082 95.541 12.377 1.00 26.00 156 LEU B C 1
ATOM 2708 O O . LEU B 1 178 ? 19.579 96.330 13.171 1.00 25.15 156 LEU B O 1
ATOM 2713 N N . ALA B 1 179 ? 18.678 95.925 11.165 1.00 26.14 157 ALA B N 1
ATOM 2714 C CA . ALA B 1 179 ? 18.942 97.299 10.742 1.00 26.21 157 ALA B CA 1
ATOM 2715 C C . ALA B 1 179 ? 18.280 98.347 11.672 1.00 26.15 157 ALA B C 1
ATOM 2716 O O . ALA B 1 179 ? 18.985 99.202 12.225 1.00 25.71 157 ALA B O 1
ATOM 2718 N N . PRO B 1 180 ? 16.943 98.295 11.840 1.00 26.30 158 PRO B N 1
ATOM 2719 C CA . PRO B 1 180 ? 16.309 99.251 12.749 1.00 26.26 158 PRO B CA 1
ATOM 2720 C C . PRO B 1 180 ? 16.796 99.203 14.201 1.00 26.29 158 PRO B C 1
ATOM 2721 O O . PRO B 1 180 ? 16.912 100.250 14.837 1.00 26.27 158 PRO B O 1
ATOM 2725 N N . LEU B 1 181 ? 17.072 98.011 14.714 1.00 25.93 159 LEU B N 1
ATOM 2726 C CA . LEU B 1 181 ? 17.525 97.844 16.099 1.00 26.09 159 LEU B CA 1
ATOM 2727 C C . LEU B 1 181 ? 18.947 98.392 16.289 1.00 25.62 159 LEU B C 1
ATOM 2728 O O . LEU B 1 181 ? 19.227 99.045 17.294 1.00 25.22 159 LEU B O 1
ATOM 2733 N N . TYR B 1 182 ? 19.835 98.126 15.320 1.00 24.95 160 TYR B N 1
ATOM 2734 C CA . TYR B 1 182 ? 21.216 98.611 15.370 1.00 25.00 160 TYR B CA 1
ATOM 2735 C C . TYR B 1 182 ? 21.264 100.123 15.188 1.00 25.37 160 TYR B C 1
ATOM 2736 O O . TYR B 1 182 ? 22.082 100.782 15.807 1.00 24.25 160 TYR B O 1
ATOM 2745 N N . ARG B 1 183 ? 20.406 100.657 14.319 1.00 26.36 161 ARG B N 1
ATOM 2746 C CA . ARG B 1 183 ? 20.294 102.099 14.130 1.00 27.28 161 ARG B CA 1
ATOM 2747 C C . ARG B 1 183 ? 19.908 102.820 15.411 1.00 26.93 161 ARG B C 1
ATOM 2748 O O . ARG B 1 183 ? 20.539 103.809 15.748 1.00 26.32 161 ARG B O 1
ATOM 2756 N N . LYS B 1 184 ? 18.891 102.310 16.111 1.00 27.64 162 LYS B N 1
ATOM 2757 C CA . LYS B 1 184 ? 18.465 102.853 17.406 1.00 28.36 162 LYS B CA 1
ATOM 2758 C C . LYS B 1 184 ? 19.553 102.702 18.468 1.00 27.21 162 LYS B C 1
ATOM 2759 O O . LYS B 1 184 ? 19.772 103.600 19.257 1.00 26.06 162 LYS B O 1
ATOM 2765 N N . LEU B 1 185 ? 20.235 101.560 18.483 1.00 26.48 163 LEU B N 1
ATOM 2766 C CA . LEU B 1 185 ? 21.324 101.342 19.408 1.00 26.51 163 LEU B CA 1
ATOM 2767 C C . LEU B 1 185 ? 22.451 102.359 19.155 1.00 26.76 163 LEU B C 1
ATOM 2768 O O . LEU B 1 185 ? 22.961 102.991 20.107 1.00 25.38 163 LEU B O 1
ATOM 2773 N N . ALA B 1 186 ? 22.809 102.538 17.880 1.00 26.36 164 ALA B N 1
ATOM 2774 C CA . ALA B 1 186 ? 23.897 103.436 17.527 1.00 27.00 164 ALA B CA 1
ATOM 2775 C C . ALA B 1 186 ? 23.572 104.869 17.976 1.00 26.98 164 ALA B C 1
ATOM 2776 O O . ALA B 1 186 ? 24.437 105.558 18.516 1.00 26.18 164 ALA B O 1
ATOM 2778 N N . ALA B 1 187 ? 22.330 105.306 17.743 1.00 27.06 165 ALA B N 1
ATOM 2779 C CA . ALA B 1 187 ? 21.890 106.653 18.152 1.00 28.14 165 ALA B CA 1
ATOM 2780 C C . ALA B 1 187 ? 21.950 106.815 19.670 1.00 28.73 165 ALA B C 1
ATOM 2781 O O . ALA B 1 187 ? 22.421 107.838 20.184 1.00 28.57 165 ALA B O 1
ATOM 2783 N N . GLU B 1 188 ? 21.482 105.794 20.376 1.00 29.70 166 GLU B N 1
ATOM 2784 C CA . GLU B 1 188 ? 21.515 105.766 21.839 1.00 30.56 166 GLU B CA 1
ATOM 2785 C C . GLU B 1 188 ? 22.929 105.910 22.419 1.00 29.97 166 GLU B C 1
ATOM 2786 O O . GLU B 1 188 ? 23.160 106.665 23.350 1.00 30.30 166 GLU B O 1
ATOM 2792 N N . LEU B 1 189 ? 23.871 105.157 21.880 1.00 29.53 167 LEU B N 1
ATOM 2793 C CA . LEU B 1 189 ? 25.219 105.149 22.415 1.00 29.09 167 LEU B CA 1
ATOM 2794 C C . LEU B 1 189 ? 26.104 106.258 21.834 1.00 28.69 167 LEU B C 1
ATOM 2795 O O . LEU B 1 189 ? 27.216 106.453 22.300 1.00 29.11 167 LEU B O 1
ATOM 2800 N N . GLY B 1 190 ? 25.626 106.958 20.815 1.00 27.96 168 GLY B N 1
ATOM 2801 C CA . GLY B 1 190 ? 26.375 108.044 20.197 1.00 28.31 168 GLY B CA 1
ATOM 2802 C C . GLY B 1 190 ? 27.446 107.583 19.213 1.00 28.38 168 GLY B C 1
ATOM 2803 O O . GLY B 1 190 ? 28.505 108.217 19.100 1.00 28.61 168 GLY B O 1
ATOM 2804 N N . HIS B 1 191 ? 27.187 106.476 18.521 1.00 27.80 169 HIS B N 1
ATOM 2805 C CA . HIS B 1 191 ? 28.114 105.946 17.522 1.00 27.47 169 HIS B CA 1
ATOM 2806 C C . HIS B 1 191 ? 27.428 106.019 16.163 1.00 27.01 169 HIS B C 1
ATOM 2807 O O . HIS B 1 191 ? 26.327 106.531 16.044 1.00 26.62 169 HIS B O 1
ATOM 2814 N N . HIS B 1 192 ? 28.108 105.523 15.150 1.00 26.80 170 HIS B N 1
ATOM 2815 C CA . HIS B 1 192 ? 27.653 105.556 13.770 1.00 26.79 170 HIS B CA 1
ATOM 2816 C C . HIS B 1 192 ? 27.032 104.226 13.397 1.00 26.02 170 HIS B C 1
ATOM 2817 O O . HIS B 1 192 ? 27.383 103.175 13.985 1.00 24.74 170 HIS B O 1
ATOM 2824 N N . PHE B 1 193 ? 26.123 104.298 12.424 1.00 24.70 171 PHE B N 1
ATOM 2825 C CA . PHE B 1 193 ? 25.418 103.146 11.886 1.00 24.82 171 PHE B CA 1
ATOM 2826 C C . PHE B 1 193 ? 25.452 103.147 10.366 1.00 24.48 171 PHE B C 1
ATOM 2827 O O . PHE B 1 193 ? 25.332 104.203 9.745 1.00 23.36 171 PHE B O 1
ATOM 2835 N N . PHE B 1 194 ? 25.559 101.962 9.779 1.00 23.71 172 PHE B N 1
ATOM 2836 C CA . PHE B 1 194 ? 25.471 101.778 8.330 1.00 24.06 172 PHE B CA 1
ATOM 2837 C C . PHE B 1 194 ? 24.718 100.483 8.060 1.00 24.11 172 PHE B C 1
ATOM 2838 O O . PHE B 1 194 ? 24.997 99.456 8.689 1.00 24.09 172 PHE B O 1
ATOM 2846 N N . ASP B 1 195 ? 23.733 100.525 7.172 1.00 24.06 173 ASP B N 1
ATOM 2847 C CA . ASP B 1 195 ? 22.968 99.319 6.852 1.00 24.31 173 ASP B CA 1
ATOM 2848 C C . ASP B 1 195 ? 23.547 98.694 5.583 1.00 23.99 173 ASP B C 1
ATOM 2849 O O . ASP B 1 195 ? 23.319 99.195 4.487 1.00 23.75 173 ASP B O 1
ATOM 2854 N N . ALA B 1 196 ? 24.292 97.593 5.730 1.00 23.55 174 ALA B N 1
ATOM 2855 C CA . ALA B 1 196 ? 24.896 96.947 4.569 1.00 24.09 174 ALA B CA 1
ATOM 2856 C C . ALA B 1 196 ? 23.781 96.354 3.683 1.00 23.82 174 ALA B C 1
ATOM 2857 O O . ALA B 1 196 ? 23.940 96.206 2.493 1.00 23.52 174 ALA B O 1
ATOM 2859 N N . GLY B 1 197 ? 22.649 96.050 4.289 1.00 24.44 175 GLY B N 1
ATOM 2860 C CA . GLY B 1 197 ? 21.465 95.597 3.572 1.00 25.72 175 GLY B CA 1
ATOM 2861 C C . GLY B 1 197 ? 20.856 96.592 2.604 1.00 26.02 175 GLY B C 1
ATOM 2862 O O . GLY B 1 197 ? 20.181 96.187 1.661 1.00 25.98 175 GLY B O 1
ATOM 2863 N N A SER B 1 198 ? 21.079 97.889 2.823 0.50 26.42 176 SER B N 1
ATOM 2864 N N B SER B 1 198 ? 21.094 97.887 2.839 0.50 26.64 176 SER B N 1
ATOM 2865 C CA A SER B 1 198 ? 20.626 98.905 1.868 0.50 26.78 176 SER B CA 1
ATOM 2866 C CA B SER B 1 198 ? 20.672 98.945 1.914 0.50 27.19 176 SER B CA 1
ATOM 2867 C C A SER B 1 198 ? 21.571 99.006 0.680 0.50 27.59 176 SER B C 1
ATOM 2868 C C B SER B 1 198 ? 21.563 98.992 0.681 0.50 27.81 176 SER B C 1
ATOM 2869 O O A SER B 1 198 ? 21.294 99.745 -0.286 0.50 27.36 176 SER B O 1
ATOM 2870 O O B SER B 1 198 ? 21.242 99.680 -0.311 0.50 27.54 176 SER B O 1
ATOM 2875 N N . VAL B 1 199 ? 22.666 98.241 0.710 1.00 28.16 177 VAL B N 1
ATOM 2876 C CA . VAL B 1 199 ? 23.602 98.201 -0.462 1.00 28.57 177 VAL B CA 1
ATOM 2877 C C . VAL B 1 199 ? 23.531 96.959 -1.311 1.00 29.40 177 VAL B C 1
ATOM 2878 O O . VAL B 1 199 ? 23.561 97.040 -2.532 1.00 29.81 177 VAL B O 1
ATOM 2882 N N . ALA B 1 200 ? 23.473 95.812 -0.658 1.00 30.07 178 ALA B N 1
ATOM 2883 C CA . ALA B 1 200 ? 23.617 94.526 -1.307 1.00 30.58 178 ALA B CA 1
ATOM 2884 C C . ALA B 1 200 ? 22.710 93.523 -0.594 1.00 30.68 178 ALA B C 1
ATOM 2885 O O . ALA B 1 200 ? 22.209 93.771 0.515 1.00 30.56 178 ALA B O 1
ATOM 2887 N N . SER B 1 201 ? 22.478 92.400 -1.249 1.00 30.41 179 SER B N 1
ATOM 2888 C CA . SER B 1 201 ? 21.577 91.389 -0.718 1.00 30.40 179 SER B CA 1
ATOM 2889 C C . SER B 1 201 ? 22.291 90.067 -0.572 1.00 29.01 179 SER B C 1
ATOM 2890 O O . SER B 1 201 ? 23.195 89.779 -1.346 1.00 29.40 179 SER B O 1
ATOM 2893 N N . ALA B 1 202 ? 21.859 89.261 0.404 1.00 27.47 180 ALA B N 1
ATOM 2894 C CA . ALA B 1 202 ? 22.277 87.871 0.527 1.00 26.41 180 ALA B CA 1
ATOM 2895 C C . ALA B 1 202 ? 22.042 87.083 -0.760 1.00 25.82 180 ALA B C 1
ATOM 2896 O O . ALA B 1 202 ? 21.110 87.351 -1.501 1.00 25.44 180 ALA B O 1
ATOM 2898 N N . SER B 1 203 ? 22.889 86.098 -1.006 1.00 24.65 181 SER B N 1
ATOM 2899 C CA . SER B 1 203 ? 22.776 85.239 -2.178 1.00 25.22 181 SER B CA 1
ATOM 2900 C C . SER B 1 203 ? 21.695 84.180 -2.022 1.00 25.06 181 SER B C 1
ATOM 2901 O O . SER B 1 203 ? 21.646 83.487 -1.013 1.00 25.25 181 SER B O 1
ATOM 2904 N N . PRO B 1 204 ? 20.868 83.996 -3.047 1.00 26.25 182 PRO B N 1
ATOM 2905 C CA . PRO B 1 204 ? 19.927 82.883 -2.991 1.00 26.29 182 PRO B CA 1
ATOM 2906 C C . PRO B 1 204 ? 20.581 81.486 -3.122 1.00 26.29 182 PRO B C 1
ATOM 2907 O O . PRO B 1 204 ? 19.892 80.488 -2.928 1.00 25.41 182 PRO B O 1
ATOM 2911 N N . VAL B 1 205 ? 21.900 81.424 -3.369 1.00 25.98 183 VAL B N 1
ATOM 2912 C CA . VAL B 1 205 ? 22.630 80.151 -3.365 1.00 25.89 183 VAL B CA 1
ATOM 2913 C C . VAL B 1 205 ? 22.519 79.458 -1.998 1.00 25.85 183 VAL B C 1
ATOM 2914 O O . VAL B 1 205 ? 22.385 78.244 -1.922 1.00 25.93 183 VAL B O 1
ATOM 2918 N N . ASP B 1 206 ? 22.556 80.217 -0.910 1.00 25.67 184 ASP B N 1
ATOM 2919 C CA . ASP B 1 206 ? 22.239 79.635 0.397 1.00 25.54 184 ASP B CA 1
ATOM 2920 C C . ASP B 1 206 ? 21.363 80.478 1.310 1.00 25.35 184 ASP B C 1
ATOM 2921 O O . ASP B 1 206 ? 21.024 80.057 2.412 1.00 25.28 184 ASP B O 1
ATOM 2926 N N . GLY B 1 207 ? 20.963 81.646 0.845 1.00 25.22 185 GLY B N 1
ATOM 2927 C CA . GLY B 1 207 ? 20.101 82.525 1.631 1.00 25.56 185 GLY B CA 1
ATOM 2928 C C . GLY B 1 207 ? 20.813 83.385 2.638 1.00 25.63 185 GLY B C 1
ATOM 2929 O O . GLY B 1 207 ? 20.184 84.205 3.280 1.00 25.99 185 GLY B O 1
ATOM 2930 N N . VAL B 1 208 ? 22.126 83.230 2.788 1.00 25.89 186 VAL B N 1
ATOM 2931 C CA . VAL B 1 208 ? 22.827 83.842 3.920 1.00 25.56 186 VAL B CA 1
ATOM 2932 C C . VAL B 1 208 ? 24.109 84.606 3.547 1.00 26.12 186 VAL B C 1
ATOM 2933 O O . VAL B 1 208 ? 24.326 85.754 4.000 1.00 26.33 186 VAL B O 1
ATOM 2937 N N . HIS B 1 209 ? 24.980 83.953 2.781 1.00 25.44 187 HIS B N 1
ATOM 2938 C CA . HIS B 1 209 ? 26.274 84.527 2.419 1.00 25.49 187 HIS B CA 1
ATOM 2939 C C . HIS B 1 209 ? 26.167 85.463 1.217 1.00 24.46 187 HIS B C 1
ATOM 2940 O O . HIS B 1 209 ? 25.111 85.600 0.609 1.00 23.27 187 HIS B O 1
ATOM 2947 N N . LEU B 1 210 ? 27.268 86.142 0.919 1.00 24.14 188 LEU B N 1
ATOM 2948 C CA . LEU B 1 210 ? 27.280 87.207 -0.063 1.00 24.09 188 LEU B CA 1
ATOM 2949 C C . LEU B 1 210 ? 28.154 86.785 -1.212 1.00 24.38 188 LEU B C 1
ATOM 2950 O O . LEU B 1 210 ? 29.253 86.288 -0.999 1.00 24.66 188 LEU B O 1
ATOM 2955 N N . ASP B 1 211 ? 27.690 86.982 -2.442 1.00 24.10 189 ASP B N 1
ATOM 2956 C CA . ASP B 1 211 ? 28.586 86.707 -3.570 1.00 24.53 189 ASP B CA 1
ATOM 2957 C C . ASP B 1 211 ? 29.643 87.817 -3.659 1.00 23.81 189 ASP B C 1
ATOM 2958 O O . ASP B 1 211 ? 29.618 88.774 -2.859 1.00 22.04 189 ASP B O 1
ATOM 2963 N N . ALA B 1 212 ? 30.580 87.657 -4.586 1.00 23.01 190 ALA B N 1
ATOM 2964 C CA . ALA B 1 212 ? 31.760 88.514 -4.641 1.00 23.35 190 ALA B CA 1
ATOM 2965 C C . ALA B 1 212 ? 31.416 89.961 -5.029 1.00 23.24 190 ALA B C 1
ATOM 2966 O O . ALA B 1 212 ? 32.044 90.901 -4.543 1.00 22.90 190 ALA B O 1
ATOM 2968 N N . SER B 1 213 ? 30.401 90.160 -5.860 1.00 23.85 191 SER B N 1
ATOM 2969 C CA . SER B 1 213 ? 30.065 91.527 -6.249 1.00 23.71 191 SER B CA 1
ATOM 2970 C C . SER B 1 213 ? 29.239 92.229 -5.137 1.00 23.55 191 SER B C 1
ATOM 2971 O O . SER B 1 213 ? 29.505 93.388 -4.847 1.00 22.15 191 SER B O 1
ATOM 2974 N N . ALA B 1 214 ? 28.325 91.526 -4.456 1.00 23.15 192 ALA B N 1
ATOM 2975 C CA . ALA B 1 214 ? 27.661 92.091 -3.256 1.00 23.20 192 ALA B CA 1
ATOM 2976 C C . ALA B 1 214 ? 28.678 92.473 -2.163 1.00 23.31 192 ALA B C 1
ATOM 2977 O O . ALA B 1 214 ? 28.565 93.535 -1.545 1.00 24.33 192 ALA B O 1
ATOM 2979 N N . THR B 1 215 ? 29.655 91.593 -1.908 1.00 22.63 193 THR B N 1
ATOM 2980 C CA . THR B 1 215 ? 30.722 91.858 -0.953 1.00 22.89 193 THR B CA 1
ATOM 2981 C C . THR B 1 215 ? 31.527 93.127 -1.320 1.00 22.96 193 THR B C 1
ATOM 2982 O O . THR B 1 215 ? 31.727 94.013 -0.480 1.00 22.59 193 THR B O 1
ATOM 2986 N N . ALA B 1 216 ? 31.934 93.231 -2.582 1.00 22.21 194 ALA B N 1
ATOM 2987 C CA . ALA B 1 216 ? 32.721 94.380 -3.032 1.00 22.90 194 ALA B CA 1
ATOM 2988 C C . ALA B 1 216 ? 31.882 95.675 -2.911 1.00 23.74 194 ALA B C 1
ATOM 2989 O O . ALA B 1 216 ? 32.412 96.729 -2.558 1.00 23.49 194 ALA B O 1
ATOM 2991 N N . ALA B 1 217 ? 30.592 95.578 -3.236 1.00 23.66 195 ALA B N 1
ATOM 2992 C CA . ALA B 1 217 ? 29.675 96.721 -3.165 1.00 23.96 195 ALA B CA 1
ATOM 2993 C C . ALA B 1 217 ? 29.602 97.325 -1.767 1.00 23.90 195 ALA B C 1
ATOM 2994 O O . ALA B 1 217 ? 29.513 98.544 -1.610 1.00 23.54 195 ALA B O 1
ATOM 2996 N N . ILE B 1 218 ? 29.665 96.472 -0.747 1.00 23.74 196 ILE B N 1
ATOM 2997 C CA . ILE B 1 218 ? 29.607 96.918 0.626 1.00 23.90 196 ILE B CA 1
ATOM 2998 C C . ILE B 1 218 ? 30.879 97.681 0.988 1.00 24.04 196 ILE B C 1
ATOM 2999 O O . ILE B 1 218 ? 30.802 98.783 1.568 1.00 22.56 196 ILE B O 1
ATOM 3004 N N . GLY B 1 219 ? 32.046 97.136 0.625 1.00 23.50 197 GLY B N 1
ATOM 3005 C CA . GLY B 1 219 ? 33.294 97.877 0.823 1.00 24.30 197 GLY B CA 1
ATOM 3006 C C . GLY B 1 219 ? 33.307 99.247 0.125 1.00 24.47 197 GLY B C 1
ATOM 3007 O O . GLY B 1 219 ? 33.758 100.219 0.685 1.00 25.38 197 GLY B O 1
ATOM 3008 N N . ARG B 1 220 ? 32.845 99.299 -1.123 1.00 23.79 198 ARG B N 1
ATOM 3009 C CA . ARG B 1 220 ? 32.777 100.564 -1.862 1.00 24.97 198 ARG B CA 1
ATOM 3010 C C . ARG B 1 220 ? 31.860 101.560 -1.174 1.00 24.31 198 ARG B C 1
ATOM 3011 O O . ARG B 1 220 ? 32.247 102.689 -0.965 1.00 24.37 198 ARG B O 1
ATOM 3019 N N . ALA B 1 221 ? 30.662 101.111 -0.802 1.00 24.26 199 ALA B N 1
ATOM 3020 C CA . ALA B 1 221 ? 29.660 101.970 -0.182 1.00 24.50 199 ALA B CA 1
ATOM 3021 C C . ALA B 1 221 ? 30.144 102.444 1.191 1.00 24.52 199 ALA B C 1
ATOM 3022 O O . ALA B 1 221 ? 29.775 103.526 1.622 1.00 25.00 199 ALA B O 1
ATOM 3024 N N . LEU B 1 222 ? 30.965 101.650 1.869 1.00 24.57 200 LEU B N 1
ATOM 3025 C CA . LEU B 1 222 ? 31.504 102.054 3.177 1.00 24.66 200 LEU B CA 1
ATOM 3026 C C . LEU B 1 222 ? 32.516 103.228 3.118 1.00 24.50 200 LEU B C 1
ATOM 3027 O O . LEU B 1 222 ? 32.662 103.943 4.094 1.00 24.60 200 LEU B O 1
ATOM 3032 N N . ALA B 1 223 ? 33.173 103.448 1.974 1.00 24.33 201 ALA B N 1
ATOM 3033 C CA . ALA B 1 223 ? 34.242 104.440 1.876 1.00 24.51 201 ALA B CA 1
ATOM 3034 C C . ALA B 1 223 ? 33.784 105.828 2.301 1.00 25.45 201 ALA B C 1
ATOM 3035 O O . ALA B 1 223 ? 34.439 106.496 3.107 1.00 24.45 201 ALA B O 1
ATOM 3037 N N . ALA B 1 224 ? 32.652 106.262 1.763 1.00 25.50 202 ALA B N 1
ATOM 3038 C CA . ALA B 1 224 ? 32.160 107.609 2.025 1.00 26.63 202 ALA B CA 1
ATOM 3039 C C . ALA B 1 224 ? 31.911 107.910 3.525 1.00 26.91 202 ALA B C 1
ATOM 3040 O O . ALA B 1 224 ? 32.491 108.872 4.067 1.00 26.95 202 ALA B O 1
ATOM 3042 N N . PRO B 1 225 ? 31.058 107.120 4.199 1.00 27.09 203 PRO B N 1
ATOM 3043 C CA . PRO B 1 225 ? 30.879 107.347 5.618 1.00 27.12 203 PRO B CA 1
ATOM 3044 C C . PRO B 1 225 ? 32.134 107.166 6.455 1.00 27.88 203 PRO B C 1
ATOM 3045 O O . PRO B 1 225 ? 32.316 107.905 7.428 1.00 27.85 203 PRO B O 1
ATOM 3049 N N . VAL B 1 226 ? 32.984 106.206 6.111 1.00 27.12 204 VAL B N 1
ATOM 3050 C CA . VAL B 1 226 ? 34.255 106.041 6.816 1.00 27.74 204 VAL B CA 1
ATOM 3051 C C . VAL B 1 226 ? 35.147 107.280 6.629 1.00 28.26 204 VAL B C 1
ATOM 3052 O O . VAL B 1 226 ? 35.731 107.795 7.586 1.00 27.37 204 VAL B O 1
ATOM 3056 N N . ARG B 1 227 ? 35.226 107.783 5.404 1.00 29.37 205 ARG B N 1
ATOM 3057 C CA . ARG B 1 227 ? 35.998 108.993 5.127 1.00 30.18 205 ARG B CA 1
ATOM 3058 C C . ARG B 1 227 ? 35.526 110.174 6.013 1.00 30.35 205 ARG B C 1
ATOM 3059 O O . ARG B 1 227 ? 36.349 110.931 6.537 1.00 31.25 205 ARG B O 1
ATOM 3067 N N . ASP B 1 228 ? 34.206 110.299 6.185 1.00 30.15 206 ASP B N 1
ATOM 3068 C CA . ASP B 1 228 ? 33.583 111.342 6.981 1.00 30.53 206 ASP B CA 1
ATOM 3069 C C . ASP B 1 228 ? 33.842 111.153 8.471 1.00 29.63 206 ASP B C 1
ATOM 3070 O O . ASP B 1 228 ? 34.158 112.099 9.174 1.00 28.75 206 ASP B O 1
ATOM 3075 N N . ILE B 1 229 ? 33.710 109.921 8.952 1.00 28.37 207 ILE B N 1
ATOM 3076 C CA . ILE B 1 229 ? 33.951 109.626 10.350 1.00 28.36 207 ILE B CA 1
ATOM 3077 C C . ILE B 1 229 ? 35.414 109.961 10.725 1.00 28.46 207 ILE B C 1
ATOM 3078 O O . ILE B 1 229 ? 35.688 110.588 11.748 1.00 29.10 207 ILE B O 1
ATOM 3083 N N . LEU B 1 230 ? 36.352 109.558 9.880 1.00 29.04 208 LEU B N 1
ATOM 3084 C CA . LEU B 1 230 ? 37.782 109.731 10.160 1.00 28.91 208 LEU B CA 1
ATOM 3085 C C . LEU B 1 230 ? 38.209 111.203 10.196 1.00 28.65 208 LEU B C 1
ATOM 3086 O O . LEU B 1 230 ? 37.754 112.001 9.378 1.00 30.43 208 LEU B O 1
ATOM 3099 N N . LYS C 1 24 ? 20.234 85.514 62.923 1.00 34.22 2 LYS C N 1
ATOM 3100 C CA . LYS C 1 24 ? 20.282 84.618 61.767 1.00 32.92 2 LYS C CA 1
ATOM 3101 C C . LYS C 1 24 ? 20.850 85.360 60.580 1.00 30.44 2 LYS C C 1
ATOM 3102 O O . LYS C 1 24 ? 20.776 86.597 60.504 1.00 30.24 2 LYS C O 1
ATOM 3108 N N . THR C 1 25 ? 21.437 84.616 59.660 1.00 27.97 3 THR C N 1
ATOM 3109 C CA . THR C 1 25 ? 21.971 85.209 58.432 1.00 26.62 3 THR C CA 1
ATOM 3110 C C . THR C 1 25 ? 21.302 84.583 57.206 1.00 25.82 3 THR C C 1
ATOM 3111 O O . THR C 1 25 ? 21.067 83.367 57.148 1.00 24.97 3 THR C O 1
ATOM 3115 N N . VAL C 1 26 ? 21.008 85.427 56.228 1.00 24.64 4 VAL C N 1
ATOM 3116 C CA . VAL C 1 26 ? 20.206 85.040 55.077 1.00 24.22 4 VAL C CA 1
ATOM 3117 C C . VAL C 1 26 ? 20.908 85.579 53.834 1.00 24.44 4 VAL C C 1
ATOM 3118 O O . VAL C 1 26 ? 21.319 86.749 53.829 1.00 24.44 4 VAL C O 1
ATOM 3122 N N . LEU C 1 27 ? 21.073 84.722 52.815 1.00 23.64 5 LEU C N 1
ATOM 3123 C CA . LEU C 1 27 ? 21.509 85.155 51.499 1.00 23.93 5 LEU C CA 1
ATOM 3124 C C . LEU C 1 27 ? 20.309 85.373 50.567 1.00 24.07 5 LEU C C 1
ATOM 3125 O O . LEU C 1 27 ? 19.491 84.466 50.374 1.00 24.45 5 LEU C O 1
ATOM 3130 N N . ALA C 1 28 ? 20.243 86.561 49.970 1.00 23.68 6 ALA C N 1
ATOM 3131 C CA . ALA C 1 28 ? 19.202 86.919 48.994 1.00 24.00 6 ALA C CA 1
ATOM 3132 C C . ALA C 1 28 ? 19.855 86.967 47.627 1.00 23.80 6 ALA C C 1
ATOM 3133 O O . ALA C 1 28 ? 20.520 87.955 47.253 1.00 24.27 6 ALA C O 1
ATOM 3135 N N . PHE C 1 29 ? 19.703 85.861 46.899 1.00 24.14 7 PHE C N 1
ATOM 3136 C CA . PHE C 1 29 ? 20.422 85.622 45.647 1.00 23.98 7 PHE C CA 1
ATOM 3137 C C . PHE C 1 29 ? 19.488 85.718 44.475 1.00 23.87 7 PHE C C 1
ATOM 3138 O O . PHE C 1 29 ? 18.546 84.938 44.375 1.00 24.56 7 PHE C O 1
ATOM 3146 N N . GLY C 1 30 ? 19.756 86.633 43.557 1.00 23.82 8 GLY C N 1
ATOM 3147 C CA . GLY C 1 30 ? 18.844 86.818 42.435 1.00 23.25 8 GLY C CA 1
ATOM 3148 C C . GLY C 1 30 ? 19.453 87.613 41.299 1.00 22.70 8 GLY C C 1
ATOM 3149 O O . GLY C 1 30 ? 20.666 87.654 41.137 1.00 22.82 8 GLY C O 1
ATOM 3150 N N . ASP C 1 31 ? 18.584 88.231 40.505 1.00 22.98 9 ASP C N 1
ATOM 3151 C CA . ASP C 1 31 ? 18.951 88.955 39.296 1.00 23.39 9 ASP C CA 1
ATOM 3152 C C . ASP C 1 31 ? 18.561 90.433 39.489 1.00 23.71 9 ASP C C 1
ATOM 3153 O O . ASP C 1 31 ? 18.528 90.901 40.628 1.00 22.19 9 ASP C O 1
ATOM 3158 N N . SER C 1 32 ? 18.268 91.177 38.413 1.00 23.51 10 SER C N 1
ATOM 3159 C CA . SER C 1 32 ? 17.989 92.599 38.587 1.00 24.78 10 SER C CA 1
ATOM 3160 C C . SER C 1 32 ? 16.678 92.827 39.378 1.00 23.72 10 SER C C 1
ATOM 3161 O O . SER C 1 32 ? 16.491 93.879 39.939 1.00 23.67 10 SER C O 1
ATOM 3164 N N . LEU C 1 33 ? 15.796 91.845 39.467 1.00 23.86 11 LEU C N 1
ATOM 3165 C CA . LEU C 1 33 ? 14.616 91.994 40.319 1.00 24.24 11 LEU C CA 1
ATOM 3166 C C . LEU C 1 33 ? 15.022 92.104 41.801 1.00 24.14 11 LEU C C 1
ATOM 3167 O O . LEU C 1 33 ? 14.336 92.732 42.602 1.00 24.78 11 LEU C O 1
ATOM 3172 N N . THR C 1 34 ? 16.147 91.494 42.137 1.00 23.73 12 THR C N 1
ATOM 3173 C CA . THR C 1 34 ? 16.716 91.483 43.477 1.00 23.45 12 THR C CA 1
ATOM 3174 C C . THR C 1 34 ? 17.643 92.666 43.721 1.00 23.26 12 THR C C 1
ATOM 3175 O O . THR C 1 34 ? 17.594 93.297 44.773 1.00 22.97 12 THR C O 1
ATOM 3179 N N . TRP C 1 35 ? 18.440 92.994 42.715 1.00 23.58 13 TRP C N 1
ATOM 3180 C CA . TRP C 1 35 ? 19.206 94.252 42.686 1.00 23.41 13 TRP C CA 1
ATOM 3181 C C . TRP C 1 35 ? 18.295 95.464 42.863 1.00 23.42 13 TRP C C 1
ATOM 3182 O O . TRP C 1 35 ? 18.618 96.386 43.602 1.00 23.44 13 TRP C O 1
ATOM 3193 N N . GLY C 1 36 ? 17.149 95.438 42.184 1.00 23.77 14 GLY C N 1
ATOM 3194 C CA . GLY C 1 36 ? 16.123 96.460 42.282 1.00 23.90 14 GLY C CA 1
ATOM 3195 C C . GLY C 1 36 ? 16.139 97.404 41.096 1.00 24.09 14 GLY C C 1
ATOM 3196 O O . GLY C 1 36 ? 16.202 98.619 41.287 1.00 23.49 14 GLY C O 1
ATOM 3197 N N . ALA C 1 37 ? 16.098 96.843 39.883 1.00 24.40 15 ALA C N 1
ATOM 3198 C CA . ALA C 1 37 ? 16.106 97.642 38.641 1.00 25.31 15 ALA C CA 1
ATOM 3199 C C . ALA C 1 37 ? 14.776 98.336 38.432 1.00 26.52 15 ALA C C 1
ATOM 3200 O O . ALA C 1 37 ? 13.728 97.681 38.388 1.00 26.62 15 ALA C O 1
ATOM 3202 N N . ASP C 1 38 ? 14.837 99.657 38.318 1.00 27.55 16 ASP C N 1
ATOM 3203 C CA . ASP C 1 38 ? 13.690 100.519 37.999 1.00 28.71 16 ASP C CA 1
ATOM 3204 C C . ASP C 1 38 ? 13.262 100.314 36.529 1.00 29.48 16 ASP C C 1
ATOM 3205 O O . ASP C 1 38 ? 14.045 100.564 35.607 1.00 28.74 16 ASP C O 1
ATOM 3210 N N . PRO C 1 39 ? 12.040 99.797 36.296 1.00 30.36 17 PRO C N 1
ATOM 3211 C CA . PRO C 1 39 ? 11.638 99.497 34.919 1.00 31.16 17 PRO C CA 1
ATOM 3212 C C . PRO C 1 39 ? 11.749 100.698 33.979 1.00 33.20 17 PRO C C 1
ATOM 3213 O O . PRO C 1 39 ? 12.006 100.529 32.766 1.00 34.21 17 PRO C O 1
ATOM 3217 N N . ALA C 1 40 ? 11.558 101.884 34.556 1.00 34.06 18 ALA C N 1
ATOM 3218 C CA . ALA C 1 40 ? 11.667 103.143 33.857 1.00 35.25 18 ALA C CA 1
ATOM 3219 C C . ALA C 1 40 ? 13.133 103.398 33.508 1.00 36.03 18 ALA C C 1
ATOM 3220 O O . ALA C 1 40 ? 13.567 103.120 32.366 1.00 37.90 18 ALA C O 1
ATOM 3222 N N . THR C 1 41 ? 13.893 103.855 34.515 1.00 35.10 19 THR C N 1
ATOM 3223 C CA . THR C 1 41 ? 15.265 104.366 34.329 1.00 33.97 19 THR C CA 1
ATOM 3224 C C . THR C 1 41 ? 16.320 103.282 34.141 1.00 33.55 19 THR C C 1
ATOM 3225 O O . THR C 1 41 ? 17.432 103.552 33.681 1.00 34.73 19 THR C O 1
ATOM 3229 N N . GLY C 1 42 ? 15.990 102.043 34.503 1.00 31.62 20 GLY C N 1
ATOM 3230 C CA . GLY C 1 42 ? 16.983 100.981 34.566 1.00 30.60 20 GLY C CA 1
ATOM 3231 C C . GLY C 1 42 ? 17.930 101.166 35.740 1.00 28.95 20 GLY C C 1
ATOM 3232 O O . GLY C 1 42 ? 18.717 100.290 36.012 1.00 29.69 20 GLY C O 1
ATOM 3233 N N . LEU C 1 43 ? 17.839 102.295 36.436 1.00 27.81 21 LEU C N 1
ATOM 3234 C CA . LEU C 1 43 ? 18.668 102.569 37.595 1.00 27.23 21 LEU C CA 1
ATOM 3235 C C . LEU C 1 43 ? 18.081 101.920 38.833 1.00 26.25 21 LEU C C 1
ATOM 3236 O O . LEU C 1 43 ? 16.945 101.467 38.819 1.00 26.01 21 LEU C O 1
ATOM 3241 N N . ARG C 1 44 ? 18.848 101.918 39.916 1.00 25.15 22 ARG C N 1
ATOM 3242 C CA . ARG C 1 44 ? 18.498 101.156 41.121 1.00 24.64 22 ARG C CA 1
ATOM 3243 C C . ARG C 1 44 ? 17.421 101.800 42.003 1.00 23.81 22 ARG C C 1
ATOM 3244 O O . ARG C 1 44 ? 17.472 102.989 42.301 1.00 22.99 22 ARG C O 1
ATOM 3252 N N . HIS C 1 45 ? 16.470 100.992 42.466 1.00 23.92 23 HIS C N 1
ATOM 3253 C CA . HIS C 1 45 ? 15.478 101.477 43.442 1.00 24.29 23 HIS C CA 1
ATOM 3254 C C . HIS C 1 45 ? 16.203 101.930 44.702 1.00 24.02 23 HIS C C 1
ATOM 3255 O O . HIS C 1 45 ? 17.198 101.323 45.050 1.00 23.80 23 HIS C O 1
ATOM 3262 N N . PRO C 1 46 ? 15.684 102.958 45.392 1.00 24.53 24 PRO C N 1
ATOM 3263 C CA . PRO C 1 46 ? 16.224 103.278 46.714 1.00 24.68 24 PRO C CA 1
ATOM 3264 C C . PRO C 1 46 ? 16.187 102.062 47.642 1.00 25.46 24 PRO C C 1
ATOM 3265 O O . PRO C 1 46 ? 15.333 101.183 47.494 1.00 23.63 24 PRO C O 1
ATOM 3269 N N . VAL C 1 47 ? 17.109 102.046 48.597 1.00 26.50 25 VAL C N 1
ATOM 3270 C CA . VAL C 1 47 ? 17.341 100.889 49.426 1.00 28.05 25 VAL C CA 1
ATOM 3271 C C . VAL C 1 47 ? 16.074 100.458 50.152 1.00 28.26 25 VAL C C 1
ATOM 3272 O O . VAL C 1 47 ? 15.836 99.271 50.287 1.00 27.98 25 VAL C O 1
ATOM 3276 N N . GLU C 1 48 ? 15.232 101.427 50.522 1.00 28.77 26 GLU C N 1
ATOM 3277 C CA . GLU C 1 48 ? 14.000 101.185 51.273 1.00 29.61 26 GLU C CA 1
ATOM 3278 C C . GLU C 1 48 ? 12.980 100.368 50.517 1.00 29.96 26 GLU C C 1
ATOM 3279 O O . GLU C 1 48 ? 12.071 99.826 51.135 1.00 30.11 26 GLU C O 1
ATOM 3285 N N . HIS C 1 49 ? 13.125 100.286 49.193 1.00 29.76 27 HIS C N 1
ATOM 3286 C CA . HIS C 1 49 ? 12.189 99.561 48.351 1.00 29.54 27 HIS C CA 1
ATOM 3287 C C . HIS C 1 49 ? 12.758 98.264 47.742 1.00 29.63 27 HIS C C 1
ATOM 3288 O O . HIS C 1 49 ? 12.030 97.577 47.067 1.00 32.59 27 HIS C O 1
ATOM 3295 N N . ARG C 1 50 ? 14.026 97.925 47.987 1.00 28.18 28 ARG C N 1
ATOM 3296 C CA . ARG C 1 50 ? 14.621 96.659 47.522 1.00 26.77 28 ARG C CA 1
ATOM 3297 C C . ARG C 1 50 ? 14.158 95.516 48.416 1.00 25.10 28 ARG C C 1
ATOM 3298 O O . ARG C 1 50 ? 14.108 95.679 49.637 1.00 24.06 28 ARG C O 1
ATOM 3306 N N . TRP C 1 51 ? 13.811 94.368 47.836 1.00 24.03 29 TRP C N 1
ATOM 3307 C CA . TRP C 1 51 ? 13.163 93.338 48.637 1.00 23.19 29 TRP C CA 1
ATOM 3308 C C . TRP C 1 51 ? 14.054 92.772 49.741 1.00 23.09 29 TRP C C 1
ATOM 3309 O O . TRP C 1 51 ? 13.550 92.486 50.819 1.00 22.42 29 TRP C O 1
ATOM 3320 N N . PRO C 1 52 ? 15.370 92.603 49.484 1.00 22.35 30 PRO C N 1
ATOM 3321 C CA . PRO C 1 52 ? 16.201 92.126 50.576 1.00 22.85 30 PRO C CA 1
ATOM 3322 C C . PRO C 1 52 ? 16.242 93.071 51.767 1.00 22.76 30 PRO C C 1
ATOM 3323 O O . PRO C 1 52 ? 16.142 92.628 52.900 1.00 23.22 30 PRO C O 1
ATOM 3327 N N . ASP C 1 53 ? 16.339 94.370 51.521 1.00 23.09 31 ASP C N 1
ATOM 3328 C CA . ASP C 1 53 ? 16.345 95.327 52.610 1.00 23.68 31 ASP C CA 1
ATOM 3329 C C . ASP C 1 53 ? 14.983 95.400 53.298 1.00 23.42 31 ASP C C 1
ATOM 3330 O O . ASP C 1 53 ? 14.889 95.486 54.530 1.00 22.83 31 ASP C O 1
ATOM 3335 N N . VAL C 1 54 ? 13.916 95.370 52.513 1.00 23.60 32 VAL C N 1
ATOM 3336 C CA . VAL C 1 54 ? 12.571 95.357 53.089 1.00 23.23 32 VAL C CA 1
ATOM 3337 C C . VAL C 1 54 ? 12.362 94.102 53.948 1.00 23.71 32 VAL C C 1
ATOM 3338 O O . VAL C 1 54 ? 11.808 94.198 55.031 1.00 23.66 32 VAL C O 1
ATOM 3342 N N . LEU C 1 55 ? 12.811 92.936 53.466 1.00 23.96 33 LEU C N 1
ATOM 3343 C CA . LEU C 1 55 ? 12.707 91.692 54.242 1.00 23.90 33 LEU C CA 1
ATOM 3344 C C . LEU C 1 55 ? 13.437 91.847 55.579 1.00 24.29 33 LEU C C 1
ATOM 3345 O O . LEU C 1 55 ? 12.878 91.560 56.630 1.00 25.12 33 LEU C O 1
ATOM 3350 N N . GLU C 1 56 ? 14.663 92.348 55.534 1.00 24.71 34 GLU C N 1
ATOM 3351 C CA . GLU C 1 56 ? 15.473 92.555 56.733 1.00 25.09 34 GLU C CA 1
ATOM 3352 C C . GLU C 1 56 ? 14.813 93.518 57.721 1.00 24.47 34 GLU C C 1
ATOM 3353 O O . GLU C 1 56 ? 14.775 93.229 58.910 1.00 24.13 34 GLU C O 1
ATOM 3359 N N . ALA C 1 57 ? 14.276 94.634 57.228 1.00 24.71 35 ALA C N 1
ATOM 3360 C CA . ALA C 1 57 ? 13.542 95.584 58.066 1.00 25.07 35 ALA C CA 1
ATOM 3361 C C . ALA C 1 57 ? 12.303 94.942 58.672 1.00 25.78 35 ALA C C 1
ATOM 3362 O O . ALA C 1 57 ? 12.026 95.143 59.849 1.00 24.47 35 ALA C O 1
ATOM 3364 N N . GLU C 1 58 ? 11.576 94.144 57.877 1.00 26.76 36 GLU C N 1
ATOM 3365 C CA . GLU C 1 58 ? 10.378 93.445 58.385 1.00 27.70 36 GLU C CA 1
ATOM 3366 C C . GLU C 1 58 ? 10.706 92.426 59.445 1.00 27.78 36 GLU C C 1
ATOM 3367 O O . GLU C 1 58 ? 9.843 92.129 60.262 1.00 28.79 36 GLU C O 1
ATOM 3373 N N . LEU C 1 59 ? 11.927 91.890 59.435 1.00 28.03 37 LEU C N 1
ATOM 3374 C CA . LEU C 1 59 ? 12.336 90.891 60.423 1.00 28.10 37 LEU C CA 1
ATOM 3375 C C . LEU C 1 59 ? 12.856 91.572 61.693 1.00 28.66 37 LEU C C 1
ATOM 3376 O O . LEU C 1 59 ? 13.259 90.903 62.656 1.00 27.60 37 LEU C O 1
ATOM 3381 N N . ALA C 1 60 ? 12.845 92.910 61.666 1.00 28.78 38 ALA C N 1
ATOM 3382 C CA . ALA C 1 60 ? 13.013 93.754 62.836 1.00 29.03 38 ALA C CA 1
ATOM 3383 C C . ALA C 1 60 ? 14.193 93.358 63.701 1.00 29.71 38 ALA C C 1
ATOM 3384 O O . ALA C 1 60 ? 14.061 93.260 64.934 1.00 30.25 38 ALA C O 1
ATOM 3386 N N . GLY C 1 61 ? 15.333 93.132 63.060 1.00 30.17 39 GLY C N 1
ATOM 3387 C CA . GLY C 1 61 ? 16.578 92.878 63.771 1.00 31.17 39 GLY C CA 1
ATOM 3388 C C . GLY C 1 61 ? 16.909 91.421 64.042 1.00 31.38 39 GLY C C 1
ATOM 3389 O O . GLY C 1 61 ? 17.985 91.125 64.557 1.00 32.00 39 GLY C O 1
ATOM 3390 N N . LYS C 1 62 ? 16.007 90.509 63.683 1.00 31.45 40 LYS C N 1
ATOM 3391 C CA . LYS C 1 62 ? 16.227 89.076 63.909 1.00 31.37 40 LYS C CA 1
ATOM 3392 C C . LYS C 1 62 ? 17.159 88.420 62.868 1.00 30.90 40 LYS C C 1
ATOM 3393 O O . LYS C 1 62 ? 17.782 87.388 63.152 1.00 30.04 40 LYS C O 1
ATOM 3399 N N . ALA C 1 63 ? 17.244 89.000 61.670 1.00 30.02 41 ALA C N 1
ATOM 3400 C CA . ALA C 1 63 ? 18.126 88.463 60.647 1.00 29.48 41 ALA C CA 1
ATOM 3401 C C . ALA C 1 63 ? 18.981 89.535 59.968 1.00 28.85 41 ALA C C 1
ATOM 3402 O O . ALA C 1 63 ? 18.605 90.696 59.870 1.00 28.44 41 ALA C O 1
ATOM 3404 N N . LYS C 1 64 ? 20.146 89.115 59.505 1.00 28.36 42 LYS C N 1
ATOM 3405 C CA . LYS C 1 64 ? 20.953 89.913 58.612 1.00 28.45 42 LYS C CA 1
ATOM 3406 C C . LYS C 1 64 ? 20.705 89.347 57.199 1.00 27.50 42 LYS C C 1
ATOM 3407 O O . LYS C 1 64 ? 20.796 88.156 57.003 1.00 26.67 42 LYS C O 1
ATOM 3413 N N . VAL C 1 65 ? 20.364 90.200 56.233 1.00 26.62 43 VAL C N 1
ATOM 3414 C CA . VAL C 1 65 ? 20.108 89.742 54.850 1.00 26.45 43 VAL C CA 1
ATOM 3415 C C . VAL C 1 65 ? 21.183 90.325 53.932 1.00 26.43 43 VAL C C 1
ATOM 3416 O O . VAL C 1 65 ? 21.338 91.541 53.845 1.00 26.61 43 VAL C O 1
ATOM 3420 N N . HIS C 1 66 ? 21.943 89.447 53.295 1.00 25.17 44 HIS C N 1
ATOM 3421 C CA . HIS C 1 66 ? 22.998 89.830 52.364 1.00 26.27 44 HIS C CA 1
ATOM 3422 C C . HIS C 1 66 ? 22.444 89.816 50.949 1.00 26.13 44 HIS C C 1
ATOM 3423 O O . HIS C 1 66 ? 22.131 88.743 50.420 1.00 26.14 44 HIS C O 1
ATOM 3430 N N . PRO C 1 67 ? 22.348 90.988 50.314 1.00 26.48 45 PRO C N 1
ATOM 3431 C CA . PRO C 1 67 ? 21.810 91.010 48.963 1.00 26.54 45 PRO C CA 1
ATOM 3432 C C . PRO C 1 67 ? 22.870 90.671 47.908 1.00 27.03 45 PRO C C 1
ATOM 3433 O O . PRO C 1 67 ? 23.987 91.205 47.944 1.00 27.39 45 PRO C O 1
ATOM 3437 N N . GLU C 1 68 ? 22.527 89.771 46.990 1.00 27.00 46 GLU C N 1
ATOM 3438 C CA . GLU C 1 68 ? 23.393 89.432 45.857 1.00 26.56 46 GLU C CA 1
ATOM 3439 C C . GLU C 1 68 ? 22.512 89.328 44.612 1.00 26.53 46 GLU C C 1
ATOM 3440 O O . GLU C 1 68 ? 22.191 88.236 44.155 1.00 25.89 46 GLU C O 1
ATOM 3446 N N . GLY C 1 69 ? 22.064 90.476 44.111 1.00 25.69 47 GLY C N 1
ATOM 3447 C CA . GLY C 1 69 ? 21.295 90.549 42.873 1.00 25.22 47 GLY C CA 1
ATOM 3448 C C . GLY C 1 69 ? 22.070 91.147 41.703 1.00 24.01 47 GLY C C 1
ATOM 3449 O O . GLY C 1 69 ? 22.489 92.318 41.754 1.00 24.13 47 GLY C O 1
ATOM 3450 N N . LEU C 1 70 ? 22.196 90.366 40.633 1.00 22.96 48 LEU C N 1
ATOM 3451 C CA . LEU C 1 70 ? 22.992 90.726 39.486 1.00 22.96 48 LEU C CA 1
ATOM 3452 C C . LEU C 1 70 ? 22.140 90.784 38.245 1.00 23.55 48 LEU C C 1
ATOM 3453 O O . LEU C 1 70 ? 21.539 89.798 37.844 1.00 23.77 48 LEU C O 1
ATOM 3458 N N . GLY C 1 71 ? 22.129 91.938 37.596 1.00 25.02 49 GLY C N 1
ATOM 3459 C CA . GLY C 1 71 ? 21.366 92.113 36.358 1.00 24.87 49 GLY C CA 1
ATOM 3460 C C . GLY C 1 71 ? 21.777 91.133 35.275 1.00 24.72 49 GLY C C 1
ATOM 3461 O O . GLY C 1 71 ? 22.952 90.978 34.985 1.00 25.40 49 GLY C O 1
ATOM 3462 N N . GLY C 1 72 ? 20.797 90.426 34.726 1.00 24.47 50 GLY C N 1
ATOM 3463 C CA . GLY C 1 72 ? 21.022 89.416 33.694 1.00 24.59 50 GLY C CA 1
ATOM 3464 C C . GLY C 1 72 ? 21.318 88.005 34.175 1.00 24.20 50 GLY C C 1
ATOM 3465 O O . GLY C 1 72 ? 21.450 87.064 33.351 1.00 24.02 50 GLY C O 1
ATOM 3466 N N . ARG C 1 73 ? 21.429 87.824 35.485 1.00 23.63 51 ARG C N 1
ATOM 3467 C CA . ARG C 1 73 ? 21.795 86.512 36.013 1.00 23.86 51 ARG C CA 1
ATOM 3468 C C . ARG C 1 73 ? 20.805 85.434 35.628 1.00 24.13 51 ARG C C 1
ATOM 3469 O O . ARG C 1 73 ? 19.587 85.607 35.773 1.00 25.10 51 ARG C O 1
ATOM 3477 N N . THR C 1 74 ? 21.337 84.304 35.175 1.00 24.22 52 THR C N 1
ATOM 3478 C CA . THR C 1 74 ? 20.540 83.108 34.931 1.00 25.67 52 THR C CA 1
ATOM 3479 C C . THR C 1 74 ? 20.726 82.103 36.087 1.00 25.91 52 THR C C 1
ATOM 3480 O O . THR C 1 74 ? 21.661 82.236 36.889 1.00 25.92 52 THR C O 1
ATOM 3484 N N . THR C 1 75 ? 19.893 81.069 36.143 1.00 26.24 53 THR C N 1
ATOM 3485 C CA . THR C 1 75 ? 20.159 79.978 37.094 1.00 26.98 53 THR C CA 1
ATOM 3486 C C . THR C 1 75 ? 21.523 79.315 36.921 1.00 27.26 53 THR C C 1
ATOM 3487 O O . THR C 1 75 ? 22.264 79.186 37.900 1.00 26.53 53 THR C O 1
ATOM 3491 N N . CYS C 1 76 ? 21.850 78.866 35.704 1.00 27.44 54 CYS C N 1
ATOM 3492 C CA . CYS C 1 76 ? 23.109 78.136 35.489 1.00 28.44 54 CYS C CA 1
ATOM 3493 C C . CYS C 1 76 ? 23.665 78.204 34.055 1.00 28.77 54 CYS C C 1
ATOM 3494 O O . CYS C 1 76 ? 24.358 77.295 33.593 1.00 29.89 54 CYS C O 1
ATOM 3497 N N . TYR C 1 77 ? 23.411 79.315 33.377 1.00 27.99 55 TYR C N 1
ATOM 3498 C CA . TYR C 1 77 ? 23.734 79.430 31.961 1.00 28.38 55 TYR C CA 1
ATOM 3499 C C . TYR C 1 77 ? 24.620 80.632 31.761 1.00 28.58 55 TYR C C 1
ATOM 3500 O O . TYR C 1 77 ? 24.326 81.743 32.248 1.00 28.51 55 TYR C O 1
ATOM 3509 N N . ASP C 1 78 ? 25.717 80.392 31.052 1.00 28.54 56 ASP C N 1
ATOM 3510 C CA . ASP C 1 78 ? 26.665 81.428 30.727 1.00 29.24 56 ASP C CA 1
ATOM 3511 C C . ASP C 1 78 ? 25.919 82.410 29.846 1.00 29.34 56 ASP C C 1
ATOM 3512 O O . ASP C 1 78 ? 25.027 82.037 29.073 1.00 29.43 56 ASP C O 1
ATOM 3517 N N . ASP C 1 79 ? 26.274 83.678 29.979 1.00 28.61 57 ASP C N 1
ATOM 3518 C CA . ASP C 1 79 ? 25.634 84.738 29.206 1.00 27.81 57 ASP C CA 1
ATOM 3519 C C . ASP C 1 79 ? 26.602 85.914 29.274 1.00 27.62 57 ASP C C 1
ATOM 3520 O O . ASP C 1 79 ? 26.812 86.484 30.347 1.00 28.25 57 ASP C O 1
ATOM 3525 N N . HIS C 1 80 ? 27.246 86.204 28.154 1.00 26.93 58 HIS C N 1
ATOM 3526 C CA . HIS C 1 80 ? 28.346 87.168 28.086 1.00 26.47 58 HIS C CA 1
ATOM 3527 C C . HIS C 1 80 ? 27.927 88.565 27.631 1.00 26.11 58 HIS C C 1
ATOM 3528 O O . HIS C 1 80 ? 28.785 89.399 27.344 1.00 26.09 58 HIS C O 1
ATOM 3535 N N . ALA C 1 81 ? 26.625 88.837 27.607 1.00 25.53 59 ALA C N 1
ATOM 3536 C CA . ALA C 1 81 ? 26.119 90.079 27.069 1.00 25.56 59 ALA C CA 1
ATOM 3537 C C . ALA C 1 81 ? 26.194 91.262 28.076 1.00 25.58 59 ALA C C 1
ATOM 3538 O O . ALA C 1 81 ? 25.863 92.387 27.715 1.00 25.59 59 ALA C O 1
ATOM 3540 N N . GLY C 1 82 ? 26.630 91.010 29.314 1.00 24.90 60 GLY C N 1
ATOM 3541 C CA . GLY C 1 82 ? 26.766 92.070 30.305 1.00 24.72 60 GLY C CA 1
ATOM 3542 C C . GLY C 1 82 ? 28.200 92.327 30.711 1.00 25.00 60 GLY C C 1
ATOM 3543 O O . GLY C 1 82 ? 29.141 91.716 30.171 1.00 24.20 60 GLY C O 1
ATOM 3544 N N . PRO C 1 83 ? 28.392 93.279 31.635 1.00 25.26 61 PRO C N 1
ATOM 3545 C CA . PRO C 1 83 ? 29.733 93.569 32.128 1.00 26.11 61 PRO C CA 1
ATOM 3546 C C . PRO C 1 83 ? 30.281 92.554 33.150 1.00 25.58 61 PRO C C 1
ATOM 3547 O O . PRO C 1 83 ? 31.438 92.641 33.512 1.00 24.72 61 PRO C O 1
ATOM 3551 N N . ALA C 1 84 ? 29.455 91.610 33.591 1.00 25.57 62 ALA C N 1
ATOM 3552 C CA . ALA C 1 84 ? 29.852 90.632 34.601 1.00 26.49 62 ALA C CA 1
ATOM 3553 C C . ALA C 1 84 ? 29.239 89.256 34.313 1.00 26.74 62 ALA C C 1
ATOM 3554 O O . ALA C 1 84 ? 28.139 89.140 33.713 1.00 26.41 62 ALA C O 1
ATOM 3556 N N . CYS C 1 85 ? 29.923 88.230 34.808 1.00 28.18 63 CYS C N 1
ATOM 3557 C CA . CYS C 1 85 ? 29.472 86.843 34.677 1.00 28.43 63 CYS C CA 1
ATOM 3558 C C . CYS C 1 85 ? 28.013 86.679 35.127 1.00 27.93 63 CYS C C 1
ATOM 3559 O O . CYS C 1 85 ? 27.634 87.088 36.246 1.00 28.32 63 CYS C O 1
ATOM 3562 N N . ARG C 1 86 ? 27.183 86.085 34.268 1.00 26.93 64 ARG C N 1
ATOM 3563 C CA . ARG C 1 86 ? 25.772 85.905 34.583 1.00 25.89 64 ARG C CA 1
ATOM 3564 C C . ARG C 1 86 ? 25.372 84.489 35.032 1.00 25.58 64 ARG C C 1
ATOM 3565 O O . ARG C 1 86 ? 24.215 84.232 35.288 1.00 25.03 64 ARG C O 1
ATOM 3573 N N . ASN C 1 87 ? 26.322 83.578 35.115 1.00 25.83 65 ASN C N 1
ATOM 3574 C CA . ASN C 1 87 ? 26.033 82.200 35.466 1.00 25.46 65 ASN C CA 1
ATOM 3575 C C . ASN C 1 87 ? 25.737 82.130 36.974 1.00 25.22 65 ASN C C 1
ATOM 3576 O O . ASN C 1 87 ? 26.614 82.338 37.805 1.00 25.88 65 ASN C O 1
ATOM 3581 N N . GLY C 1 88 ? 24.492 81.873 37.319 1.00 24.92 66 GLY C N 1
ATOM 3582 C CA . GLY C 1 88 ? 24.072 81.796 38.714 1.00 25.35 66 GLY C CA 1
ATOM 3583 C C . GLY C 1 88 ? 24.756 80.758 39.568 1.00 24.96 66 GLY C C 1
ATOM 3584 O O . GLY C 1 88 ? 24.988 80.999 40.739 1.00 25.13 66 GLY C O 1
ATOM 3585 N N . ALA C 1 89 ? 25.095 79.610 38.985 1.00 24.82 67 ALA C N 1
ATOM 3586 C CA . ALA C 1 89 ? 25.687 78.520 39.731 1.00 25.54 67 ALA C CA 1
ATOM 3587 C C . ALA C 1 89 ? 27.099 78.873 40.218 1.00 25.93 67 ALA C C 1
ATOM 3588 O O . ALA C 1 89 ? 27.446 78.616 41.378 1.00 24.78 67 ALA C O 1
ATOM 3590 N N . ARG C 1 90 ? 27.911 79.437 39.324 1.00 26.45 68 ARG C N 1
ATOM 3591 C CA . ARG C 1 90 ? 29.262 79.851 39.670 1.00 27.23 68 ARG C CA 1
ATOM 3592 C C . ARG C 1 90 ? 29.229 80.945 40.704 1.00 25.95 68 ARG C C 1
ATOM 3593 O O . ARG C 1 90 ? 30.017 80.917 41.637 1.00 26.42 68 ARG C O 1
ATOM 3601 N N . ALA C 1 91 ? 28.358 81.930 40.520 1.00 24.72 69 ALA C N 1
ATOM 3602 C CA . ALA C 1 91 ? 28.260 83.027 41.467 1.00 24.63 69 ALA C CA 1
ATOM 3603 C C . ALA C 1 91 ? 27.728 82.541 42.814 1.00 24.11 69 ALA C C 1
ATOM 3604 O O . ALA C 1 91 ? 28.110 83.073 43.860 1.00 24.25 69 ALA C O 1
ATOM 3606 N N . LEU C 1 92 ? 26.834 81.559 42.799 1.00 23.99 70 LEU C N 1
ATOM 3607 C CA . LEU C 1 92 ? 26.258 81.056 44.044 1.00 23.89 70 LEU C CA 1
ATOM 3608 C C . LEU C 1 92 ? 27.342 80.454 44.940 1.00 23.75 70 LEU C C 1
ATOM 3609 O O . LEU C 1 92 ? 27.365 80.671 46.140 1.00 22.64 70 LEU C O 1
ATOM 3614 N N . GLU C 1 93 ? 28.243 79.698 44.344 1.00 23.08 71 GLU C N 1
ATOM 3615 C CA . GLU C 1 93 ? 29.341 79.105 45.067 1.00 23.98 71 GLU C CA 1
ATOM 3616 C C . GLU C 1 93 ? 30.171 80.201 45.732 1.00 22.95 71 GLU C C 1
ATOM 3617 O O . GLU C 1 93 ? 30.557 80.079 46.901 1.00 22.90 71 GLU C O 1
ATOM 3623 N N . VAL C 1 94 ? 30.403 81.299 44.999 1.00 23.11 72 VAL C N 1
ATOM 3624 C CA . VAL C 1 94 ? 31.158 82.419 45.527 1.00 23.28 72 VAL C CA 1
ATOM 3625 C C . VAL C 1 94 ? 30.385 83.067 46.685 1.00 23.17 72 VAL C C 1
ATOM 3626 O O . VAL C 1 94 ? 30.944 83.298 47.735 1.00 22.91 72 VAL C O 1
ATOM 3630 N N . ALA C 1 95 ? 29.088 83.284 46.506 1.00 23.24 73 ALA C N 1
ATOM 3631 C CA . ALA C 1 95 ? 28.243 83.892 47.547 1.00 22.54 73 ALA C CA 1
ATOM 3632 C C . ALA C 1 95 ? 28.181 83.034 48.800 1.00 21.78 73 ALA C C 1
ATOM 3633 O O . ALA C 1 95 ? 28.153 83.538 49.932 1.00 22.00 73 ALA C O 1
ATOM 3635 N N . LEU C 1 96 ? 28.155 81.731 48.608 1.00 21.61 74 LEU C N 1
ATOM 3636 C CA . LEU C 1 96 ? 28.088 80.827 49.752 1.00 22.40 74 LEU C CA 1
ATOM 3637 C C . LEU C 1 96 ? 29.385 80.902 50.547 1.00 22.35 74 LEU C C 1
ATOM 3638 O O . LEU C 1 96 ? 29.363 81.019 51.777 1.00 23.47 74 LEU C O 1
ATOM 3643 N N . SER C 1 97 ? 30.511 80.907 49.859 1.00 21.88 75 SER C N 1
ATOM 3644 C CA . SER C 1 97 ? 31.801 81.043 50.530 1.00 21.99 75 SER C CA 1
ATOM 3645 C C . SER C 1 97 ? 31.998 82.407 51.220 1.00 22.15 75 SER C C 1
ATOM 3646 O O . SER C 1 97 ? 32.415 82.439 52.386 1.00 21.09 75 SER C O 1
ATOM 3649 N N . CYS C 1 98 ? 31.713 83.519 50.522 1.00 21.03 76 CYS C N 1
ATOM 3650 C CA . CYS C 1 98 ? 31.797 84.848 51.156 1.00 21.92 76 CYS C CA 1
ATOM 3651 C C . CYS C 1 98 ? 30.925 85.069 52.398 1.00 21.59 76 CYS C C 1
ATOM 3652 O O . CYS C 1 98 ? 31.279 85.843 53.274 1.00 21.10 76 CYS C O 1
ATOM 3655 N N . HIS C 1 99 ? 29.764 84.447 52.435 1.00 21.45 77 HIS C N 1
ATOM 3656 C CA . HIS C 1 99 ? 28.771 84.762 53.468 1.00 21.61 77 HIS C CA 1
ATOM 3657 C C . HIS C 1 99 ? 28.464 83.645 54.453 1.00 21.59 77 HIS C C 1
ATOM 3658 O O . HIS C 1 99 ? 27.800 83.885 55.454 1.00 21.34 77 HIS C O 1
ATOM 3673 N N . PRO C 1 101 ? 28.968 81.236 57.634 1.00 22.25 79 PRO C N 1
ATOM 3674 C CA . PRO C 1 101 ? 27.828 80.336 57.764 1.00 22.21 79 PRO C CA 1
ATOM 3675 C C . PRO C 1 101 ? 26.504 81.068 57.588 1.00 22.12 79 PRO C C 1
ATOM 3676 O O . PRO C 1 101 ? 26.314 82.160 58.130 1.00 22.66 79 PRO C O 1
ATOM 3680 N N . LEU C 1 102 ? 25.628 80.480 56.795 1.00 21.94 80 LEU C N 1
ATOM 3681 C CA . LEU C 1 102 ? 24.319 81.034 56.474 1.00 21.81 80 LEU C CA 1
ATOM 3682 C C . LEU C 1 102 ? 23.253 80.110 57.049 1.00 22.33 80 LEU C C 1
ATOM 3683 O O . LEU C 1 102 ? 23.378 78.893 56.967 1.00 22.05 80 LEU C O 1
ATOM 3688 N N . ASP C 1 103 ? 22.213 80.704 57.634 1.00 22.61 81 ASP C N 1
ATOM 3689 C CA . ASP C 1 103 ? 21.053 79.953 58.078 1.00 23.05 81 ASP C CA 1
ATOM 3690 C C . ASP C 1 103 ? 20.072 79.646 56.957 1.00 21.64 81 ASP C C 1
ATOM 3691 O O . ASP C 1 103 ? 19.410 78.615 56.973 1.00 21.67 81 ASP C O 1
ATOM 3696 N N . LEU C 1 104 ? 19.972 80.547 55.996 1.00 22.11 82 LEU C N 1
ATOM 3697 C CA . LEU C 1 104 ? 18.971 80.425 54.910 1.00 22.56 82 LEU C CA 1
ATOM 3698 C C . LEU C 1 104 ? 19.497 81.070 53.667 1.00 21.96 82 LEU C C 1
ATOM 3699 O O . LEU C 1 104 ? 20.110 82.142 53.744 1.00 22.16 82 LEU C O 1
ATOM 3704 N N . VAL C 1 105 ? 19.252 80.401 52.537 1.00 22.67 83 VAL C N 1
ATOM 3705 C CA . VAL C 1 105 ? 19.449 80.922 51.195 1.00 22.78 83 VAL C CA 1
ATOM 3706 C C . VAL C 1 105 ? 18.076 81.066 50.553 1.00 23.09 83 VAL C C 1
ATOM 3707 O O . VAL C 1 105 ? 17.261 80.140 50.602 1.00 23.70 83 VAL C O 1
ATOM 3711 N N . ILE C 1 106 ? 17.812 82.257 50.013 1.00 22.72 84 ILE C N 1
ATOM 3712 C CA . ILE C 1 106 ? 16.626 82.546 49.235 1.00 22.68 84 ILE C CA 1
ATOM 3713 C C . ILE C 1 106 ? 17.090 82.829 47.802 1.00 23.20 84 ILE C C 1
ATOM 3714 O O . ILE C 1 106 ? 17.953 83.674 47.592 1.00 24.67 84 ILE C O 1
ATOM 3719 N N . ILE C 1 107 ? 16.529 82.132 46.832 1.00 23.71 85 ILE C N 1
ATOM 3720 C CA . ILE C 1 107 ? 16.886 82.306 45.429 1.00 23.26 85 ILE C CA 1
ATOM 3721 C C . ILE C 1 107 ? 15.647 82.683 44.637 1.00 23.62 85 ILE C C 1
ATOM 3722 O O . ILE C 1 107 ? 14.665 81.960 44.654 1.00 23.42 85 ILE C O 1
ATOM 3735 N N . LEU C 1 109 ? 15.205 83.484 40.777 1.00 23.80 87 LEU C N 1
ATOM 3736 C CA . LEU C 1 109 ? 15.805 83.448 39.451 1.00 24.65 87 LEU C CA 1
ATOM 3737 C C . LEU C 1 109 ? 14.842 82.737 38.481 1.00 25.14 87 LEU C C 1
ATOM 3738 O O . LEU C 1 109 ? 13.899 82.067 38.908 1.00 24.56 87 LEU C O 1
ATOM 3743 N N . GLY C 1 110 ? 15.085 82.915 37.183 1.00 25.45 88 GLY C N 1
ATOM 3744 C CA . GLY C 1 110 ? 14.234 82.339 36.133 1.00 25.05 88 GLY C CA 1
ATOM 3745 C C . GLY C 1 110 ? 13.880 83.325 35.041 1.00 24.88 88 GLY C C 1
ATOM 3746 O O . GLY C 1 110 ? 13.633 82.945 33.881 1.00 24.05 88 GLY C O 1
ATOM 3747 N N . THR C 1 111 ? 13.802 84.601 35.401 1.00 24.93 89 THR C N 1
ATOM 3748 C CA . THR C 1 111 ? 13.355 85.618 34.449 1.00 24.28 89 THR C CA 1
ATOM 3749 C C . THR C 1 111 ? 14.295 85.719 33.231 1.00 24.21 89 THR C C 1
ATOM 3750 O O . THR C 1 111 ? 13.844 85.938 32.109 1.00 24.08 89 THR C O 1
ATOM 3754 N N . ASN C 1 112 ? 15.591 85.490 33.440 1.00 23.72 90 ASN C N 1
ATOM 3755 C CA . ASN C 1 112 ? 16.550 85.512 32.336 1.00 24.42 90 ASN C CA 1
ATOM 3756 C C . ASN C 1 112 ? 16.734 84.186 31.591 1.00 24.74 90 ASN C C 1
ATOM 3757 O O . ASN C 1 112 ? 17.125 84.164 30.427 1.00 25.37 90 ASN C O 1
ATOM 3762 N N . ASP C 1 113 ? 16.420 83.093 32.266 1.00 25.58 91 ASP C N 1
ATOM 3763 C CA . ASP C 1 113 ? 16.460 81.767 31.673 1.00 25.35 91 ASP C CA 1
ATOM 3764 C C . ASP C 1 113 ? 15.444 81.601 30.563 1.00 24.99 91 ASP C C 1
ATOM 3765 O O . ASP C 1 113 ? 15.605 80.724 29.733 1.00 24.98 91 ASP C O 1
ATOM 3770 N N . ILE C 1 114 ? 14.389 82.418 30.589 1.00 24.50 92 ILE C N 1
ATOM 3771 C CA . ILE C 1 114 ? 13.365 82.409 29.564 1.00 24.07 92 ILE C CA 1
ATOM 3772 C C . ILE C 1 114 ? 13.626 83.418 28.437 1.00 24.29 92 ILE C C 1
ATOM 3773 O O . ILE C 1 114 ? 12.782 83.604 27.576 1.00 24.17 92 ILE C O 1
ATOM 3778 N N . LYS C 1 115 ? 14.801 84.045 28.409 1.00 23.45 93 LYS C N 1
ATOM 3779 C CA . LYS C 1 115 ? 15.182 84.817 27.247 1.00 23.99 93 LYS C CA 1
ATOM 3780 C C . LYS C 1 115 ? 15.351 83.821 26.096 1.00 23.95 93 LYS C C 1
ATOM 3781 O O . LYS C 1 115 ? 15.741 82.637 26.320 1.00 24.03 93 LYS C O 1
ATOM 3787 N N . PRO C 1 116 ? 15.098 84.281 24.870 1.00 23.40 94 PRO C N 1
ATOM 3788 C CA . PRO C 1 116 ? 15.279 83.429 23.703 1.00 23.59 94 PRO C CA 1
ATOM 3789 C C . PRO C 1 116 ? 16.614 82.729 23.633 1.00 23.48 94 PRO C C 1
ATOM 3790 O O . PRO C 1 116 ? 16.655 81.554 23.289 1.00 23.85 94 PRO C O 1
ATOM 3794 N N . VAL C 1 117 ? 17.695 83.414 24.015 1.00 24.05 95 VAL C N 1
ATOM 3795 C CA . VAL C 1 117 ? 19.044 82.852 23.866 1.00 23.86 95 VAL C CA 1
ATOM 3796 C C . VAL C 1 117 ? 19.239 81.645 24.786 1.00 23.97 95 VAL C C 1
ATOM 3797 O O . VAL C 1 117 ? 20.028 80.769 24.477 1.00 23.62 95 VAL C O 1
ATOM 3801 N N . HIS C 1 118 ? 18.517 81.612 25.903 1.00 23.91 96 HIS C N 1
ATOM 3802 C CA . HIS C 1 118 ? 18.551 80.467 26.820 1.00 24.32 96 HIS C CA 1
ATOM 3803 C C . HIS C 1 118 ? 17.425 79.439 26.614 1.00 25.00 96 HIS C C 1
ATOM 3804 O O . HIS C 1 118 ? 17.234 78.534 27.444 1.00 25.44 96 HIS C O 1
ATOM 3811 N N . GLY C 1 119 ? 16.715 79.556 25.488 1.00 25.00 97 GLY C N 1
ATOM 3812 C CA . GLY C 1 119 ? 15.695 78.590 25.090 1.00 24.70 97 GLY C CA 1
ATOM 3813 C C . GLY C 1 119 ? 14.271 79.128 25.059 1.00 25.04 97 GLY C C 1
ATOM 3814 O O . GLY C 1 119 ? 13.394 78.523 24.462 1.00 23.90 97 GLY C O 1
ATOM 3815 N N . GLY C 1 120 ? 14.036 80.258 25.712 1.00 24.47 98 GLY C N 1
ATOM 3816 C CA . GLY C 1 120 ? 12.697 80.842 25.741 1.00 25.32 98 GLY C CA 1
ATOM 3817 C C . GLY C 1 120 ? 11.650 80.075 26.532 1.00 25.47 98 GLY C C 1
ATOM 3818 O O . GLY C 1 120 ? 10.456 80.366 26.399 1.00 26.13 98 GLY C O 1
ATOM 3819 N N . ARG C 1 121 ? 12.080 79.129 27.367 1.00 25.02 99 ARG C N 1
ATOM 3820 C CA . ARG C 1 121 ? 11.161 78.199 28.019 1.00 25.73 99 ARG C CA 1
ATOM 3821 C C . ARG C 1 121 ? 11.484 77.953 29.501 1.00 24.76 99 ARG C C 1
ATOM 3822 O O . ARG C 1 121 ? 12.600 78.203 29.957 1.00 25.55 99 ARG C O 1
ATOM 3830 N N . ALA C 1 122 ? 10.492 77.466 30.249 1.00 24.11 100 ALA C N 1
ATOM 3831 C CA . ALA C 1 122 ? 10.637 77.264 31.714 1.00 24.05 100 ALA C CA 1
ATOM 3832 C C . ALA C 1 122 ? 11.485 76.069 32.094 1.00 23.81 100 ALA C C 1
ATOM 3833 O O . ALA C 1 122 ? 12.000 76.024 33.213 1.00 23.57 100 ALA C O 1
ATOM 3835 N N . GLU C 1 123 ? 11.593 75.086 31.194 1.00 23.88 101 GLU C N 1
ATOM 3836 C CA . GLU C 1 123 ? 12.380 73.869 31.458 1.00 24.82 101 GLU C CA 1
ATOM 3837 C C . GLU C 1 123 ? 13.805 74.156 31.910 1.00 24.38 101 GLU C C 1
ATOM 3838 O O . GLU C 1 123 ? 14.273 73.554 32.859 1.00 24.03 101 GLU C O 1
ATOM 3844 N N . ALA C 1 124 ? 14.486 75.074 31.221 1.00 24.61 102 ALA C N 1
ATOM 3845 C CA . ALA C 1 124 ? 15.852 75.436 31.561 1.00 24.25 102 ALA C CA 1
ATOM 3846 C C . ALA C 1 124 ? 15.936 76.026 32.960 1.00 24.76 102 ALA C C 1
ATOM 3847 O O . ALA C 1 124 ? 16.944 75.825 33.651 1.00 24.55 102 ALA C O 1
ATOM 3849 N N . ALA C 1 125 ? 14.916 76.796 33.352 1.00 23.68 103 ALA C N 1
ATOM 3850 C CA . ALA C 1 125 ? 14.908 77.451 34.647 1.00 23.64 103 ALA C CA 1
ATOM 3851 C C . ALA C 1 125 ? 14.791 76.453 35.782 1.00 23.92 103 ALA C C 1
ATOM 3852 O O . ALA C 1 125 ? 15.480 76.560 36.782 1.00 23.65 103 ALA C O 1
ATOM 3854 N N . VAL C 1 126 ? 13.882 75.502 35.649 1.00 24.57 104 VAL C N 1
ATOM 3855 C CA . VAL C 1 126 ? 13.698 74.520 36.706 1.00 25.36 104 VAL C CA 1
ATOM 3856 C C . VAL C 1 126 ? 14.889 73.554 36.782 1.00 24.86 104 VAL C C 1
ATOM 3857 O O . VAL C 1 126 ? 15.268 73.168 37.876 1.00 24.71 104 VAL C O 1
ATOM 3861 N N . SER C 1 127 ? 15.500 73.189 35.649 1.00 24.93 105 SER C N 1
ATOM 3862 C CA . SER C 1 127 ? 16.720 72.363 35.684 1.00 25.55 105 SER C CA 1
ATOM 3863 C C . SER C 1 127 ? 17.840 73.110 36.390 1.00 24.56 105 SER C C 1
ATOM 3864 O O . SER C 1 127 ? 18.564 72.537 37.198 1.00 24.40 105 SER C O 1
ATOM 3867 N N . GLY C 1 128 ? 17.984 74.395 36.077 1.00 24.09 106 GLY C N 1
ATOM 3868 C CA . GLY C 1 128 ? 18.966 75.220 36.749 1.00 24.12 106 GLY C CA 1
ATOM 3869 C C . GLY C 1 128 ? 18.678 75.416 38.228 1.00 24.01 106 GLY C C 1
ATOM 3870 O O . GLY C 1 128 ? 19.586 75.406 39.024 1.00 24.62 106 GLY C O 1
ATOM 3879 N N . ARG C 1 130 ? 17.153 73.249 40.202 1.00 24.02 108 ARG C N 1
ATOM 3880 C CA . ARG C 1 130 ? 17.570 71.984 40.798 1.00 24.23 108 ARG C CA 1
ATOM 3881 C C . ARG C 1 130 ? 19.094 71.990 41.052 1.00 24.59 108 ARG C C 1
ATOM 3882 O O . ARG C 1 130 ? 19.543 71.612 42.132 1.00 24.00 108 ARG C O 1
ATOM 3890 N N . ARG C 1 131 ? 19.875 72.473 40.081 1.00 23.56 109 ARG C N 1
ATOM 3891 C CA . ARG C 1 131 ? 21.334 72.509 40.253 1.00 23.51 109 ARG C CA 1
ATOM 3892 C C . ARG C 1 131 ? 21.738 73.435 41.413 1.00 23.82 109 ARG C C 1
ATOM 3893 O O . ARG C 1 131 ? 22.598 73.081 42.239 1.00 23.31 109 ARG C O 1
ATOM 3901 N N . LEU C 1 132 ? 21.074 74.584 41.517 1.00 22.59 110 LEU C N 1
ATOM 3902 C CA . LEU C 1 132 ? 21.410 75.549 42.554 1.00 22.92 110 LEU C CA 1
ATOM 3903 C C . LEU C 1 132 ? 21.061 74.959 43.926 1.00 22.49 110 LEU C C 1
ATOM 3904 O O . LEU C 1 132 ? 21.815 75.090 44.878 1.00 22.39 110 LEU C O 1
ATOM 3909 N N . ALA C 1 133 ? 19.942 74.258 43.994 1.00 22.66 111 ALA C N 1
ATOM 3910 C CA . ALA C 1 133 ? 19.528 73.574 45.221 1.00 22.61 111 ALA C CA 1
ATOM 3911 C C . ALA C 1 133 ? 20.557 72.520 45.630 1.00 23.29 111 ALA C C 1
ATOM 3912 O O . ALA C 1 133 ? 20.941 72.436 46.794 1.00 22.33 111 ALA C O 1
ATOM 3914 N N . GLN C 1 134 ? 21.018 71.731 44.660 1.00 23.00 112 GLN C N 1
ATOM 3915 C CA . GLN C 1 134 ? 22.067 70.745 44.907 1.00 23.96 112 GLN C CA 1
ATOM 3916 C C . GLN C 1 134 ? 23.344 71.397 45.411 1.00 23.09 112 GLN C C 1
ATOM 3917 O O . GLN C 1 134 ? 24.009 70.854 46.278 1.00 24.21 112 GLN C O 1
ATOM 3923 N N . ILE C 1 135 ? 23.709 72.531 44.824 1.00 23.22 113 ILE C N 1
ATOM 3924 C CA . ILE C 1 135 ? 24.899 73.265 45.233 1.00 23.08 113 ILE C CA 1
ATOM 3925 C C . ILE C 1 135 ? 24.785 73.702 46.694 1.00 23.28 113 ILE C C 1
ATOM 3926 O O . ILE C 1 135 ? 25.734 73.497 47.468 1.00 23.79 113 ILE C O 1
ATOM 3931 N N . VAL C 1 136 ? 23.630 74.268 47.079 1.00 22.95 114 VAL C N 1
ATOM 3932 C CA . VAL C 1 136 ? 23.408 74.707 48.463 1.00 22.35 114 VAL C CA 1
ATOM 3933 C C . VAL C 1 136 ? 23.521 73.515 49.418 1.00 22.53 114 VAL C C 1
ATOM 3934 O O . VAL C 1 136 ? 24.158 73.607 50.466 1.00 22.73 114 VAL C O 1
ATOM 3938 N N . GLU C 1 137 ? 22.939 72.387 49.040 1.00 22.51 115 GLU C N 1
ATOM 3939 C CA . GLU C 1 137 ? 22.940 71.210 49.891 1.00 22.53 115 GLU C CA 1
ATOM 3940 C C . GLU C 1 137 ? 24.330 70.644 50.143 1.00 22.37 115 GLU C C 1
ATOM 3941 O O . GLU C 1 137 ? 24.624 70.245 51.260 1.00 22.41 115 GLU C O 1
ATOM 3947 N N . THR C 1 138 ? 25.178 70.607 49.110 1.00 20.96 116 THR C N 1
ATOM 3948 C CA . THR C 1 138 ? 26.415 69.830 49.140 1.00 21.07 116 THR C CA 1
ATOM 3949 C C . THR C 1 138 ? 27.723 70.645 49.239 1.00 20.93 116 THR C C 1
ATOM 3950 O O . THR C 1 138 ? 28.838 70.081 49.253 1.00 21.22 116 THR C O 1
ATOM 3954 N N . PHE C 1 139 ? 27.606 71.961 49.367 1.00 21.42 117 PHE C N 1
ATOM 3955 C CA . PHE C 1 139 ? 28.754 72.832 49.418 1.00 21.84 117 PHE C CA 1
ATOM 3956 C C . PHE C 1 139 ? 29.645 72.513 50.617 1.00 21.86 117 PHE C C 1
ATOM 3957 O O . PHE C 1 139 ? 29.169 72.047 51.654 1.00 21.06 117 PHE C O 1
ATOM 3965 N N . ILE C 1 140 ? 30.943 72.757 50.467 1.00 21.85 118 ILE C N 1
ATOM 3966 C CA . ILE C 1 140 ? 31.886 72.504 51.539 1.00 22.30 118 ILE C CA 1
ATOM 3967 C C . ILE C 1 140 ? 31.878 73.736 52.477 1.00 21.92 118 ILE C C 1
ATOM 3968 O O . ILE C 1 140 ? 32.668 74.649 52.308 1.00 22.46 118 ILE C O 1
ATOM 3973 N N . TYR C 1 141 ? 30.982 73.726 53.448 1.00 21.59 119 TYR C N 1
ATOM 3974 C CA . TYR C 1 141 ? 30.841 74.824 54.419 1.00 21.34 119 TYR C CA 1
ATOM 3975 C C . TYR C 1 141 ? 31.883 74.751 55.534 1.00 21.81 119 TYR C C 1
ATOM 3976 O O . TYR C 1 141 ? 32.414 73.679 55.867 1.00 20.83 119 TYR C O 1
ATOM 3985 N N . LYS C 1 142 ? 32.138 75.916 56.123 1.00 22.14 120 LYS C N 1
ATOM 3986 C CA . LYS C 1 142 ? 32.933 76.054 57.320 1.00 22.63 120 LYS C CA 1
ATOM 3987 C C . LYS C 1 142 ? 32.043 76.643 58.395 1.00 22.27 120 LYS C C 1
ATOM 3988 O O . LYS C 1 142 ? 31.708 77.812 58.316 1.00 22.03 120 LYS C O 1
ATOM 3994 N N . PRO C 1 143 ? 31.638 75.849 59.405 1.00 22.81 121 PRO C N 1
ATOM 3995 C CA . PRO C 1 143 ? 31.900 74.427 59.645 1.00 22.75 121 PRO C CA 1
ATOM 3996 C C . PRO C 1 143 ? 31.019 73.577 58.736 1.00 23.13 121 PRO C C 1
ATOM 3997 O O . PRO C 1 143 ? 30.029 74.090 58.190 1.00 20.99 121 PRO C O 1
ATOM 4001 N N . ARG C 1 144 ? 31.335 72.293 58.585 1.00 23.66 122 ARG C N 1
ATOM 4002 C CA . ARG C 1 144 ? 30.612 71.477 57.580 1.00 24.26 122 ARG C CA 1
ATOM 4003 C C . ARG C 1 144 ? 29.125 71.329 57.895 1.00 25.12 122 ARG C C 1
ATOM 4004 O O . ARG C 1 144 ? 28.306 71.153 56.992 1.00 26.03 122 ARG C O 1
ATOM 4012 N N . GLU C 1 145 ? 28.784 71.428 59.172 1.00 25.13 123 GLU C N 1
ATOM 4013 C CA . GLU C 1 145 ? 27.411 71.239 59.610 1.00 25.65 123 GLU C CA 1
ATOM 4014 C C . GLU C 1 145 ? 26.520 72.465 59.361 1.00 24.97 123 GLU C C 1
ATOM 4015 O O . GLU C 1 145 ? 25.305 72.379 59.496 1.00 23.82 123 GLU C O 1
ATOM 4021 N N . ALA C 1 146 ? 27.116 73.578 58.936 1.00 24.14 124 ALA C N 1
ATOM 4022 C CA . ALA C 1 146 ? 26.372 74.825 58.661 1.00 24.45 124 ALA C CA 1
ATOM 4023 C C . ALA C 1 146 ? 25.641 74.826 57.303 1.00 23.82 124 ALA C C 1
ATOM 4024 O O . ALA C 1 146 ? 25.842 75.705 56.468 1.00 24.89 124 ALA C O 1
ATOM 4026 N N . VAL C 1 147 ? 24.781 73.844 57.085 1.00 23.48 125 VAL C N 1
ATOM 4027 C CA . VAL C 1 147 ? 24.090 73.718 55.804 1.00 23.59 125 VAL C CA 1
ATOM 4028 C C . VAL C 1 147 ? 22.852 74.584 55.898 1.00 23.15 125 VAL C C 1
ATOM 4029 O O . VAL C 1 147 ? 22.014 74.339 56.745 1.00 22.34 125 VAL C O 1
ATOM 4033 N N . PRO C 1 148 ? 22.712 75.572 55.011 1.00 23.12 126 PRO C N 1
ATOM 4034 C CA . PRO C 1 148 ? 21.542 76.427 55.101 1.00 23.66 126 PRO C CA 1
ATOM 4035 C C . PRO C 1 148 ? 20.270 75.731 54.680 1.00 23.90 126 PRO C C 1
ATOM 4036 O O .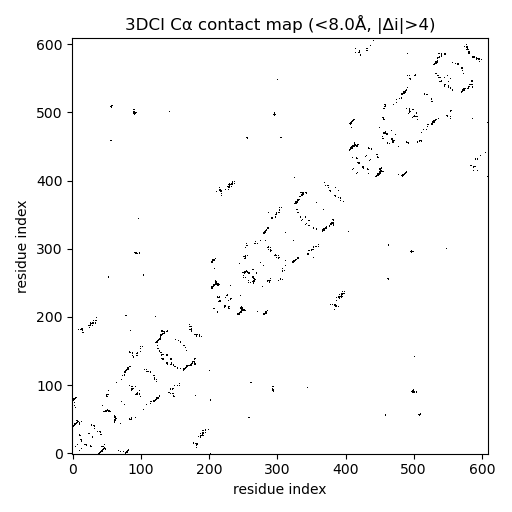 PRO C 1 148 ? 20.318 74.803 53.888 1.00 23.44 126 PRO C O 1
ATOM 4040 N N . LYS C 1 149 ? 19.153 76.270 55.145 1.00 24.65 127 LYS C N 1
ATOM 4041 C CA . LYS C 1 149 ? 17.843 75.965 54.608 1.00 25.35 127 LYS C CA 1
ATOM 4042 C C . LYS C 1 149 ? 17.700 76.718 53.293 1.00 25.01 127 LYS C C 1
ATOM 4043 O O . LYS C 1 149 ? 18.514 77.610 52.984 1.00 25.33 127 LYS C O 1
ATOM 4049 N N . LEU C 1 150 ? 16.725 76.309 52.480 1.00 23.81 128 LEU C N 1
ATOM 4050 C CA . LEU C 1 150 ? 16.556 76.866 51.153 1.00 24.05 128 LEU C CA 1
ATOM 4051 C C . LEU C 1 150 ? 15.102 77.264 50.894 1.00 23.93 128 LEU C C 1
ATOM 4052 O O . LEU C 1 150 ? 14.174 76.450 51.086 1.00 24.04 128 LEU C O 1
ATOM 4057 N N . LEU C 1 151 ? 14.923 78.503 50.451 1.00 23.60 129 LEU C N 1
ATOM 4058 C CA . LEU C 1 151 ? 13.632 79.000 49.968 1.00 23.80 129 LEU C CA 1
ATOM 4059 C C . LEU C 1 151 ? 13.747 79.361 48.503 1.00 24.45 129 LEU C C 1
ATOM 4060 O O . LEU C 1 151 ? 14.468 80.289 48.135 1.00 25.40 129 LEU C O 1
ATOM 4065 N N . ILE C 1 152 ? 13.047 78.603 47.668 1.00 25.12 130 ILE C N 1
ATOM 4066 C CA . ILE C 1 152 ? 12.992 78.824 46.230 1.00 25.20 130 ILE C CA 1
ATOM 4067 C C . ILE C 1 152 ? 11.831 79.801 45.959 1.00 25.65 130 ILE C C 1
ATOM 4068 O O . ILE C 1 152 ? 10.701 79.563 46.400 1.00 24.90 130 ILE C O 1
ATOM 4073 N N . VAL C 1 153 ? 12.123 80.906 45.263 1.00 24.91 131 VAL C N 1
ATOM 4074 C CA . VAL C 1 153 ? 11.107 81.914 44.952 1.00 24.48 131 VAL C CA 1
ATOM 4075 C C . VAL C 1 153 ? 10.899 82.047 43.437 1.00 23.97 131 VAL C C 1
ATOM 4076 O O . VAL C 1 153 ? 11.836 82.309 42.688 1.00 24.42 131 VAL C O 1
ATOM 4080 N N . ALA C 1 154 ? 9.665 81.844 42.996 1.00 23.83 132 ALA C N 1
ATOM 4081 C CA . ALA C 1 154 ? 9.270 82.095 41.611 1.00 23.82 132 ALA C CA 1
ATOM 4082 C C . ALA C 1 154 ? 9.087 83.584 41.430 1.00 24.55 132 ALA C C 1
ATOM 4083 O O . ALA C 1 154 ? 8.336 84.211 42.187 1.00 24.22 132 ALA C O 1
ATOM 4085 N N . PRO C 1 155 ? 9.784 84.174 40.434 1.00 24.93 133 PRO C N 1
ATOM 4086 C CA . PRO C 1 155 ? 9.611 85.610 40.222 1.00 24.87 133 PRO C CA 1
ATOM 4087 C C . PRO C 1 155 ? 8.214 85.923 39.680 1.00 24.39 133 PRO C C 1
ATOM 4088 O O . PRO C 1 155 ? 7.583 85.043 39.121 1.00 24.27 133 PRO C O 1
ATOM 4092 N N . PRO C 1 156 ? 7.746 87.171 39.821 1.00 25.23 134 PRO C N 1
ATOM 4093 C CA . PRO C 1 156 ? 6.461 87.472 39.188 1.00 25.57 134 PRO C CA 1
ATOM 4094 C C . PRO C 1 156 ? 6.537 87.290 37.680 1.00 26.51 134 PRO C C 1
ATOM 4095 O O . PRO C 1 156 ? 7.579 87.591 37.072 1.00 26.93 134 PRO C O 1
ATOM 4099 N N . PRO C 1 157 ? 5.446 86.821 37.069 1.00 26.76 135 PRO C N 1
ATOM 4100 C CA . PRO C 1 157 ? 5.513 86.622 35.623 1.00 26.97 135 PRO C CA 1
ATOM 4101 C C . PRO C 1 157 ? 5.683 87.935 34.854 1.00 26.46 135 PRO C C 1
ATOM 4102 O O . PRO C 1 157 ? 5.393 89.035 35.357 1.00 26.42 135 PRO C O 1
ATOM 4106 N N . CYS C 1 158 ? 6.177 87.800 33.636 1.00 27.02 136 CYS C N 1
ATOM 4107 C CA . CYS C 1 158 ? 6.244 88.892 32.685 1.00 27.08 136 CYS C CA 1
ATOM 4108 C C . CYS C 1 158 ? 4.851 89.311 32.294 1.00 27.70 136 CYS C C 1
ATOM 4109 O O . CYS C 1 158 ? 3.915 88.522 32.370 1.00 27.22 136 CYS C O 1
ATOM 4112 N N . VAL C 1 159 ? 4.711 90.563 31.888 1.00 27.94 137 VAL C N 1
ATOM 4113 C CA . VAL C 1 159 ? 3.431 91.049 31.427 1.00 28.90 137 VAL C CA 1
ATOM 4114 C C . VAL C 1 159 ? 3.614 91.727 30.084 1.00 30.36 137 VAL C C 1
ATOM 4115 O O . VAL C 1 159 ? 4.737 92.073 29.677 1.00 29.94 137 VAL C O 1
ATOM 4119 N N . ALA C 1 160 ? 2.492 91.901 29.416 1.00 32.06 138 ALA C N 1
ATOM 4120 C CA . ALA C 1 160 ? 2.454 92.573 28.165 1.00 34.08 138 ALA C CA 1
ATOM 4121 C C . ALA C 1 160 ? 3.150 93.899 28.381 1.00 35.92 138 ALA C C 1
ATOM 4122 O O . ALA C 1 160 ? 2.704 94.726 29.182 1.00 36.08 138 ALA C O 1
ATOM 4124 N N . GLY C 1 161 ? 4.288 94.056 27.712 1.00 38.11 139 GLY C N 1
ATOM 4125 C CA . GLY C 1 161 ? 5.036 95.301 27.712 1.00 40.00 139 GLY C CA 1
ATOM 4126 C C . GLY C 1 161 ? 4.370 96.329 26.808 1.00 41.37 139 GLY C C 1
ATOM 4127 O O . GLY C 1 161 ? 3.234 96.112 26.318 1.00 41.32 139 GLY C O 1
ATOM 4128 N N . PRO C 1 162 ? 5.064 97.465 26.586 1.00 42.61 140 PRO C N 1
ATOM 4129 C CA . PRO C 1 162 ? 4.498 98.604 25.837 1.00 43.04 140 PRO C CA 1
ATOM 4130 C C . PRO C 1 162 ? 4.336 98.307 24.342 1.00 43.82 140 PRO C C 1
ATOM 4131 O O . PRO C 1 162 ? 3.548 98.997 23.660 1.00 44.41 140 PRO C O 1
ATOM 4135 N N . GLY C 1 163 ? 5.061 97.290 23.853 1.00 44.13 141 GLY C N 1
ATOM 4136 C CA . GLY C 1 163 ? 4.851 96.750 22.507 1.00 43.97 141 GLY C CA 1
ATOM 4137 C C . GLY C 1 163 ? 3.786 95.656 22.413 1.00 44.25 141 GLY C C 1
ATOM 4138 O O . GLY C 1 163 ? 3.506 95.148 21.323 1.00 44.62 141 GLY C O 1
ATOM 4139 N N . GLY C 1 164 ? 3.181 95.294 23.543 1.00 44.05 142 GLY C N 1
ATOM 4140 C CA . GLY C 1 164 ? 2.307 94.118 23.621 1.00 43.46 142 GLY C CA 1
ATOM 4141 C C . GLY C 1 164 ? 3.073 92.888 24.095 1.00 43.23 142 GLY C C 1
ATOM 4142 O O . GLY C 1 164 ? 2.463 91.864 24.423 1.00 43.55 142 GLY C O 1
ATOM 4143 N N . GLU C 1 165 ? 4.405 92.985 24.135 1.00 42.36 143 GLU C N 1
ATOM 4144 C CA . GLU C 1 165 ? 5.265 91.867 24.529 1.00 41.75 143 GLU C CA 1
ATOM 4145 C C . GLU C 1 165 ? 6.297 92.295 25.555 1.00 39.47 143 GLU C C 1
ATOM 4146 O O . GLU C 1 165 ? 6.740 93.445 25.543 1.00 39.26 143 GLU C O 1
ATOM 4152 N N . PRO C 1 166 ? 6.713 91.365 26.433 1.00 36.88 144 PRO C N 1
ATOM 4153 C CA . PRO C 1 166 ? 7.731 91.759 27.401 1.00 35.28 144 PRO C CA 1
ATOM 4154 C C . PRO C 1 166 ? 9.056 92.097 26.734 1.00 34.30 144 PRO C C 1
ATOM 4155 O O . PRO C 1 166 ? 9.353 91.594 25.654 1.00 34.79 144 PRO C O 1
ATOM 4159 N N . ALA C 1 167 ? 9.829 92.965 27.371 1.00 33.18 145 ALA C N 1
ATOM 4160 C CA . ALA C 1 167 ? 11.194 93.270 26.963 1.00 32.68 145 ALA C CA 1
ATOM 4161 C C . ALA C 1 167 ? 12.020 91.985 26.765 1.00 32.03 145 ALA C C 1
ATOM 4162 O O . ALA C 1 167 ? 11.806 90.969 27.456 1.00 30.47 145 ALA C O 1
ATOM 4164 N N . GLY C 1 168 ? 12.946 92.041 25.810 1.00 31.67 146 GLY C N 1
ATOM 4165 C CA . GLY C 1 168 ? 13.940 90.983 25.617 1.00 31.68 146 GLY C CA 1
ATOM 4166 C C . GLY C 1 168 ? 13.402 89.728 24.950 1.00 31.54 146 GLY C C 1
ATOM 4167 O O . GLY C 1 168 ? 14.053 88.696 24.973 1.00 32.25 146 GLY C O 1
ATOM 4168 N N . GLY C 1 169 ? 12.222 89.810 24.345 1.00 31.52 147 GLY C N 1
ATOM 4169 C CA . GLY C 1 169 ? 11.624 88.654 23.682 1.00 32.32 147 GLY C CA 1
ATOM 4170 C C . GLY C 1 169 ? 11.147 87.539 24.609 1.00 32.35 147 GLY C C 1
ATOM 4171 O O . GLY C 1 169 ? 10.880 86.448 24.147 1.00 32.71 147 GLY C O 1
ATOM 4172 N N . ARG C 1 170 ? 11.036 87.803 25.908 1.00 32.49 148 ARG C N 1
ATOM 4173 C CA . ARG C 1 170 ? 10.556 86.784 26.857 1.00 32.42 148 ARG C CA 1
ATOM 4174 C C . ARG C 1 170 ? 9.094 86.426 26.629 1.00 32.39 148 ARG C C 1
ATOM 4175 O O . ARG C 1 170 ? 8.309 87.269 26.197 1.00 33.75 148 ARG C O 1
ATOM 4183 N N . ASP C 1 171 ? 8.745 85.167 26.901 1.00 32.06 149 ASP C N 1
ATOM 4184 C CA . ASP C 1 171 ? 7.395 84.676 26.692 1.00 31.23 149 ASP C CA 1
ATOM 4185 C C . ASP C 1 171 ? 6.619 84.716 28.012 1.00 29.76 149 ASP C C 1
ATOM 4186 O O . ASP C 1 171 ? 7.029 84.109 29.009 1.00 29.67 149 ASP C O 1
ATOM 4191 N N . ILE C 1 172 ? 5.507 85.435 28.014 1.00 28.04 150 ILE C N 1
ATOM 4192 C CA . ILE C 1 172 ? 4.676 85.566 29.205 1.00 27.21 150 ILE C CA 1
ATOM 4193 C C . ILE C 1 172 ? 4.246 84.183 29.718 1.00 26.07 150 ILE C C 1
ATOM 4194 O O . ILE C 1 172 ? 4.400 83.871 30.894 1.00 24.90 150 ILE C O 1
ATOM 4199 N N . GLU C 1 173 ? 3.721 83.358 28.825 1.00 25.72 151 GLU C N 1
ATOM 4200 C CA . GLU C 1 173 ? 3.240 82.032 29.184 1.00 26.66 151 GLU C CA 1
ATOM 4201 C C . GLU C 1 173 ? 4.289 81.191 29.889 1.00 25.83 151 GLU C C 1
ATOM 4202 O O . GLU C 1 173 ? 3.984 80.537 30.885 1.00 24.97 151 GLU C O 1
ATOM 4208 N N . GLN C 1 174 ? 5.521 81.223 29.380 1.00 25.04 152 GLN C N 1
ATOM 4209 C CA . GLN C 1 174 ? 6.606 80.472 29.983 1.00 25.09 152 GLN C CA 1
ATOM 4210 C C . GLN C 1 174 ? 6.978 81.001 31.370 1.00 25.57 152 GLN C C 1
ATOM 4211 O O . GLN C 1 174 ? 7.228 80.206 32.275 1.00 25.70 152 GLN C O 1
ATOM 4217 N N . SER C 1 175 ? 6.983 82.326 31.548 1.00 25.43 153 SER C N 1
ATOM 4218 C CA . SER C 1 175 ? 7.224 82.910 32.861 1.00 26.18 153 SER C CA 1
ATOM 4219 C C . SER C 1 175 ? 6.190 82.453 33.887 1.00 26.70 153 SER C C 1
ATOM 4220 O O . SER C 1 175 ? 6.511 82.306 35.046 1.00 25.91 153 SER C O 1
ATOM 4231 N N . ARG C 1 177 ? 4.860 79.519 34.070 1.00 26.66 155 ARG C N 1
ATOM 4232 C CA . ARG C 1 177 ? 5.092 78.137 34.443 1.00 26.77 155 ARG C CA 1
ATOM 4233 C C . ARG C 1 177 ? 6.112 77.999 35.568 1.00 26.08 155 ARG C C 1
ATOM 4234 O O . ARG C 1 177 ? 6.242 76.926 36.150 1.00 25.69 155 ARG C O 1
ATOM 4242 N N . LEU C 1 178 ? 6.843 79.063 35.884 1.00 26.16 156 LEU C N 1
ATOM 4243 C CA . LEU C 1 178 ? 7.890 78.962 36.897 1.00 25.76 156 LEU C CA 1
ATOM 4244 C C . LEU C 1 178 ? 7.320 78.603 38.255 1.00 25.48 156 LEU C C 1
ATOM 4245 O O . LEU C 1 178 ? 7.887 77.765 38.953 1.00 23.98 156 LEU C O 1
ATOM 4250 N N . ALA C 1 179 ? 6.203 79.223 38.634 1.00 25.48 157 ALA C N 1
ATOM 4251 C CA . ALA C 1 179 ? 5.620 78.968 39.955 1.00 25.27 157 ALA C CA 1
ATOM 4252 C C . ALA C 1 179 ? 5.250 77.483 40.165 1.00 25.45 157 ALA C C 1
ATOM 4253 O O . ALA C 1 179 ? 5.731 76.870 41.110 1.00 24.55 157 ALA C O 1
ATOM 4255 N N . PRO C 1 180 ? 4.419 76.901 39.287 1.00 25.18 158 PRO C N 1
ATOM 4256 C CA . PRO C 1 180 ? 4.079 75.486 39.504 1.00 25.44 158 PRO C CA 1
ATOM 4257 C C . PRO C 1 180 ? 5.284 74.529 39.409 1.00 25.47 158 PRO C C 1
ATOM 4258 O O . PRO C 1 180 ? 5.381 73.585 40.177 1.00 25.49 158 PRO C O 1
ATOM 4262 N N . LEU C 1 181 ? 6.219 74.786 38.504 1.00 25.29 159 LEU C N 1
ATOM 4263 C CA . LEU C 1 181 ? 7.369 73.892 38.360 1.00 24.44 159 LEU C CA 1
ATOM 4264 C C . LEU C 1 181 ? 8.322 73.995 39.567 1.00 23.73 159 LEU C C 1
ATOM 4265 O O . LEU C 1 181 ? 8.846 72.999 40.047 1.00 22.87 159 LEU C O 1
ATOM 4270 N N . TYR C 1 182 ? 8.557 75.210 40.031 1.00 23.12 160 TYR C N 1
ATOM 4271 C CA . TYR C 1 182 ? 9.351 75.437 41.240 1.00 24.02 160 TYR C CA 1
ATOM 4272 C C . TYR C 1 182 ? 8.683 74.864 42.502 1.00 23.97 160 TYR C C 1
ATOM 4273 O O . TYR C 1 182 ? 9.356 74.366 43.389 1.00 23.46 160 TYR C O 1
ATOM 4282 N N . ARG C 1 183 ? 7.365 74.962 42.585 1.00 24.91 161 ARG C N 1
ATOM 4283 C CA . ARG C 1 183 ? 6.623 74.421 43.708 1.00 25.37 161 ARG C CA 1
ATOM 4284 C C . ARG C 1 183 ? 6.815 72.915 43.809 1.00 25.53 161 ARG C C 1
ATOM 4285 O O . ARG C 1 183 ? 7.158 72.425 44.859 1.00 25.99 161 ARG C O 1
ATOM 4293 N N . LYS C 1 184 ? 6.645 72.196 42.697 1.00 26.70 162 LYS C N 1
ATOM 4294 C CA . LYS C 1 184 ? 6.920 70.763 42.628 1.00 26.92 162 LYS C CA 1
ATOM 4295 C C . LYS C 1 184 ? 8.377 70.438 42.948 1.00 26.31 162 LYS C C 1
ATOM 4296 O O . LYS C 1 184 ? 8.659 69.488 43.687 1.00 25.52 162 LYS C O 1
ATOM 4302 N N . LEU C 1 185 ? 9.302 71.210 42.382 1.00 25.71 163 LEU C N 1
ATOM 4303 C CA . LEU C 1 185 ? 10.715 70.995 42.631 1.00 25.89 163 LEU C CA 1
ATOM 4304 C C . LEU C 1 185 ? 11.008 71.106 44.113 1.00 25.62 163 LEU C C 1
ATOM 4305 O O . LEU C 1 185 ? 11.625 70.237 44.679 1.00 25.61 163 LEU C O 1
ATOM 4310 N N . ALA C 1 186 ? 10.575 72.200 44.736 1.00 26.05 164 ALA C N 1
ATOM 4311 C CA . ALA C 1 186 ? 10.807 72.409 46.150 1.00 25.33 164 ALA C CA 1
ATOM 4312 C C . ALA C 1 186 ? 10.253 71.246 46.978 1.00 25.85 164 ALA C C 1
ATOM 4313 O O . ALA C 1 186 ? 10.921 70.759 47.894 1.00 25.99 164 ALA C O 1
ATOM 4315 N N . ALA C 1 187 ? 9.035 70.802 46.659 1.00 26.01 165 ALA C N 1
ATOM 4316 C CA . ALA C 1 187 ? 8.421 69.674 47.366 1.00 26.75 165 ALA C CA 1
ATOM 4317 C C . ALA C 1 187 ? 9.228 68.393 47.197 1.00 27.05 165 ALA C C 1
ATOM 4318 O O . ALA C 1 187 ? 9.395 67.655 48.145 1.00 27.43 165 ALA C O 1
ATOM 4320 N N . GLU C 1 188 ? 9.710 68.127 45.987 1.00 28.07 166 GLU C N 1
ATOM 4321 C CA . GLU C 1 188 ? 10.521 66.926 45.715 1.00 28.65 166 GLU C CA 1
ATOM 4322 C C . GLU C 1 188 ? 11.831 66.916 46.517 1.00 28.02 166 GLU C C 1
ATOM 4323 O O . GLU C 1 188 ? 12.256 65.897 47.012 1.00 26.93 166 GLU C O 1
ATOM 4329 N N . LEU C 1 189 ? 12.479 68.067 46.615 1.00 27.92 167 LEU C N 1
ATOM 4330 C CA . LEU C 1 189 ? 13.765 68.166 47.282 1.00 28.21 167 LEU C CA 1
ATOM 4331 C C . LEU C 1 189 ? 13.645 68.454 48.778 1.00 27.48 167 LEU C C 1
ATOM 4332 O O . LEU C 1 189 ? 14.651 68.513 49.472 1.00 28.29 167 LEU C O 1
ATOM 4337 N N . GLY C 1 190 ? 12.442 68.661 49.271 1.00 26.93 168 GLY C N 1
ATOM 4338 C CA . GLY C 1 190 ? 12.238 68.945 50.691 1.00 27.22 168 GLY C CA 1
ATOM 4339 C C . GLY C 1 190 ? 12.714 70.330 51.106 1.00 26.67 168 GLY C C 1
ATOM 4340 O O . GLY C 1 190 ? 13.177 70.523 52.227 1.00 26.57 168 GLY C O 1
ATOM 4341 N N . HIS C 1 191 ? 12.576 71.302 50.213 1.00 26.30 169 HIS C N 1
ATOM 4342 C CA . HIS C 1 191 ? 12.852 72.707 50.544 1.00 26.72 169 HIS C CA 1
ATOM 4343 C C . HIS C 1 191 ? 11.583 73.533 50.511 1.00 26.76 169 HIS C C 1
ATOM 4344 O O . HIS C 1 191 ? 10.494 72.997 50.332 1.00 28.17 169 HIS C O 1
ATOM 4351 N N . HIS C 1 192 ? 11.706 74.833 50.718 1.00 25.76 170 HIS C N 1
ATOM 4352 C CA . HIS C 1 192 ? 10.558 75.714 50.781 1.00 25.87 170 HIS C CA 1
ATOM 4353 C C . HIS C 1 192 ? 10.376 76.471 49.476 1.00 25.17 170 HIS C C 1
ATOM 4354 O O . HIS C 1 192 ? 11.344 76.659 48.693 1.00 24.28 170 HIS C O 1
ATOM 4361 N N . PHE C 1 193 ? 9.138 76.893 49.258 1.00 24.30 171 PHE C N 1
ATOM 4362 C CA . PHE C 1 193 ? 8.739 77.606 48.060 1.00 25.09 171 PHE C CA 1
ATOM 4363 C C . PHE C 1 193 ? 7.866 78.814 48.392 1.00 25.64 171 PHE C C 1
ATOM 4364 O O . PHE C 1 193 ? 6.983 78.722 49.235 1.00 25.11 171 PHE C O 1
ATOM 4372 N N . PHE C 1 194 ? 8.076 79.915 47.682 1.00 25.10 172 PHE C N 1
ATOM 4373 C CA . PHE C 1 194 ? 7.136 81.021 47.701 1.00 24.75 172 PHE C CA 1
ATOM 4374 C C . PHE C 1 194 ? 6.982 81.555 46.285 1.00 23.93 172 PHE C C 1
ATOM 4375 O O . PHE C 1 194 ? 7.976 81.676 45.575 1.00 23.44 172 PHE C O 1
ATOM 4383 N N . ASP C 1 195 ? 5.747 81.880 45.891 1.00 23.12 173 ASP C N 1
ATOM 4384 C CA . ASP C 1 195 ? 5.471 82.494 44.596 1.00 23.49 173 ASP C CA 1
ATOM 4385 C C . ASP C 1 195 ? 5.359 84.006 44.716 1.00 23.45 173 ASP C C 1
ATOM 4386 O O . ASP C 1 195 ? 4.363 84.508 45.239 1.00 22.89 173 ASP C O 1
ATOM 4391 N N . ALA C 1 196 ? 6.370 84.742 44.239 1.00 23.42 174 ALA C N 1
ATOM 4392 C CA . ALA C 1 196 ? 6.347 86.214 44.344 1.00 24.22 174 ALA C CA 1
ATOM 4393 C C . ALA C 1 196 ? 5.240 86.829 43.485 1.00 24.01 174 ALA C C 1
ATOM 4394 O O . ALA C 1 196 ? 4.746 87.914 43.775 1.00 23.81 174 ALA C O 1
ATOM 4396 N N . GLY C 1 197 ? 4.831 86.119 42.438 1.00 24.60 175 GLY C N 1
ATOM 4397 C CA . GLY C 1 197 ? 3.675 86.509 41.650 1.00 24.65 175 GLY C CA 1
ATOM 4398 C C . GLY C 1 197 ? 2.360 86.570 42.410 1.00 25.49 175 GLY C C 1
ATOM 4399 O O . GLY C 1 197 ? 1.378 87.109 41.902 1.00 25.54 175 GLY C O 1
ATOM 4400 N N . SER C 1 198 ? 2.306 85.998 43.613 1.00 25.31 176 SER C N 1
ATOM 4401 C CA . SER C 1 198 ? 1.078 86.022 44.383 1.00 25.93 176 SER C CA 1
ATOM 4402 C C . SER C 1 198 ? 0.882 87.385 45.045 1.00 26.00 176 SER C C 1
ATOM 4403 O O . SER C 1 198 ? -0.179 87.660 45.530 1.00 24.22 176 SER C O 1
ATOM 4406 N N . VAL C 1 199 ? 1.942 88.195 45.109 1.00 26.40 177 VAL C N 1
ATOM 4407 C CA . VAL C 1 199 ? 1.881 89.487 45.779 1.00 27.60 177 VAL C CA 1
ATOM 4408 C C . VAL C 1 199 ? 2.333 90.674 44.915 1.00 28.19 177 VAL C C 1
ATOM 4409 O O . VAL C 1 199 ? 2.184 91.808 45.340 1.00 29.43 177 VAL C O 1
ATOM 4413 N N . ALA C 1 200 ? 2.848 90.411 43.715 1.00 27.94 178 ALA C N 1
ATOM 4414 C CA . ALA C 1 200 ? 3.478 91.426 42.879 1.00 28.17 178 ALA C CA 1
ATOM 4415 C C . ALA C 1 200 ? 3.309 91.057 41.402 1.00 28.32 178 ALA C C 1
ATOM 4416 O O . ALA C 1 200 ? 3.225 89.879 41.043 1.00 29.04 178 ALA C O 1
ATOM 4418 N N . SER C 1 201 ? 3.244 92.067 40.546 1.00 28.27 179 SER C N 1
ATOM 4419 C CA . SER C 1 201 ? 3.258 91.855 39.102 1.00 28.02 179 SER C CA 1
ATOM 4420 C C . SER C 1 201 ? 4.367 92.682 38.472 1.00 27.26 179 SER C C 1
ATOM 4421 O O . SER C 1 201 ? 4.717 93.747 38.979 1.00 27.27 179 SER C O 1
ATOM 4424 N N . ALA C 1 202 ? 4.872 92.229 37.329 1.00 26.95 180 ALA C N 1
ATOM 4425 C CA . ALA C 1 202 ? 5.859 93.005 36.570 1.00 26.86 180 ALA C CA 1
ATOM 4426 C C . ALA C 1 202 ? 5.239 94.311 36.111 1.00 26.67 180 ALA C C 1
ATOM 4427 O O . ALA C 1 202 ? 4.015 94.421 36.014 1.00 25.59 180 ALA C O 1
ATOM 4429 N N . SER C 1 203 ? 6.080 95.310 35.846 1.00 26.64 181 SER C N 1
ATOM 4430 C CA . SER C 1 203 ? 5.607 96.599 35.359 1.00 26.86 181 SER C CA 1
ATOM 4431 C C . SER C 1 203 ? 5.281 96.591 33.855 1.00 26.98 181 SER C C 1
ATOM 4432 O O . SER C 1 203 ? 6.065 96.070 33.053 1.00 27.52 181 SER C O 1
ATOM 4435 N N . PRO C 1 204 ? 4.154 97.225 33.448 1.00 27.02 182 PRO C N 1
ATOM 4436 C CA . PRO C 1 204 ? 3.865 97.361 32.018 1.00 26.84 182 PRO C CA 1
ATOM 4437 C C . PRO C 1 204 ? 4.837 98.274 31.269 1.00 26.82 182 PRO C C 1
ATOM 4438 O O . PRO C 1 204 ? 4.835 98.284 30.031 1.00 26.05 182 PRO C O 1
ATOM 4442 N N . VAL C 1 205 ? 5.679 98.995 32.011 1.00 26.89 183 VAL C N 1
ATOM 4443 C CA . VAL C 1 205 ? 6.682 99.867 31.420 1.00 27.16 183 VAL C CA 1
ATOM 4444 C C . VAL C 1 205 ? 7.642 99.088 30.509 1.00 27.88 183 VAL C C 1
ATOM 4445 O O . VAL C 1 205 ? 7.955 99.550 29.410 1.00 28.70 183 VAL C O 1
ATOM 4449 N N . ASP C 1 206 ? 8.102 97.914 30.948 1.00 27.55 184 ASP C N 1
ATOM 4450 C CA . ASP C 1 206 ? 8.907 97.033 30.069 1.00 27.18 184 ASP C CA 1
ATOM 4451 C C . ASP C 1 206 ? 8.477 95.562 30.064 1.00 27.34 184 ASP C C 1
ATOM 4452 O O . ASP C 1 206 ? 9.032 94.757 29.307 1.00 27.26 184 ASP C O 1
ATOM 4457 N N . GLY C 1 207 ? 7.504 95.215 30.903 1.00 26.51 185 GLY C N 1
ATOM 4458 C CA . GLY C 1 207 ? 6.926 93.885 30.919 1.00 26.02 185 GLY C CA 1
ATOM 4459 C C . GLY C 1 207 ? 7.660 92.926 31.810 1.00 25.26 185 GLY C C 1
ATOM 4460 O O . GLY C 1 207 ? 7.251 91.773 31.955 1.00 24.99 185 GLY C O 1
ATOM 4461 N N . VAL C 1 208 ? 8.761 93.384 32.407 1.00 25.10 186 VAL C N 1
ATOM 4462 C CA . VAL C 1 208 ? 9.694 92.465 33.031 1.00 25.76 186 VAL C CA 1
ATOM 4463 C C . VAL C 1 208 ? 10.088 92.850 34.452 1.00 25.54 186 VAL C C 1
ATOM 4464 O O . VAL C 1 208 ? 10.022 92.030 35.362 1.00 25.64 186 VAL C O 1
ATOM 4468 N N . HIS C 1 209 ? 10.500 94.096 34.632 1.00 25.69 187 HIS C N 1
ATOM 4469 C CA . HIS C 1 209 ? 10.963 94.561 35.925 1.00 25.71 187 HIS C CA 1
ATOM 4470 C C . HIS C 1 209 ? 9.839 95.013 36.834 1.00 25.45 187 HIS C C 1
ATOM 4471 O O . HIS C 1 209 ? 8.666 95.052 36.426 1.00 25.76 187 HIS C O 1
ATOM 4478 N N . LEU C 1 210 ? 10.195 95.273 38.079 1.00 24.49 188 LEU C N 1
ATOM 4479 C CA . LEU C 1 210 ? 9.235 95.564 39.115 1.00 24.62 188 LEU C CA 1
ATOM 4480 C C . LEU C 1 210 ? 9.388 97.017 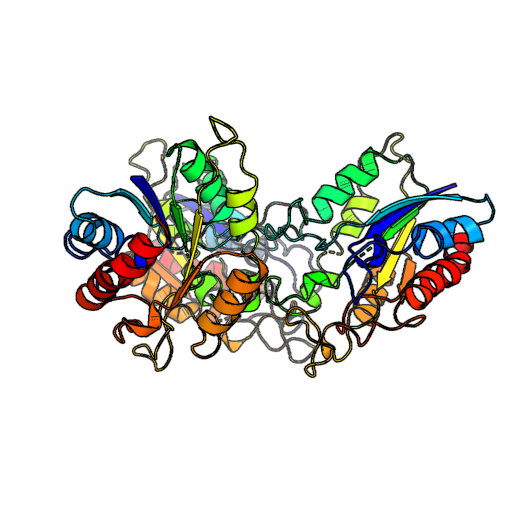39.549 1.00 25.24 188 LEU C C 1
ATOM 4481 O O . LEU C 1 210 ? 10.510 97.511 39.724 1.00 26.36 188 LEU C O 1
ATOM 4486 N N . ASP C 1 211 ? 8.267 97.700 39.723 1.00 25.47 189 ASP C N 1
ATOM 4487 C CA . ASP C 1 211 ? 8.291 99.046 40.300 1.00 25.86 189 ASP C CA 1
ATOM 4488 C C . ASP C 1 211 ? 8.572 98.921 41.798 1.00 25.51 189 ASP C C 1
ATOM 4489 O O . ASP C 1 211 ? 8.647 97.800 42.343 1.00 23.61 189 ASP C O 1
ATOM 4494 N N . ALA C 1 212 ? 8.745 100.070 42.447 1.00 25.34 190 ALA C N 1
ATOM 4495 C CA . ALA C 1 212 ? 9.208 100.124 43.833 1.00 25.67 190 ALA C CA 1
ATOM 4496 C C . ALA C 1 212 ? 8.222 99.506 44.817 1.00 25.97 190 ALA C C 1
ATOM 4497 O O . ALA C 1 212 ? 8.647 98.781 45.699 1.00 26.40 190 ALA C O 1
ATOM 4499 N N . SER C 1 213 ? 6.920 99.777 44.678 1.00 26.57 191 SER C N 1
ATOM 4500 C CA . SER C 1 213 ? 5.925 99.131 45.557 1.00 26.97 191 SER C CA 1
ATOM 4501 C C . SER C 1 213 ? 5.760 97.628 45.306 1.00 26.36 191 SER C C 1
ATOM 4502 O O . SER C 1 213 ? 5.496 96.886 46.241 1.00 26.20 191 SER C O 1
ATOM 4505 N N . ALA C 1 214 ? 5.907 97.166 44.066 1.00 25.89 192 ALA C N 1
ATOM 4506 C CA . ALA C 1 214 ? 5.876 95.710 43.806 1.00 25.53 192 ALA C CA 1
ATOM 4507 C C . ALA C 1 214 ? 7.099 95.028 44.433 1.00 25.10 192 ALA C C 1
ATOM 4508 O O . ALA C 1 214 ? 7.001 93.913 44.967 1.00 25.44 192 ALA C O 1
ATOM 4510 N N . THR C 1 215 ? 8.265 95.671 44.337 1.00 24.40 193 THR C N 1
ATOM 4511 C CA . THR C 1 215 ? 9.480 95.126 44.947 1.00 23.70 193 THR C CA 1
ATOM 4512 C C . THR C 1 215 ? 9.350 95.055 46.484 1.00 23.11 193 THR C C 1
ATOM 4513 O O . THR C 1 215 ? 9.684 94.049 47.098 1.00 22.38 193 THR C O 1
ATOM 4517 N N . ALA C 1 216 ? 8.862 96.117 47.100 1.00 23.59 194 ALA C N 1
ATOM 4518 C CA . ALA C 1 216 ? 8.669 96.154 48.557 1.00 23.91 194 ALA C CA 1
ATOM 4519 C C . ALA C 1 216 ? 7.645 95.095 48.976 1.00 24.13 194 ALA C C 1
ATOM 4520 O O . ALA C 1 216 ? 7.810 94.444 50.004 1.00 23.78 194 ALA C O 1
ATOM 4522 N N . ALA C 1 217 ? 6.589 94.932 48.170 1.00 24.69 195 ALA C N 1
ATOM 4523 C CA . ALA C 1 217 ? 5.572 93.931 48.428 1.00 24.75 195 ALA C CA 1
ATOM 4524 C C . ALA C 1 217 ? 6.169 92.524 48.583 1.00 24.59 195 ALA C C 1
ATOM 4525 O O . ALA C 1 217 ? 5.732 91.770 49.426 1.00 24.64 195 ALA C O 1
ATOM 4527 N N . ILE C 1 218 ? 7.174 92.170 47.782 1.00 25.04 196 ILE C N 1
ATOM 4528 C CA . ILE C 1 218 ? 7.824 90.866 47.898 1.00 25.04 196 ILE C CA 1
ATOM 4529 C C . ILE C 1 218 ? 8.631 90.737 49.210 1.00 25.12 196 ILE C C 1
ATOM 4530 O O . ILE C 1 218 ? 8.572 89.703 49.886 1.00 24.45 196 ILE C O 1
ATOM 4535 N N . GLY C 1 219 ? 9.365 91.787 49.563 1.00 25.00 197 GLY C N 1
ATOM 4536 C CA . GLY C 1 219 ? 10.132 91.801 50.807 1.00 25.67 197 GLY C CA 1
ATOM 4537 C C . GLY C 1 219 ? 9.241 91.550 52.021 1.00 25.80 197 GLY C C 1
ATOM 4538 O O . GLY C 1 219 ? 9.579 90.768 52.911 1.00 26.09 197 GLY C O 1
ATOM 4539 N N . ARG C 1 220 ? 8.088 92.194 52.038 1.00 26.60 198 ARG C N 1
ATOM 4540 C CA . ARG C 1 220 ? 7.148 92.079 53.163 1.00 27.26 198 ARG C CA 1
ATOM 4541 C C . ARG C 1 220 ? 6.502 90.719 53.240 1.00 27.69 198 ARG C C 1
ATOM 4542 O O . ARG C 1 220 ? 6.403 90.131 54.317 1.00 27.50 198 ARG C O 1
ATOM 4550 N N . ALA C 1 221 ? 6.035 90.237 52.094 1.00 27.60 199 ALA C N 1
ATOM 4551 C CA . ALA C 1 221 ? 5.406 88.925 52.015 1.00 28.06 199 ALA C CA 1
ATOM 4552 C C . ALA C 1 221 ? 6.385 87.774 52.344 1.00 28.09 199 ALA C C 1
ATOM 4553 O O . ALA C 1 221 ? 5.972 86.756 52.899 1.00 28.85 199 ALA C O 1
ATOM 4555 N N . LEU C 1 222 ? 7.674 87.934 52.043 1.00 27.91 200 LEU C N 1
ATOM 4556 C CA . LEU C 1 222 ? 8.662 86.892 52.374 1.00 28.05 200 LEU C CA 1
ATOM 4557 C C . LEU C 1 222 ? 8.937 86.773 53.891 1.00 28.26 200 LEU C C 1
ATOM 4558 O O . LEU C 1 222 ? 9.459 85.741 54.338 1.00 27.34 200 LEU C O 1
ATOM 4563 N N . ALA C 1 223 ? 8.569 87.801 54.669 1.00 28.16 201 ALA C N 1
ATOM 4564 C CA . ALA C 1 223 ? 8.878 87.846 56.099 1.00 28.71 201 ALA C CA 1
ATOM 4565 C C . ALA C 1 223 ? 8.216 86.700 56.857 1.00 29.24 201 ALA C C 1
ATOM 4566 O O . ALA C 1 223 ? 8.868 86.052 57.665 1.00 29.17 201 ALA C O 1
ATOM 4568 N N . ALA C 1 224 ? 6.951 86.418 56.544 1.00 29.89 202 ALA C N 1
ATOM 456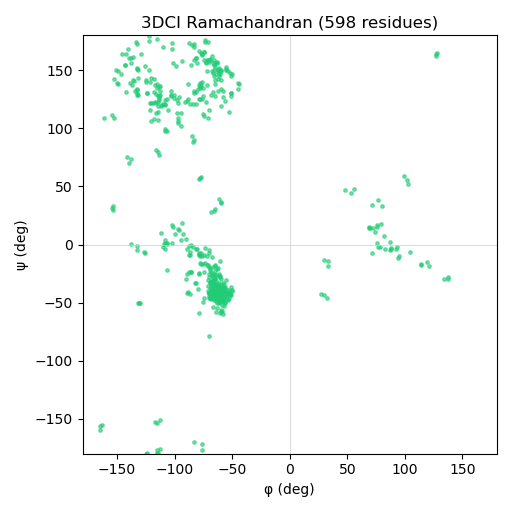9 C CA . ALA C 1 224 ? 6.201 85.344 57.202 1.00 29.94 202 ALA C CA 1
ATOM 4570 C C . ALA C 1 224 ? 6.836 83.974 57.009 1.00 29.90 202 ALA C C 1
ATOM 4571 O O . ALA C 1 224 ? 7.170 83.304 57.983 1.00 30.16 202 ALA C O 1
ATOM 4573 N N . PRO C 1 225 ? 7.003 83.532 55.758 1.00 30.30 203 PRO C N 1
ATOM 4574 C CA . PRO C 1 225 ? 7.670 82.252 55.606 1.00 29.61 203 PRO C CA 1
ATOM 4575 C C . PRO C 1 225 ? 9.125 82.211 56.116 1.00 29.72 203 PRO C C 1
ATOM 4576 O O . PRO C 1 225 ? 9.548 81.189 56.665 1.00 29.01 203 PRO C O 1
ATOM 4580 N N . VAL C 1 226 ? 9.879 83.295 55.957 1.00 28.80 204 VAL C N 1
ATOM 4581 C CA . VAL C 1 226 ? 11.255 83.317 56.456 1.00 28.64 204 VAL C CA 1
ATOM 4582 C C . VAL C 1 226 ? 11.298 83.147 57.975 1.00 28.93 204 VAL C C 1
ATOM 4583 O O . VAL C 1 226 ? 12.046 82.310 58.480 1.00 27.58 204 VAL C O 1
ATOM 4587 N N . ARG C 1 227 ? 10.437 83.871 58.690 1.00 29.73 205 ARG C N 1
ATOM 4588 C CA . ARG C 1 227 ? 10.284 83.665 60.131 1.00 31.28 205 ARG C CA 1
ATOM 4589 C C . ARG C 1 227 ? 9.927 82.230 60.534 1.00 32.05 205 ARG C C 1
ATOM 4590 O O . ARG C 1 227 ? 10.470 81.719 61.513 1.00 32.15 205 ARG C O 1
ATOM 4598 N N . ASP C 1 228 ? 8.981 81.613 59.818 1.00 33.01 206 ASP C N 1
ATOM 4599 C CA . ASP C 1 228 ? 8.610 80.214 60.043 1.00 33.01 206 ASP C CA 1
ATOM 4600 C C . ASP C 1 228 ? 9.786 79.271 59.768 1.00 33.07 206 ASP C C 1
ATOM 4601 O O . ASP C 1 228 ? 10.022 78.324 60.515 1.00 32.75 206 ASP C O 1
ATOM 4606 N N . ILE C 1 229 ? 10.532 79.533 58.698 1.00 32.97 207 ILE C N 1
ATOM 4607 C CA . ILE C 1 229 ? 11.666 78.680 58.338 1.00 32.74 207 ILE C CA 1
ATOM 4608 C C . ILE C 1 229 ? 12.802 78.774 59.365 1.00 32.64 207 ILE C C 1
ATOM 4609 O O . ILE C 1 229 ? 13.373 77.756 59.730 1.00 33.16 207 ILE C O 1
ATOM 4614 N N . LEU C 1 230 ? 13.126 79.983 59.816 1.00 32.29 208 LEU C N 1
ATOM 4615 C CA . LEU C 1 230 ? 14.245 80.195 60.740 1.00 32.64 208 LEU C CA 1
ATOM 4616 C C . LEU C 1 230 ? 13.903 79.722 62.157 1.00 33.30 208 LEU C C 1
ATOM 4617 O O . LEU C 1 230 ? 12.711 79.628 62.521 1.00 34.64 208 LEU C O 1
#

Sequence (609 aa):
KTVLAFGDSLTWGADPATGLRHPVEEHRWPDVLEAELAGKAKVHPEGLGGRTTCYDDHAGPACRNGARALEVALSCHPLDLVIILGTNDIKPVHGGRAEAAVSGRRLAQIVETFIYKPREAVPKLLIVAPPPCVAGPGGEPAGGRDIEEQSRLAPLYRKLAAELGHHFFDAGSVASASPVDGVHLDASATAAIGRALAAPVRDILKTVLAFGDSLTWGADPATGLRHPVEHRWPDVLEAELAGKAKVHPEGLGGRTTCYDDHAGPACRNGARALEVALSCHPLDLVIILGTNDIKPVHGGRAEAAVSGRRLAQIVETFIYKPREAVPKLLIVAPPPCVAGPGGEPAGGRDIEQSRLAPLYRKLAAELGHHFFDAGSSVASASPVDGVHLDASATAAIGRALAAPVRDILKTVLAFGDSLTWGADPATGLRHPVEHRWPDVLEAELAGKAKVHPEGLGGRTTCYDDHAGPACRNGARALEVALSCHPLDLVIILGTNDIKPVHGGRAEAAVSGRRLAQIVETFIYKPREAVPKLLIVAPPPCVAGPGGEPAGGRDIEQSRLAPLYRKLAAELGHHFFDAGSVASASPVDGVHLDASATAAIGRALAAPVRDIL

Radius of gyration: 26.06 Å; Cα contacts (8 Å, |Δi|>4): 1484; chains: 3; bounding box: 50×74×70 Å

B-factor: mean 28.72, std 6.32, range [17.15, 79.14]

InterPro domains:
  IPR013830 SGNH hydrolase-type esterase domain [PF13472] (6-188)
  IPR036514 SGNH hydrolase superfamily [G3DSA:3.40.50.1110] (2-209)